Protein AF-0000000079575672 (afdb_homodimer)

InterPro domains:
  IPR003313 AraC-type arabinose-binding/dimerisation domain [PF02311] (24-149)
  IPR009057 Homedomain-like superfamily [SSF46689] (182-231)
  IPR009057 Homedomain-like superfamily [SSF46689] (234-282)
  IPR014710 RmlC-like jelly roll fold [G3DSA:2.60.120.10] (3-98)
  IPR018060 AraC-like, DNA binding HTH domain [PF12833] (203-282)
  IPR018060 AraC-like, DNA binding HTH domain [PS01124] (184-282)
  IPR018060 AraC-like, DNA binding HTH domain [SM00342] (197-280)
  IPR018062 HTH domain AraC-type, conserved site [PS00041] (234-276)
  IPR020449 Transcription regulator HTH, AraC- type, HTH domain [PR00032] (249-264)
  IPR020449 Transcription regulator HTH, AraC- type, HTH domain [PR00032] (264-280)
  IPR037923 Transcription regulator HTH-like [SSF51215] (27-160)

Solvent-accessible surface area (backbone atoms only — not comparable to full-atom values): 29619 Å² total; per-residue (Å²): 133,81,74,75,48,77,52,77,66,50,80,63,35,44,95,65,48,42,59,26,79,46,81,38,34,85,81,37,66,66,44,58,38,64,78,44,49,43,79,40,30,35,40,35,40,28,73,32,46,29,33,40,34,30,51,54,84,46,71,51,77,41,39,58,61,19,36,36,47,42,56,54,60,45,40,31,33,33,47,57,50,81,31,29,37,35,38,40,38,31,53,70,69,66,51,44,75,38,33,64,61,52,14,56,62,49,46,35,41,76,68,51,41,37,42,64,56,47,70,44,46,88,89,35,55,70,57,42,52,38,50,48,52,25,52,48,29,68,69,67,58,48,56,43,22,65,24,28,33,53,6,30,53,32,28,46,53,12,52,33,49,53,69,56,48,52,42,72,58,67,80,73,57,69,67,60,48,52,55,49,52,41,50,51,48,46,52,50,50,43,68,76,40,48,43,42,91,75,51,63,62,57,54,15,51,71,64,74,39,51,50,71,57,32,45,51,51,42,24,71,55,69,74,40,48,65,65,60,49,52,50,49,52,28,45,38,53,37,41,50,46,47,75,72,46,88,70,52,70,65,56,44,37,45,63,32,32,38,92,40,68,68,58,40,43,51,52,36,24,70,76,67,73,42,42,62,70,62,58,55,72,100,133,82,77,76,48,77,54,77,69,48,80,64,35,44,94,66,49,42,59,25,79,47,81,37,33,85,82,36,66,66,44,59,37,66,77,43,52,45,80,38,30,36,41,36,42,29,71,33,46,30,34,42,35,30,52,54,82,47,70,50,77,42,39,57,60,19,36,35,46,43,56,54,60,46,40,32,32,33,49,59,50,81,30,29,37,36,40,39,38,30,54,69,69,64,51,44,74,39,33,63,61,51,15,57,61,50,47,35,42,75,67,51,40,37,43,65,57,48,70,44,46,87,90,35,55,69,56,42,52,38,50,48,54,26,51,49,28,70,71,67,56,49,57,43,23,68,25,29,33,54,4,31,53,34,27,46,53,12,52,33,49,52,67,56,47,52,42,70,57,66,82,74,57,69,68,60,51,52,54,50,53,42,50,53,48,44,52,51,50,42,69,77,40,47,45,42,90,75,51,63,62,57,56,15,50,71,66,75,38,51,51,71,57,31,45,51,52,43,24,71,54,69,73,40,49,66,65,59,49,52,51,48,54,28,46,39,53,37,41,49,46,48,74,72,46,87,69,51,70,66,55,45,35,46,62,32,32,38,92,42,68,68,58,42,43,51,50,35,23,71,75,69,73,41,44,65,69,61,56,54,73,103

Sequence (564 aa):
MHDLDHNEDRPRGTYEFPFEFHHIDHTHPRYVMSYHWHVEYEIIRILEGSLTVTLDEKSFTAIKNDIIFVHSGILHSGIPHDCVYQCIVFDMNTFLKNNPVCGEYIQKILHQETMLFPHFSDEHPQILNCISVLFDAMYEKDTGYELTVFGQFYHFFGLVFSNHYFIENPTRTRRDYKRILQLKQVLEFIEKNYANPITLQELSASVSMSPKYFCRFFSEMTHQTPVDYLNRQRIEEACLQLAATDDSITEIAYRNGFNDLSYFIRTFKKYKGMTPGKYKRRMHDLDHNEDRPRGTYEFPFEFHHIDHTHPRYVMSYHWHVEYEIIRILEGSLTVTLDEKSFTAIKNDIIFVHSGILHSGIPHDCVYQCIVFDMNTFLKNNPVCGEYIQKILHQETMLFPHFSDEHPQILNCISVLFDAMYEKDTGYELTVFGQFYHFFGLVFSNHYFIENPTRTRRDYKRILQLKQVLEFIEKNYANPITLQELSASVSMSPKYFCRFFSEMTHQTPVDYLNRQRIEEACLQLAATDDSITEIAYRNGFNDLSYFIRTFKKYKGMTPGKYKRR

Radius of gyration: 32.27 Å; Cα contacts (8 Å, |Δi|>4): 936; chains: 2; bounding box: 58×94×60 Å

Structure (mmCIF, N/CA/C/O backbone):
data_AF-0000000079575672-model_v1
#
loop_
_entity.id
_entity.type
_entity.pdbx_description
1 polymer 'HTH-type transcriptional activator Btr'
#
loop_
_atom_site.group_PDB
_atom_site.id
_atom_site.type_symbol
_atom_site.label_atom_id
_atom_site.label_alt_id
_atom_site.label_comp_id
_atom_site.label_asym_id
_atom_site.label_entity_id
_atom_site.label_seq_id
_atom_site.pdbx_PDB_ins_code
_atom_site.Cartn_x
_atom_site.Cartn_y
_atom_site.Cartn_z
_atom_site.occupancy
_atom_site.B_iso_or_equiv
_atom_site.auth_seq_id
_atom_site.auth_comp_id
_atom_site.auth_asym_id
_atom_site.auth_atom_id
_atom_site.pdbx_PDB_model_num
ATOM 1 N N . MET A 1 1 ? -16.953 19.172 31 1 20.09 1 MET A N 1
ATOM 2 C CA . MET A 1 1 ? -15.625 19.75 30.844 1 20.09 1 MET A CA 1
ATOM 3 C C . MET A 1 1 ? -14.93 19.172 29.609 1 20.09 1 MET A C 1
ATOM 5 O O . MET A 1 1 ? -14.453 18.031 29.641 1 20.09 1 MET A O 1
ATOM 9 N N . HIS A 1 2 ? -15.414 19.375 28.406 1 25.25 2 HIS A N 1
ATOM 10 C CA . HIS A 1 2 ? -14.953 18.844 27.141 1 25.25 2 HIS A CA 1
ATOM 11 C C . HIS A 1 2 ? -13.508 19.25 26.859 1 25.25 2 HIS A C 1
ATOM 13 O O . HIS A 1 2 ? -13.172 20.422 26.891 1 25.25 2 HIS A O 1
ATOM 19 N N . ASP A 1 3 ? -12.578 18.516 27.281 1 27.28 3 ASP A N 1
ATOM 20 C CA . ASP A 1 3 ? -11.125 18.609 27.156 1 27.28 3 ASP A CA 1
ATOM 21 C C . ASP A 1 3 ? -10.727 19.031 25.75 1 27.28 3 ASP A C 1
ATOM 23 O 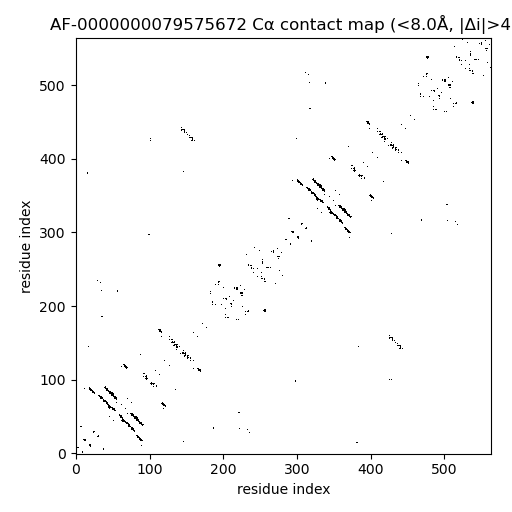O . ASP A 1 3 ? -10.742 18.203 24.828 1 27.28 3 ASP A O 1
ATOM 27 N N . LEU A 1 4 ? -11 20.25 25.406 1 29.64 4 LEU A N 1
ATOM 28 C CA . LEU A 1 4 ? -10.539 20.906 24.172 1 29.64 4 LEU A CA 1
ATOM 29 C C . LEU A 1 4 ? -9.016 20.906 24.109 1 29.64 4 LEU A C 1
ATOM 31 O O . LEU A 1 4 ? -8.375 21.859 24.547 1 29.64 4 LEU A O 1
ATOM 35 N N . ASP A 1 5 ? -8.203 19.938 24.484 1 31.61 5 ASP A N 1
ATOM 36 C CA . ASP A 1 5 ? -6.746 19.875 24.422 1 31.61 5 ASP A CA 1
ATOM 37 C C . ASP A 1 5 ? -6.234 20.281 23.047 1 31.61 5 ASP A C 1
ATOM 39 O O . ASP A 1 5 ? -6.812 19.891 22.031 1 31.61 5 ASP A O 1
ATOM 43 N N . HIS A 1 6 ? -5.766 21.359 22.844 1 36.59 6 HIS A N 1
ATOM 44 C CA . HIS A 1 6 ? -5.137 21.938 21.672 1 36.59 6 HIS A CA 1
ATOM 45 C C . HIS A 1 6 ? -4.336 20.875 20.906 1 36.59 6 HIS A C 1
ATOM 47 O O . HIS A 1 6 ? -3.625 21.203 19.953 1 36.59 6 HIS A O 1
ATOM 53 N N . ASN A 1 7 ? -4.082 19.75 21.5 1 38.09 7 ASN A N 1
ATOM 54 C CA . ASN A 1 7 ? -4 18.5 20.75 1 38.09 7 ASN A CA 1
ATOM 55 C C . ASN A 1 7 ? -5.234 18.281 19.875 1 38.09 7 ASN A C 1
ATOM 57 O O . ASN A 1 7 ? -6.363 18.484 20.344 1 38.09 7 ASN A O 1
ATOM 61 N N . GLU A 1 8 ? -5.277 18.766 18.75 1 43 8 GLU A N 1
ATOM 62 C CA . GLU A 1 8 ? -6.477 18.484 17.969 1 43 8 GLU A CA 1
ATOM 63 C C . GLU A 1 8 ? -7.242 17.297 18.531 1 43 8 GLU A C 1
ATOM 65 O O . GLU A 1 8 ? -6.762 16.172 18.5 1 43 8 GLU A O 1
ATOM 70 N N . ASP A 1 9 ? -7.938 17.438 19.734 1 39.72 9 ASP A N 1
ATOM 71 C CA . ASP A 1 9 ? -8.828 16.406 20.266 1 39.72 9 ASP A CA 1
ATOM 72 C C . ASP A 1 9 ? -9.719 15.82 19.172 1 39.72 9 ASP A C 1
ATOM 74 O O . ASP A 1 9 ? -10.945 15.836 19.297 1 39.72 9 ASP A O 1
ATOM 78 N N . ARG A 1 10 ? -9.352 16 18.078 1 48 10 ARG A N 1
ATOM 79 C CA . ARG A 1 10 ? -10.18 15.336 17.062 1 48 10 ARG A CA 1
ATOM 80 C C . ARG A 1 10 ? -10.039 13.82 17.141 1 48 10 ARG A C 1
ATOM 82 O O . ARG A 1 10 ? -9.016 13.32 17.609 1 48 10 ARG A O 1
ATOM 89 N N . PRO A 1 11 ? -11.188 13.305 17.047 1 46.59 11 PRO A N 1
ATOM 90 C CA . PRO A 1 11 ? -11.102 11.844 16.969 1 46.59 11 PRO A CA 1
ATOM 91 C C . PRO A 1 11 ? -9.891 11.359 16.172 1 46.59 11 PRO A C 1
ATOM 93 O O . PRO A 1 11 ? -9.633 11.859 15.07 1 46.59 11 PRO A O 1
ATOM 96 N N . ARG A 1 12 ? -8.883 10.992 16.922 1 55.44 12 ARG A N 1
ATOM 97 C CA . ARG A 1 12 ? -7.695 10.383 16.328 1 55.44 12 ARG A CA 1
ATOM 98 C C . ARG A 1 12 ? -8 8.984 15.805 1 55.44 12 ARG A C 1
ATOM 100 O O . ARG A 1 12 ? -9.047 8.406 16.125 1 55.44 12 ARG A O 1
ATOM 107 N N . GLY A 1 13 ? -7.477 8.734 14.578 1 60.72 13 GLY A N 1
ATOM 108 C CA . GLY A 1 13 ? -7.602 7.352 14.141 1 60.72 13 GLY A CA 1
ATOM 109 C C . GLY A 1 13 ? -7.562 6.359 15.289 1 60.72 13 GLY A C 1
ATOM 110 O O . GLY A 1 13 ? -7.473 6.75 16.453 1 60.72 13 GLY A O 1
ATOM 111 N N . THR A 1 14 ? -8.062 5.262 15.016 1 63.53 14 THR A N 1
ATOM 112 C CA . THR A 1 14 ? -7.969 4.152 15.961 1 63.53 14 THR A CA 1
ATOM 113 C C . THR A 1 14 ? -6.641 3.416 15.797 1 63.53 14 THR A C 1
ATOM 115 O O . THR A 1 14 ? -5.887 3.688 14.859 1 63.53 14 THR A O 1
ATOM 118 N N . TYR A 1 15 ? -6.383 2.688 16.734 1 61 15 TYR A N 1
ATOM 119 C CA . TYR A 1 15 ? -5.172 1.878 16.656 1 61 15 TYR A CA 1
ATOM 120 C C . TYR A 1 15 ? -5.164 1.011 15.406 1 61 15 TYR A C 1
ATOM 122 O O . TYR A 1 15 ? -4.113 0.798 14.805 1 61 15 TYR A O 1
ATOM 130 N N . GLU A 1 16 ? -6.32 0.635 14.984 1 73.25 16 GLU A N 1
ATOM 131 C CA . GLU A 1 16 ? -6.418 -0.279 13.852 1 73.25 16 GLU A CA 1
ATOM 132 C C . GLU A 1 16 ? -6.426 0.481 12.531 1 73.25 16 GLU A C 1
ATOM 134 O O . GLU A 1 16 ? -6.012 -0.053 11.5 1 73.25 16 GLU A O 1
ATOM 139 N N . PHE A 1 17 ? -6.914 1.638 12.57 1 87.19 17 PHE A N 1
ATOM 140 C CA . PHE A 1 17 ? -6.941 2.518 11.414 1 87.19 17 PHE A CA 1
ATOM 141 C C . PHE A 1 17 ? -6.492 3.926 11.789 1 87.19 17 PHE A C 1
ATOM 143 O O . PHE A 1 17 ? -7.32 4.793 12.07 1 87.19 17 PHE A O 1
ATOM 150 N N . PRO A 1 18 ? -5.207 4.219 11.711 1 87.38 18 PRO A N 1
ATOM 151 C CA . PRO A 1 18 ? -4.617 5.383 12.375 1 87.38 18 PRO A CA 1
ATOM 152 C C . PRO A 1 18 ? -4.715 6.652 11.531 1 87.38 18 PRO A C 1
ATOM 154 O O . PRO A 1 18 ? -3.785 7.461 11.508 1 87.38 18 PRO A O 1
ATOM 157 N N . PHE A 1 19 ? -5.77 6.824 10.742 1 93.12 19 PHE A N 1
ATOM 158 C CA . PHE A 1 19 ? -5.91 7.98 9.859 1 93.12 19 PHE A CA 1
ATOM 159 C C . PHE A 1 19 ? -7.133 8.805 10.242 1 93.12 19 PHE A C 1
ATOM 161 O O . PHE A 1 19 ? -8.234 8.266 10.383 1 93.12 19 PHE A O 1
ATOM 168 N N . GLU A 1 20 ? -6.906 10.016 10.445 1 94.12 20 GLU A N 1
ATOM 169 C CA . GLU A 1 20 ? -7.988 10.969 10.633 1 94.12 20 GLU A CA 1
ATOM 170 C C . GLU A 1 20 ? -8.125 11.891 9.43 1 94.12 20 GLU A C 1
ATOM 172 O O . GLU A 1 20 ? -7.145 12.492 8.977 1 94.12 20 GLU A O 1
ATOM 177 N N . PHE A 1 21 ? -9.328 11.961 8.859 1 95.94 21 PHE A N 1
ATOM 178 C CA . PHE A 1 21 ? -9.562 12.68 7.613 1 95.94 21 PHE A CA 1
ATOM 179 C C . PHE A 1 21 ? -10.414 13.914 7.855 1 95.94 21 PHE A C 1
ATOM 181 O O . PHE A 1 21 ? -11.391 13.867 8.609 1 95.94 21 PHE A O 1
ATOM 188 N N . HIS A 1 22 ? -10.039 15.078 7.262 1 94.75 22 HIS A N 1
ATOM 189 C CA . HIS A 1 22 ? -10.797 16.328 7.316 1 94.75 22 HIS A CA 1
ATOM 190 C C . HIS A 1 22 ? -10.984 16.922 5.922 1 94.75 22 HIS A C 1
ATOM 192 O O . HIS A 1 22 ? -10.047 16.938 5.121 1 94.75 22 HIS A O 1
ATOM 198 N N . HIS A 1 23 ? -12.195 17.266 5.617 1 95.81 23 HIS A N 1
ATOM 199 C CA . HIS A 1 23 ? -12.523 18.047 4.434 1 95.81 23 HIS A CA 1
ATOM 200 C C . HIS A 1 23 ? -12.922 19.469 4.812 1 95.81 23 HIS A C 1
ATOM 202 O O . HIS A 1 23 ? -13.891 19.672 5.547 1 95.81 23 HIS A O 1
ATOM 208 N N . ILE A 1 24 ? -12.234 20.5 4.293 1 94.88 24 ILE A N 1
ATOM 209 C CA . ILE A 1 24 ? -12.391 21.875 4.758 1 94.88 24 ILE A CA 1
ATOM 210 C C . ILE A 1 24 ? -12.734 22.781 3.58 1 94.88 24 ILE A C 1
ATOM 212 O O . ILE A 1 24 ? -11.953 22.891 2.631 1 94.88 24 ILE A O 1
ATOM 216 N N . ASP A 1 25 ? -13.828 23.328 3.652 1 94.12 25 ASP A N 1
ATOM 217 C CA . ASP A 1 25 ? -14.234 24.375 2.711 1 94.12 25 ASP A CA 1
ATOM 218 C C . ASP A 1 25 ? -14.602 25.656 3.439 1 94.12 25 ASP A C 1
ATOM 220 O O . ASP A 1 25 ? -14.367 25.797 4.641 1 94.12 25 ASP A O 1
ATOM 224 N N . HIS A 1 26 ? -15.141 26.672 2.723 1 88.81 26 HIS A N 1
ATOM 225 C CA . HIS A 1 26 ? -15.359 28 3.268 1 88.81 26 HIS A CA 1
ATOM 226 C C . HIS A 1 26 ? -16.406 27.984 4.379 1 88.81 26 HIS A C 1
ATOM 228 O O . HIS A 1 26 ? -16.484 28.922 5.176 1 88.81 26 HIS A O 1
ATOM 234 N N . THR A 1 27 ? -17.109 26.938 4.43 1 83.75 27 THR A N 1
ATOM 235 C CA . THR A 1 27 ? -18.172 26.859 5.426 1 83.75 27 THR A CA 1
ATOM 236 C C . THR A 1 27 ? -17.672 26.203 6.707 1 83.75 27 THR A C 1
ATOM 238 O O . THR A 1 27 ? -18.344 26.25 7.742 1 83.75 27 THR A O 1
ATOM 241 N N . HIS A 1 28 ? -16.547 25.641 6.582 1 84.25 28 HIS A N 1
ATOM 242 C CA . HIS A 1 28 ? -16.016 24.938 7.738 1 84.25 28 HIS A CA 1
ATOM 243 C C . HIS A 1 28 ? -15.617 25.922 8.844 1 84.25 28 HIS A C 1
ATOM 245 O O . HIS A 1 28 ? -15.047 26.969 8.562 1 84.25 28 HIS A O 1
ATOM 251 N N . PRO A 1 29 ? -15.914 25.578 10.07 1 77.56 29 PRO A N 1
ATOM 252 C CA . PRO A 1 29 ? -15.594 26.484 11.172 1 77.56 29 PRO A CA 1
ATOM 253 C C . PRO A 1 29 ? -14.094 26.75 11.305 1 77.56 29 PRO A C 1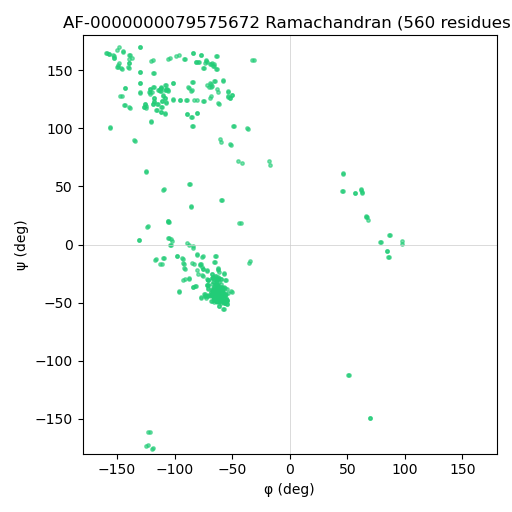
ATOM 255 O O . PRO A 1 29 ? -13.695 27.797 11.812 1 77.56 29 PRO A O 1
ATOM 258 N N . ARG A 1 30 ? -13.32 25.812 10.906 1 81.25 30 ARG A N 1
ATOM 259 C CA . ARG A 1 30 ? -11.867 25.969 10.938 1 81.25 30 ARG A CA 1
ATOM 260 C C . ARG A 1 30 ? -11.305 26.094 9.531 1 81.25 30 ARG A C 1
ATOM 262 O O . ARG A 1 30 ? -10.328 25.422 9.188 1 81.25 30 ARG A O 1
ATOM 269 N N . TYR A 1 31 ? -11.922 26.922 8.789 1 85.94 31 TYR A N 1
ATOM 270 C CA . TYR A 1 31 ? -11.508 27.188 7.418 1 85.94 31 TYR A CA 1
ATOM 271 C C . TYR A 1 31 ? -10.078 27.719 7.379 1 85.94 31 TYR A C 1
ATOM 273 O O . TYR A 1 31 ? -9.258 27.266 6.586 1 85.94 31 TYR A O 1
ATOM 281 N N . VAL A 1 32 ? -9.836 28.719 8.266 1 86.19 32 VAL A N 1
ATOM 282 C CA . VAL A 1 32 ? -8.469 29.172 8.484 1 86.19 32 VAL A CA 1
ATOM 283 C C . VAL A 1 32 ? -7.754 28.219 9.453 1 86.19 32 VAL A C 1
ATOM 285 O O . VAL A 1 32 ? -8.258 27.953 10.539 1 86.19 32 VAL A O 1
ATOM 288 N N . MET A 1 33 ? -6.652 27.703 9.008 1 90.69 33 MET A N 1
ATOM 289 C CA . MET A 1 33 ? -5.871 26.828 9.883 1 90.69 33 MET A CA 1
ATOM 290 C C . MET A 1 33 ? -4.953 27.656 10.781 1 90.69 33 MET A C 1
ATOM 292 O O . MET A 1 33 ? -3.877 28.078 10.359 1 90.69 33 MET A O 1
ATOM 296 N N . SER A 1 34 ? -5.332 27.812 11.992 1 87.69 34 SER A N 1
ATOM 297 C CA . SER A 1 34 ? -4.516 28.547 12.945 1 87.69 34 SER A CA 1
ATOM 298 C C . SER A 1 34 ? -3.234 27.797 13.281 1 87.69 34 SER A C 1
ATOM 300 O O . SER A 1 34 ? -3.178 26.578 13.148 1 87.69 34 SER A O 1
ATOM 302 N N . TYR A 1 35 ? -2.236 28.516 13.688 1 87.56 35 TYR A N 1
ATOM 303 C CA . TYR A 1 35 ? -0.974 27.891 14.078 1 87.56 35 TYR A CA 1
ATOM 304 C C . TYR A 1 35 ? -1.201 26.812 15.133 1 87.56 35 TYR A C 1
ATOM 306 O O . TYR A 1 35 ? -1.886 27.047 16.125 1 87.56 35 TYR A O 1
ATOM 314 N N . HIS A 1 36 ? -0.66 25.688 14.805 1 87.19 36 HIS A N 1
ATOM 315 C CA . HIS A 1 36 ? -0.71 24.578 15.75 1 87.19 36 HIS A CA 1
ATOM 316 C C . HIS A 1 36 ? 0.359 23.531 15.445 1 87.19 36 HIS A C 1
ATOM 318 O O . HIS A 1 36 ? 1.069 23.656 14.438 1 87.19 36 HIS A O 1
ATOM 324 N N . TRP A 1 37 ? 0.555 22.703 16.406 1 85.25 37 TRP A N 1
ATOM 325 C CA . TRP A 1 37 ? 1.442 21.562 16.219 1 85.25 37 TRP A CA 1
ATOM 326 C C . TRP A 1 37 ? 0.876 20.297 16.875 1 85.25 37 TRP A C 1
ATOM 328 O O . TRP A 1 37 ? -0.033 20.391 17.703 1 85.25 37 TRP A O 1
ATOM 338 N N . HIS A 1 38 ? 1.295 19.172 16.391 1 86.31 38 HIS A N 1
ATOM 339 C CA . HIS A 1 38 ? 0.937 17.891 16.984 1 86.31 38 HIS A CA 1
ATOM 340 C C . HIS A 1 38 ? 1.999 16.844 16.688 1 86.31 38 HIS A C 1
ATOM 342 O O . HIS A 1 38 ? 2.885 17.062 15.859 1 86.31 38 HIS A O 1
ATOM 348 N N . VAL A 1 39 ? 1.92 15.773 17.484 1 84 39 VAL A N 1
ATOM 349 C CA . VAL A 1 39 ? 2.943 14.742 17.406 1 84 39 VAL A CA 1
ATOM 350 C C . VAL A 1 39 ? 2.684 13.859 16.188 1 84 39 VAL A C 1
ATOM 352 O O . VAL A 1 39 ? 3.568 13.117 15.742 1 84 39 VAL A O 1
ATOM 355 N N . GLU A 1 40 ? 1.523 13.922 15.656 1 90.81 40 GLU A N 1
ATOM 356 C CA . GLU A 1 40 ? 1.182 13.164 14.461 1 90.81 40 GLU A CA 1
ATOM 357 C C . GLU A 1 40 ? 1.765 13.812 13.211 1 90.81 40 GLU A C 1
ATOM 359 O O . GLU A 1 40 ? 2.236 14.953 13.258 1 90.81 40 GLU A O 1
ATOM 364 N N . TYR A 1 41 ? 1.81 13.102 12.219 1 94.88 41 TYR A N 1
ATOM 365 C CA . TYR A 1 41 ? 2.141 13.617 10.891 1 94.88 41 TYR A CA 1
ATOM 366 C C . TYR A 1 41 ? 0.883 14.031 10.141 1 94.88 41 TYR A C 1
ATOM 368 O O . TYR A 1 41 ? -0.229 13.664 10.523 1 94.88 41 TYR A O 1
ATOM 376 N N . GLU A 1 42 ? 1.086 14.867 9.141 1 97.5 42 GLU A N 1
ATOM 377 C CA . GLU A 1 42 ? -0.078 15.352 8.406 1 97.5 42 GLU A CA 1
ATOM 378 C C . GLU A 1 42 ? 0.23 15.5 6.918 1 97.5 42 GLU A C 1
ATOM 380 O O . GLU A 1 42 ? 1.32 15.938 6.547 1 97.5 42 GLU A O 1
ATOM 385 N N . ILE A 1 43 ? -0.68 15.031 6.062 1 98.69 43 ILE A N 1
ATOM 386 C CA . ILE A 1 43 ? -0.662 15.297 4.629 1 98.69 43 ILE A CA 1
ATOM 387 C C . ILE A 1 43 ? -1.845 16.188 4.254 1 98.69 43 ILE A C 1
ATOM 389 O O . ILE A 1 43 ? -2.973 15.953 4.695 1 98.69 43 ILE A O 1
ATOM 393 N N . ILE A 1 44 ? -1.584 17.203 3.449 1 98.75 44 ILE A N 1
ATOM 394 C CA . ILE A 1 44 ? -2.617 18.141 3.012 1 98.75 44 ILE A CA 1
ATOM 395 C C . ILE A 1 44 ? -2.701 18.141 1.487 1 98.75 44 ILE A C 1
ATOM 397 O O . ILE A 1 44 ? -1.675 18.156 0.803 1 98.75 44 ILE A O 1
ATOM 401 N N . ARG A 1 45 ? -3.855 18.078 0.975 1 98.75 45 ARG A N 1
ATOM 402 C CA . ARG A 1 45 ? -4.109 18.188 -0.457 1 98.75 45 ARG A CA 1
ATOM 403 C C . ARG A 1 45 ? -4.996 19.375 -0.767 1 98.75 45 ARG A C 1
ATOM 405 O O . ARG A 1 45 ? -6 19.609 -0.092 1 98.75 45 ARG A O 1
ATOM 412 N N . ILE A 1 46 ? -4.645 20.156 -1.815 1 98.81 46 ILE A N 1
ATOM 413 C CA . ILE A 1 46 ? -5.441 21.297 -2.242 1 98.81 46 ILE A CA 1
ATOM 414 C C . ILE A 1 46 ? -6.375 20.875 -3.377 1 98.81 46 ILE A C 1
ATOM 416 O O . ILE A 1 46 ? -5.922 20.391 -4.418 1 98.81 46 ILE A O 1
ATOM 420 N N . LEU A 1 47 ? -7.637 21.078 -3.215 1 98.44 47 LEU A N 1
ATOM 421 C CA . LEU A 1 47 ? -8.617 20.688 -4.223 1 98.44 47 LEU A CA 1
ATOM 422 C C . LEU A 1 47 ? -8.961 21.875 -5.125 1 98.44 47 LEU A C 1
ATOM 424 O O . LEU A 1 47 ? -9.195 21.703 -6.324 1 98.44 47 LEU A O 1
ATOM 428 N N . GLU A 1 48 ? -9.086 23.016 -4.512 1 98.31 48 GLU A N 1
ATOM 429 C CA . GLU A 1 48 ? -9.43 24.25 -5.203 1 98.31 48 GLU A CA 1
ATOM 430 C C . GLU A 1 48 ? -8.742 25.453 -4.562 1 98.31 48 GLU A C 1
ATOM 432 O O . GLU A 1 48 ? -8.469 25.453 -3.359 1 98.31 48 GLU A O 1
ATOM 437 N N . GLY A 1 49 ? -8.477 26.469 -5.418 1 98.19 49 GLY A N 1
ATOM 438 C CA . GLY A 1 49 ? -7.906 27.688 -4.887 1 98.19 49 GLY A CA 1
ATOM 439 C C . GLY A 1 49 ? -6.469 27.531 -4.426 1 98.19 49 GLY A C 1
ATOM 440 O O . GLY A 1 49 ? -5.688 26.812 -5.059 1 98.19 49 GLY A O 1
ATOM 441 N N . SER A 1 50 ? -6.137 28.359 -3.377 1 98.38 50 SER A N 1
ATOM 442 C CA . SER A 1 50 ? -4.766 28.297 -2.875 1 98.38 50 SER A CA 1
ATOM 443 C C . SER A 1 50 ? -4.734 28.391 -1.353 1 98.38 50 SER A C 1
ATOM 445 O O . SER A 1 50 ? -5.672 28.891 -0.733 1 98.38 50 SER A O 1
ATOM 447 N N . LEU A 1 51 ? -3.715 27.812 -0.799 1 97.88 51 LEU A N 1
ATOM 448 C CA . LEU A 1 51 ? -3.439 27.844 0.633 1 97.88 51 LEU A CA 1
ATOM 449 C C . LEU A 1 51 ? -2.023 28.328 0.905 1 97.88 51 LEU A C 1
ATOM 451 O O . LEU A 1 51 ? -1.053 27.766 0.409 1 97.88 51 LEU A O 1
ATOM 455 N N . THR A 1 52 ? -1.923 29.438 1.611 1 97.5 52 THR A N 1
ATOM 456 C CA . THR A 1 52 ? -0.61 29.844 2.094 1 97.5 52 THR A CA 1
ATOM 457 C C . THR A 1 52 ? -0.231 29.078 3.355 1 97.5 52 THR A C 1
ATOM 459 O O . THR A 1 52 ? -0.821 29.281 4.418 1 97.5 52 THR A O 1
ATOM 462 N N . VAL A 1 53 ? 0.776 28.266 3.213 1 97.56 53 VAL A N 1
ATOM 463 C CA . VAL A 1 53 ? 1.174 27.359 4.285 1 97.56 53 VAL A CA 1
ATOM 464 C C . VAL A 1 53 ? 2.453 27.859 4.945 1 97.56 53 VAL A C 1
ATOM 466 O O . VAL A 1 53 ? 3.387 28.297 4.258 1 97.56 53 VAL A O 1
ATOM 469 N N . THR A 1 54 ? 2.449 27.891 6.223 1 94.94 54 THR A N 1
ATOM 470 C CA . THR A 1 54 ? 3.664 28.203 6.973 1 94.94 54 THR A CA 1
ATOM 471 C C . THR A 1 54 ? 4.109 26.984 7.797 1 94.94 54 THR A C 1
ATOM 473 O O . THR A 1 54 ? 3.318 26.422 8.555 1 94.94 54 THR A O 1
ATOM 476 N N . LEU A 1 55 ? 5.273 26.547 7.535 1 94.31 55 LEU A N 1
ATOM 477 C CA . LEU A 1 55 ? 5.934 25.516 8.328 1 94.31 55 LEU A CA 1
ATOM 478 C C . LEU A 1 55 ? 7.129 26.078 9.078 1 94.31 55 LEU A C 1
ATOM 480 O O . LEU A 1 55 ? 8.141 26.438 8.469 1 94.31 55 LEU A O 1
ATOM 484 N N . ASP A 1 56 ? 6.945 26.062 10.336 1 87.25 56 ASP A N 1
ATOM 485 C CA . ASP A 1 56 ? 7.914 26.781 11.156 1 87.25 56 ASP A CA 1
ATOM 486 C C . ASP A 1 56 ? 8.109 28.219 10.648 1 87.25 56 ASP A C 1
ATOM 488 O O . ASP A 1 56 ? 7.172 29.016 10.625 1 87.25 56 ASP A O 1
ATOM 492 N N . GLU A 1 57 ? 9.227 28.531 10.148 1 83 57 GLU A N 1
ATOM 493 C CA . GLU A 1 57 ? 9.461 29.922 9.789 1 83 57 GLU A CA 1
ATOM 494 C C . GLU A 1 57 ? 9.398 30.125 8.281 1 83 57 GLU A C 1
ATOM 496 O O . GLU A 1 57 ? 9.586 31.25 7.793 1 83 57 GLU A O 1
ATOM 501 N N . LYS A 1 58 ? 9.047 29.109 7.605 1 89.69 58 LYS A N 1
ATOM 502 C CA . LYS A 1 58 ? 9.031 29.203 6.148 1 89.69 58 LYS A CA 1
ATOM 503 C C . LYS A 1 58 ? 7.605 29.125 5.609 1 89.69 58 LYS A C 1
ATOM 505 O O . LYS A 1 58 ? 6.812 28.297 6.047 1 89.69 58 LYS A O 1
ATOM 510 N N . SER A 1 59 ? 7.309 30.078 4.707 1 94.75 59 SER A N 1
ATOM 511 C CA . SER A 1 59 ? 5.969 30.109 4.129 1 94.75 59 SER A CA 1
ATOM 512 C C . SER A 1 59 ? 6.008 29.906 2.619 1 94.75 59 SER A C 1
ATOM 514 O O . SER A 1 59 ? 6.984 30.266 1.963 1 94.75 59 SER A O 1
ATOM 516 N N . PHE A 1 60 ? 5.02 29.297 2.078 1 97.06 60 PHE A N 1
ATOM 517 C CA . PHE A 1 60 ? 4.836 29.125 0.643 1 97.06 60 PHE A CA 1
ATOM 518 C C . PHE A 1 60 ? 3.355 28.984 0.301 1 97.06 60 PHE A C 1
ATOM 520 O O . PHE A 1 60 ? 2.527 28.766 1.185 1 97.06 60 PHE A O 1
ATOM 527 N N . THR A 1 61 ? 3.061 29.219 -0.962 1 98.25 61 THR A N 1
ATOM 528 C CA . THR A 1 61 ? 1.684 29.094 -1.425 1 98.25 61 THR A CA 1
ATOM 529 C C . THR A 1 61 ? 1.485 27.781 -2.166 1 98.25 61 THR A C 1
ATOM 531 O O . THR A 1 61 ? 2.223 27.469 -3.105 1 98.25 61 THR A O 1
ATOM 534 N N . ALA A 1 62 ? 0.557 27.016 -1.736 1 98.56 62 ALA A N 1
ATOM 535 C CA . ALA A 1 62 ? 0.156 25.781 -2.408 1 98.56 62 ALA A CA 1
ATOM 536 C C . ALA A 1 62 ? -1.12 25.984 -3.219 1 98.56 62 ALA A C 1
ATOM 538 O O . ALA A 1 62 ? -2.041 26.672 -2.773 1 98.56 62 ALA A O 1
ATOM 539 N N . ILE A 1 63 ? -1.14 25.391 -4.402 1 98.56 63 ILE A N 1
ATOM 540 C CA . ILE A 1 63 ? -2.285 25.562 -5.289 1 98.56 63 ILE A CA 1
ATOM 541 C C . ILE A 1 63 ? -2.932 24.203 -5.566 1 98.56 63 ILE A C 1
ATOM 543 O O . ILE A 1 63 ? -2.518 23.188 -5.004 1 98.56 63 ILE A O 1
ATOM 547 N N . LYS A 1 64 ? -3.926 24.219 -6.441 1 98.5 64 LYS A N 1
ATOM 548 C CA . LYS A 1 64 ? -4.691 23.016 -6.766 1 98.5 64 LYS A CA 1
ATOM 549 C C . LYS A 1 64 ? -3.766 21.859 -7.113 1 98.5 64 LYS A C 1
ATOM 551 O O . LYS A 1 64 ? -2.826 22.016 -7.895 1 98.5 64 LYS A O 1
ATOM 556 N N . ASN A 1 65 ? -3.99 20.719 -6.445 1 98.12 65 ASN A N 1
ATOM 557 C CA . ASN A 1 65 ? -3.342 19.438 -6.66 1 98.12 65 ASN A CA 1
ATOM 558 C C . ASN A 1 65 ? -2.031 19.328 -5.887 1 98.12 65 ASN A C 1
ATOM 560 O O . ASN A 1 65 ? -1.453 18.25 -5.777 1 98.12 65 ASN A O 1
ATOM 564 N N . ASP A 1 66 ? -1.597 20.422 -5.348 1 98.75 66 ASP A N 1
ATOM 565 C CA . ASP A 1 66 ? -0.384 20.344 -4.539 1 98.75 66 ASP A CA 1
ATOM 566 C C . ASP A 1 66 ? -0.604 19.469 -3.301 1 98.75 66 ASP A C 1
ATOM 568 O O . ASP A 1 66 ? -1.728 19.359 -2.805 1 98.75 66 ASP A O 1
ATOM 572 N N . ILE A 1 67 ? 0.499 18.875 -2.891 1 98.88 67 ILE A N 1
ATOM 573 C CA . ILE A 1 67 ? 0.512 18.062 -1.684 1 98.88 67 ILE A CA 1
ATOM 574 C C . ILE A 1 67 ? 1.537 18.625 -0.697 1 98.88 67 ILE A C 1
ATOM 576 O O . ILE A 1 67 ? 2.672 18.922 -1.074 1 98.88 67 ILE A O 1
ATOM 580 N N . ILE A 1 68 ? 1.131 18.797 0.553 1 98.81 68 ILE A N 1
ATOM 581 C CA . ILE A 1 68 ? 2.023 19.25 1.617 1 98.81 68 ILE A CA 1
ATOM 582 C C . ILE A 1 68 ? 2.199 18.125 2.645 1 98.81 68 ILE A C 1
ATOM 584 O O . ILE A 1 68 ? 1.23 17.469 3.025 1 98.81 68 ILE A O 1
ATOM 588 N N . PHE A 1 69 ? 3.398 17.859 3.037 1 98.56 69 PHE A N 1
ATOM 589 C CA . PHE A 1 69 ? 3.711 16.906 4.094 1 98.56 69 PHE A CA 1
ATOM 590 C C . PHE A 1 69 ? 4.25 17.625 5.328 1 98.56 69 PHE A C 1
ATOM 592 O O . PHE A 1 69 ? 5.238 18.344 5.246 1 98.56 69 PHE A O 1
ATOM 599 N N . VAL A 1 70 ? 3.631 17.438 6.441 1 97.19 70 VAL A N 1
ATOM 600 C CA . VAL A 1 70 ? 4.016 18.078 7.691 1 97.19 70 VAL A CA 1
ATOM 601 C C . VAL A 1 70 ? 4.57 17.047 8.664 1 97.19 70 VAL A C 1
ATOM 603 O O . VAL A 1 70 ? 3.852 16.125 9.086 1 97.19 70 VAL A O 1
ATOM 606 N N . HIS A 1 71 ? 5.781 17.188 9.047 1 95.38 71 HIS A N 1
ATOM 607 C CA . HIS A 1 71 ? 6.418 16.281 9.992 1 95.38 71 HIS A CA 1
ATOM 608 C C . HIS A 1 71 ? 5.887 16.5 11.406 1 95.38 71 HIS A C 1
ATOM 610 O O . HIS A 1 71 ? 5.348 17.562 11.711 1 95.38 71 HIS A O 1
ATOM 616 N N . SER A 1 72 ? 6.094 15.453 12.148 1 90.5 72 SER A N 1
ATOM 617 C CA . SER A 1 72 ? 5.758 15.508 13.57 1 90.5 72 SER A CA 1
ATOM 618 C C . SER A 1 72 ? 6.434 16.703 14.25 1 90.5 72 SER A C 1
ATOM 620 O O . SER A 1 72 ? 7.609 16.984 14 1 90.5 72 SER A O 1
ATOM 622 N N . GLY A 1 73 ? 5.652 17.406 14.977 1 86.31 73 GLY A N 1
ATOM 623 C CA . GLY A 1 73 ? 6.191 18.469 15.812 1 86.31 73 GLY A CA 1
ATOM 624 C C . GLY A 1 73 ? 6.379 19.766 15.07 1 86.31 73 GLY A C 1
ATOM 625 O O . GLY A 1 73 ? 6.73 20.781 15.672 1 86.31 73 GLY A O 1
ATOM 626 N N . ILE A 1 74 ? 6.172 19.781 13.852 1 91.38 74 ILE A N 1
ATOM 627 C CA . ILE A 1 74 ? 6.34 21.016 13.07 1 91.38 74 ILE A CA 1
ATOM 628 C C . ILE A 1 74 ? 5.168 21.953 13.328 1 91.38 74 ILE A C 1
ATOM 630 O O . ILE A 1 74 ? 4.008 21.562 13.188 1 91.38 74 ILE A O 1
ATOM 634 N N . LEU A 1 75 ? 5.555 23.172 13.773 1 90.81 75 LEU A N 1
ATOM 635 C CA . LEU A 1 75 ? 4.555 24.219 13.883 1 90.81 75 LEU A CA 1
ATOM 636 C C . LEU A 1 75 ? 4.074 24.656 12.508 1 90.81 75 LEU A C 1
ATOM 638 O O . LEU A 1 75 ? 4.887 24.938 11.617 1 90.81 75 LEU A O 1
ATOM 642 N N . HIS A 1 76 ? 2.725 24.656 12.289 1 94 76 HIS A N 1
ATOM 643 C CA . HIS A 1 76 ? 2.262 24.984 10.945 1 94 76 HIS A CA 1
ATOM 644 C C . HIS A 1 76 ? 0.902 25.672 10.984 1 94 76 HIS A C 1
ATOM 646 O O . HIS A 1 76 ? 0.189 25.594 11.992 1 94 76 HIS A O 1
ATOM 652 N N . SER A 1 77 ? 0.611 26.438 9.992 1 94.56 77 SER A N 1
ATOM 653 C CA . SER A 1 77 ? -0.645 27.141 9.766 1 94.56 77 SER A CA 1
ATOM 654 C C . SER A 1 77 ? -0.987 27.203 8.281 1 94.56 77 SER A C 1
ATOM 656 O O . SER A 1 77 ? -0.16 26.859 7.434 1 94.56 77 SER A O 1
ATOM 658 N N . GLY A 1 78 ? -2.277 27.562 7.957 1 95 78 GLY A N 1
ATOM 659 C CA . GLY A 1 78 ? -2.738 27.719 6.586 1 95 78 GLY A CA 1
ATOM 660 C C . GLY A 1 78 ? -3.779 28.812 6.426 1 95 78 GLY A C 1
ATOM 661 O O . GLY A 1 78 ? -4.766 28.844 7.164 1 95 78 GLY A O 1
ATOM 662 N N . ILE A 1 79 ? -3.533 29.703 5.512 1 93.44 79 ILE A N 1
ATOM 663 C CA . ILE A 1 79 ? -4.496 30.75 5.176 1 93.44 79 ILE A CA 1
ATOM 664 C C . ILE A 1 79 ? -5.105 30.469 3.807 1 93.44 79 ILE A C 1
ATOM 666 O O . ILE A 1 79 ? -4.438 30.594 2.779 1 93.44 79 ILE A O 1
ATOM 670 N N . PRO A 1 80 ? -6.367 30.156 3.791 1 95.31 80 PRO A N 1
ATOM 671 C CA . PRO A 1 80 ? -7.016 29.797 2.527 1 95.31 80 PRO A CA 1
ATOM 672 C C . PRO A 1 80 ? -7.48 31.016 1.735 1 95.31 80 PRO A C 1
ATOM 674 O O . PRO A 1 80 ? -7.914 32 2.324 1 95.31 80 PRO A O 1
ATOM 677 N N . HIS A 1 81 ? -7.328 31.031 0.479 1 96.31 81 HIS A N 1
ATOM 678 C CA . HIS A 1 81 ? -7.918 31.938 -0.491 1 96.31 81 HIS A CA 1
ATOM 679 C C . HIS A 1 81 ? -8.758 31.188 -1.516 1 96.31 81 HIS A C 1
ATOM 681 O O . HIS A 1 81 ? -8.219 30.562 -2.434 1 96.31 81 HIS A O 1
ATOM 687 N N . ASP A 1 82 ? -10.148 31.297 -1.371 1 96.75 82 ASP A N 1
ATOM 688 C CA . ASP A 1 82 ? -11.07 30.516 -2.188 1 96.75 82 ASP A CA 1
ATOM 689 C C . ASP A 1 82 ? -10.633 29.062 -2.26 1 96.75 82 ASP A C 1
ATOM 691 O O . ASP A 1 82 ? -10.57 28.469 -3.346 1 96.75 82 ASP A O 1
ATOM 695 N N . CYS A 1 83 ? -10.328 28.594 -1.173 1 97.06 83 CYS A N 1
ATOM 696 C CA . CYS A 1 83 ? -9.633 27.312 -1.099 1 97.06 83 CYS A CA 1
ATOM 697 C C . CYS A 1 83 ? -10.555 26.219 -0.567 1 97.06 83 CYS A C 1
ATOM 699 O O . CYS A 1 83 ? -11.391 26.484 0.301 1 97.06 83 CYS A O 1
ATOM 701 N N . VAL A 1 84 ? -10.484 25.094 -1.17 1 98.25 84 VAL A N 1
ATOM 702 C CA . VAL A 1 84 ? -10.969 23.844 -0.594 1 98.25 84 VAL A CA 1
ATOM 703 C C . VAL A 1 84 ? -9.805 22.875 -0.427 1 98.25 84 VAL A C 1
ATOM 705 O O . VAL A 1 84 ? -9.07 22.594 -1.381 1 98.25 84 VAL A O 1
ATOM 708 N N . TYR A 1 85 ? -9.594 22.422 0.793 1 97.88 85 TYR A N 1
ATOM 709 C CA . TYR A 1 85 ? -8.469 21.516 1.019 1 97.88 85 TYR A CA 1
ATOM 710 C C . TYR A 1 85 ? -8.852 20.391 1.97 1 97.88 85 TYR A C 1
ATOM 712 O O . TYR A 1 85 ? -9.914 20.438 2.592 1 97.88 85 TYR A O 1
ATOM 720 N N . GLN A 1 86 ? -8.016 19.328 1.945 1 98.31 86 GLN A N 1
ATOM 721 C CA . GLN A 1 86 ? -8.227 18.156 2.781 1 98.31 86 GLN A CA 1
ATOM 722 C C . GLN A 1 86 ? -6.953 17.781 3.541 1 98.31 86 GLN A C 1
ATOM 724 O O . GLN A 1 86 ? -5.844 18.078 3.08 1 98.31 86 GLN A O 1
ATOM 729 N N . CYS A 1 87 ? -7.148 17.219 4.742 1 97.44 87 CYS A N 1
ATOM 730 C CA . CYS A 1 87 ? -6.027 16.812 5.578 1 97.44 87 CYS A CA 1
ATOM 731 C C . CYS A 1 87 ? -6.207 15.375 6.066 1 97.44 87 CYS A C 1
ATOM 733 O O . CYS A 1 87 ? -7.32 14.961 6.398 1 97.44 87 CYS A O 1
ATOM 735 N N . ILE A 1 88 ? -5.137 14.68 6.051 1 97.5 88 ILE A N 1
ATOM 736 C CA . ILE A 1 88 ? -5.07 13.406 6.758 1 97.5 88 ILE A CA 1
ATOM 737 C C . ILE A 1 88 ? -3.994 13.469 7.84 1 97.5 88 ILE A C 1
ATOM 739 O O . ILE A 1 88 ? -2.832 13.766 7.551 1 97.5 88 ILE A O 1
ATOM 743 N N . VAL A 1 89 ? -4.387 13.25 9.062 1 95.81 89 VAL A N 1
ATOM 744 C CA . VAL A 1 89 ? -3.486 13.219 10.211 1 95.81 89 V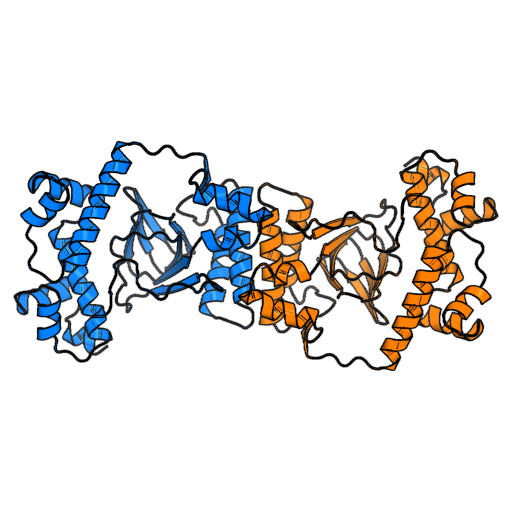AL A CA 1
ATOM 745 C C . VAL A 1 89 ? -3.311 11.773 10.688 1 95.81 89 VAL A C 1
ATOM 747 O O . VAL A 1 89 ? -4.281 11.023 10.781 1 95.81 89 VAL A O 1
ATOM 750 N N . PHE A 1 90 ? -2.047 11.383 10.938 1 93.19 90 PHE A N 1
ATOM 751 C CA . PHE A 1 90 ? -1.833 9.977 11.25 1 93.19 90 PHE A CA 1
ATOM 752 C C . PHE A 1 90 ? -0.643 9.805 12.188 1 93.19 90 PHE A C 1
ATOM 754 O O . PHE A 1 90 ? 0.283 10.625 12.18 1 93.19 90 PHE A O 1
ATOM 761 N N . ASP A 1 91 ? -0.698 8.719 12.969 1 86.31 91 ASP A N 1
ATOM 762 C CA . ASP A 1 91 ? 0.407 8.312 13.828 1 86.31 91 ASP A CA 1
ATOM 763 C C . ASP A 1 91 ? 1.371 7.387 13.094 1 86.31 91 ASP A C 1
ATOM 765 O O . ASP A 1 91 ? 1.046 6.227 12.836 1 86.31 91 ASP A O 1
ATOM 769 N N . MET A 1 92 ? 2.539 7.891 12.875 1 88.56 92 MET A N 1
ATOM 770 C CA . MET A 1 92 ? 3.533 7.156 12.102 1 88.56 92 MET A CA 1
ATOM 771 C C . MET A 1 92 ? 3.996 5.91 12.852 1 88.56 92 MET A C 1
ATOM 773 O O . MET A 1 92 ? 4.438 4.938 12.234 1 88.56 92 MET A O 1
ATOM 777 N N . ASN A 1 93 ? 3.926 5.867 14.172 1 80.38 93 ASN A N 1
ATOM 778 C CA . ASN A 1 93 ? 4.418 4.766 14.984 1 80.38 93 ASN A CA 1
ATOM 779 C C . ASN A 1 93 ? 3.648 3.477 14.711 1 80.38 93 ASN A C 1
ATOM 781 O O . ASN A 1 93 ? 4.184 2.379 14.883 1 80.38 93 ASN A O 1
ATOM 785 N N . THR A 1 94 ? 2.449 3.635 14.305 1 76.44 94 THR A N 1
ATOM 786 C CA . THR A 1 94 ? 1.616 2.469 14.031 1 76.44 94 THR A CA 1
ATOM 787 C C . THR A 1 94 ? 2.211 1.632 12.906 1 76.44 94 THR A C 1
ATOM 789 O O . THR A 1 94 ? 2.041 0.411 12.875 1 76.44 94 THR A O 1
ATOM 792 N N . PHE A 1 95 ? 3.016 2.184 12.133 1 80.94 95 PHE A N 1
ATOM 793 C CA . PHE A 1 95 ? 3.521 1.513 10.938 1 80.94 95 PHE A CA 1
ATOM 794 C C . PHE A 1 95 ? 4.891 0.9 11.203 1 80.94 95 PHE A C 1
ATOM 796 O O . PHE A 1 95 ? 5.426 0.177 10.359 1 80.94 95 PHE A O 1
ATOM 803 N N . LEU A 1 96 ? 5.488 1.193 12.289 1 73.56 96 LEU A N 1
ATOM 804 C CA . LEU A 1 96 ? 6.73 0.549 12.703 1 73.56 96 LEU A CA 1
ATOM 805 C C . LEU A 1 96 ? 6.484 -0.897 13.117 1 73.56 96 LEU A C 1
ATOM 807 O O . LEU A 1 96 ? 7.305 -1.775 12.844 1 73.56 96 LEU A O 1
ATOM 811 N N . LYS A 1 97 ? 5.355 -1.125 13.617 1 66.81 97 LYS A N 1
ATOM 812 C CA . LYS A 1 97 ? 5.074 -2.426 14.219 1 66.81 97 LYS A CA 1
ATOM 813 C C . LYS A 1 97 ? 4.473 -3.385 13.195 1 66.81 97 LYS A C 1
ATOM 815 O O . LYS A 1 97 ? 4.625 -4.602 13.312 1 66.81 97 LYS A O 1
ATOM 820 N N . ASN A 1 98 ? 3.977 -2.887 12.227 1 69.12 98 ASN A N 1
ATOM 821 C CA . ASN A 1 98 ? 3.129 -3.713 11.375 1 69.12 98 ASN A CA 1
ATOM 822 C C . ASN A 1 98 ? 3.93 -4.371 10.25 1 69.12 98 ASN A C 1
ATOM 824 O O . ASN A 1 98 ? 3.498 -5.371 9.68 1 69.12 98 ASN A O 1
ATOM 828 N N . ASN A 1 99 ? 5.133 -3.863 9.992 1 76.44 99 ASN A N 1
ATOM 829 C CA . ASN A 1 99 ? 5.926 -4.367 8.875 1 76.44 99 ASN A CA 1
ATOM 830 C C . ASN A 1 99 ? 7.414 -4.109 9.086 1 76.44 99 ASN A C 1
ATOM 832 O O . ASN A 1 99 ? 7.906 -3.016 8.797 1 76.44 99 ASN A O 1
ATOM 836 N N . PRO A 1 100 ? 8.125 -5.109 9.492 1 71.56 100 PRO A N 1
ATOM 837 C CA . PRO A 1 100 ? 9.523 -4.891 9.859 1 71.56 100 PRO A CA 1
ATOM 838 C C . PRO A 1 100 ? 10.367 -4.387 8.688 1 71.56 100 PRO A C 1
ATOM 840 O O . PRO A 1 100 ? 11.25 -3.549 8.875 1 71.56 100 PRO A O 1
ATOM 843 N N . VAL A 1 101 ? 10.148 -4.844 7.57 1 82.62 101 VAL A N 1
ATOM 844 C CA . VAL A 1 101 ? 10.953 -4.457 6.418 1 82.62 101 VAL A CA 1
ATOM 845 C C . VAL A 1 101 ? 10.695 -2.992 6.074 1 82.62 101 VAL A C 1
ATOM 847 O O . VAL A 1 101 ? 11.633 -2.227 5.848 1 82.62 101 VAL A O 1
ATOM 850 N N . CYS A 1 102 ? 9.484 -2.639 6.086 1 85.31 102 CYS A N 1
ATOM 851 C CA . CYS A 1 102 ? 9.141 -1.247 5.82 1 85.31 102 CYS A CA 1
ATOM 852 C C . CYS A 1 102 ? 9.461 -0.366 7.02 1 85.31 102 CYS A C 1
ATOM 854 O O . CYS A 1 102 ? 9.703 0.833 6.867 1 85.31 102 CYS A O 1
ATOM 856 N N . GLY A 1 103 ? 9.539 -1.033 8.148 1 85.25 103 GLY A N 1
ATOM 857 C CA . GLY A 1 103 ? 9.781 -0.322 9.391 1 85.25 103 GLY A CA 1
ATOM 858 C C . GLY A 1 103 ? 11.117 0.397 9.422 1 85.25 103 GLY A C 1
ATOM 859 O O . GLY A 1 103 ? 11.25 1.439 10.07 1 85.25 103 GLY A O 1
ATOM 860 N N . GLU A 1 104 ? 12.039 -0.138 8.727 1 86.25 104 GLU A N 1
ATOM 861 C CA . GLU A 1 104 ? 13.359 0.492 8.695 1 86.25 104 GLU A CA 1
ATOM 862 C C . GLU A 1 104 ? 13.297 1.881 8.07 1 86.25 104 GLU A C 1
ATOM 864 O O . GLU A 1 104 ? 13.969 2.807 8.523 1 86.25 104 GLU A O 1
ATOM 869 N N . TYR A 1 105 ? 12.555 2.01 7.051 1 92 105 TYR A N 1
ATOM 870 C CA . TYR A 1 105 ? 12.375 3.301 6.395 1 92 105 TYR A CA 1
ATOM 871 C C . TYR A 1 105 ? 11.602 4.262 7.285 1 92 105 TYR A C 1
ATOM 873 O O . TYR A 1 105 ? 11.969 5.434 7.41 1 92 105 TYR A O 1
ATOM 881 N N . ILE A 1 106 ? 10.633 3.742 7.914 1 91.25 106 ILE A N 1
ATOM 882 C CA . ILE A 1 106 ? 9.766 4.535 8.781 1 91.25 106 ILE A CA 1
ATOM 883 C C . ILE A 1 106 ? 10.562 5.016 9.992 1 91.25 106 ILE A C 1
ATOM 885 O O . ILE A 1 106 ? 10.406 6.16 10.438 1 91.25 106 ILE A O 1
ATOM 889 N N . GLN A 1 107 ? 11.406 4.16 10.477 1 88.5 107 GLN A N 1
ATOM 890 C CA . GLN A 1 107 ? 12.25 4.508 11.617 1 88.5 107 GLN A CA 1
ATOM 891 C C . GLN A 1 107 ? 13.148 5.695 11.297 1 88.5 107 GLN A C 1
ATOM 893 O O . GLN A 1 107 ? 13.359 6.566 12.141 1 88.5 107 GLN A O 1
ATOM 898 N N . LYS A 1 108 ? 13.664 5.715 10.117 1 91.94 108 LYS A N 1
ATOM 899 C CA . LYS A 1 108 ? 14.523 6.824 9.703 1 91.94 108 LYS A CA 1
ATOM 900 C C . LYS A 1 108 ? 13.758 8.148 9.734 1 91.94 108 LYS A C 1
ATOM 902 O O . LYS A 1 108 ? 14.328 9.188 10.094 1 91.94 108 LYS A O 1
ATOM 907 N N . ILE A 1 109 ? 12.539 8.117 9.367 1 93.31 109 ILE A N 1
ATOM 908 C CA . ILE A 1 109 ? 11.703 9.305 9.375 1 93.31 109 ILE A CA 1
ATOM 909 C C . ILE A 1 109 ? 11.383 9.703 10.812 1 93.31 109 ILE A C 1
ATOM 911 O O . ILE A 1 109 ? 11.508 10.875 11.18 1 93.31 109 ILE A O 1
ATOM 915 N N . LEU A 1 110 ? 11.047 8.719 11.633 1 87.81 110 LEU A N 1
ATOM 916 C CA . LEU A 1 110 ? 10.672 8.953 13.023 1 87.81 110 LEU A CA 1
ATOM 917 C C . LEU A 1 110 ? 11.844 9.531 13.812 1 87.81 110 LEU A C 1
ATOM 919 O O . LEU A 1 110 ? 11.656 10.375 14.68 1 87.81 110 LEU A O 1
ATOM 923 N N . HIS A 1 111 ? 12.984 9.102 13.445 1 85.75 111 HIS A N 1
ATOM 924 C CA . HIS A 1 111 ? 14.188 9.555 14.141 1 85.75 111 HIS A CA 1
ATOM 925 C C . HIS A 1 111 ? 14.727 10.844 13.531 1 85.75 111 HIS A C 1
ATOM 927 O O . HIS A 1 111 ? 15.812 11.305 13.898 1 85.75 111 HIS A O 1
ATOM 933 N N . GLN A 1 112 ? 14.102 11.336 12.547 1 86.88 112 GLN A N 1
ATOM 934 C CA . GLN A 1 112 ? 14.422 12.602 11.898 1 86.88 112 GLN A CA 1
ATOM 935 C C . GLN A 1 112 ? 15.773 12.531 11.188 1 86.88 112 GLN A C 1
ATOM 937 O O . GLN A 1 112 ? 16.469 13.547 11.047 1 86.88 112 GLN A O 1
ATOM 942 N N . GLU A 1 113 ? 16.109 11.312 10.875 1 89.25 113 GLU A N 1
ATOM 943 C CA . GLU A 1 113 ? 17.266 11.125 10.008 1 89.25 113 GLU A CA 1
ATOM 944 C C . GLU A 1 113 ? 16.938 11.461 8.555 1 89.25 113 GLU A C 1
ATOM 946 O O . GLU A 1 113 ? 17.828 11.797 7.773 1 89.25 113 GLU A O 1
ATOM 951 N N . THR A 1 114 ? 15.703 11.305 8.266 1 93.31 114 THR A N 1
ATOM 952 C CA . THR A 1 114 ? 15.164 11.594 6.941 1 93.31 114 THR A CA 1
ATOM 953 C C . THR A 1 114 ? 13.992 12.57 7.039 1 93.31 114 THR A C 1
ATOM 955 O O . THR A 1 114 ? 13.008 12.297 7.734 1 93.31 114 THR A O 1
ATOM 958 N N . MET A 1 115 ? 14.125 13.695 6.375 1 94.81 115 MET A N 1
ATOM 959 C CA . MET A 1 115 ? 13.047 14.672 6.336 1 94.81 115 MET A CA 1
ATOM 960 C C . MET A 1 115 ? 12.516 14.844 4.918 1 94.81 115 MET A C 1
ATOM 962 O O . MET A 1 115 ? 13.242 15.305 4.031 1 94.81 115 MET A O 1
ATOM 966 N N . LEU A 1 116 ? 11.281 14.484 4.734 1 97.62 116 LEU A N 1
ATOM 967 C CA . LEU A 1 116 ? 10.68 14.586 3.412 1 97.62 116 LEU A CA 1
ATOM 968 C C . LEU A 1 116 ? 10.547 16.047 2.982 1 97.62 116 LEU A C 1
ATOM 970 O O . LEU A 1 116 ? 10.414 16.938 3.824 1 97.62 116 LEU A O 1
ATOM 974 N N . PHE A 1 117 ? 10.539 16.203 1.653 1 96.81 117 PHE A N 1
ATOM 975 C CA . PHE A 1 117 ? 10.172 17.516 1.144 1 96.81 117 PHE A CA 1
ATOM 976 C C . PHE A 1 117 ? 8.789 17.922 1.627 1 96.81 117 PHE A C 1
ATOM 978 O O . PHE A 1 117 ? 7.879 17.094 1.677 1 96.81 117 PHE A O 1
ATOM 985 N N . PRO A 1 118 ? 8.617 19.156 1.956 1 97.31 118 PRO A N 1
ATOM 986 C CA . PRO A 1 118 ? 7.344 19.594 2.541 1 97.31 118 PRO A CA 1
ATOM 987 C C . PRO A 1 118 ? 6.281 19.891 1.487 1 97.31 118 PRO A C 1
ATOM 989 O O . PRO A 1 118 ? 5.105 20.062 1.819 1 97.31 118 PRO A O 1
ATOM 992 N N . HIS A 1 119 ? 6.688 20.062 0.264 1 98.5 119 HIS A N 1
ATOM 993 C CA . HIS A 1 119 ? 5.785 20.531 -0.781 1 98.5 119 HIS A CA 1
ATOM 994 C C . HIS A 1 119 ? 6.016 19.781 -2.086 1 98.5 119 HIS A C 1
ATOM 996 O O . HIS A 1 119 ? 7.113 19.828 -2.65 1 98.5 119 HIS A O 1
ATOM 1002 N N . PHE A 1 120 ? 5.004 19.062 -2.545 1 98.69 120 PHE A N 1
ATOM 1003 C CA . PHE A 1 120 ? 5.012 18.391 -3.836 1 98.69 120 PHE A CA 1
ATOM 1004 C C . PHE A 1 120 ? 4.047 19.062 -4.805 1 98.69 120 PHE A C 1
ATOM 1006 O O . PHE A 1 120 ? 2.881 19.281 -4.477 1 98.69 120 PHE A O 1
ATOM 1013 N N . SER A 1 121 ? 4.562 19.391 -5.969 1 98.06 121 SER A N 1
ATOM 1014 C CA . SER A 1 121 ? 3.801 20.094 -6.992 1 98.06 121 SER A CA 1
ATOM 1015 C C . SER A 1 121 ? 3.746 19.281 -8.289 1 98.06 121 SER A C 1
ATOM 1017 O O . SER A 1 121 ? 3.922 18.062 -8.273 1 98.06 121 SER A O 1
ATOM 1019 N N . ASP A 1 122 ? 3.428 19.953 -9.406 1 97.5 122 ASP A N 1
ATOM 1020 C CA . ASP A 1 122 ? 3.289 19.281 -10.695 1 97.5 122 ASP A CA 1
ATOM 1021 C C . ASP A 1 122 ? 4.621 18.688 -11.156 1 97.5 122 ASP A C 1
ATOM 1023 O O . ASP A 1 122 ? 4.656 17.875 -12.078 1 97.5 122 ASP A O 1
ATOM 1027 N N . GLU A 1 123 ? 5.711 19.016 -10.477 1 97.56 123 GLU A N 1
ATOM 1028 C CA . GLU A 1 123 ? 7.016 18.422 -10.758 1 97.56 123 GLU A CA 1
ATOM 1029 C C . GLU A 1 123 ? 7.102 17 -10.219 1 97.56 123 GLU A C 1
ATOM 1031 O O . GLU A 1 123 ? 8.031 16.25 -10.547 1 97.56 123 GLU A O 1
ATOM 1036 N N . HIS A 1 124 ? 6.152 16.594 -9.445 1 98.25 124 HIS A N 1
ATOM 1037 C CA . HIS A 1 124 ? 6.121 15.281 -8.82 1 98.25 124 HIS A CA 1
ATOM 1038 C C . HIS A 1 124 ? 4.824 14.547 -9.148 1 98.25 124 HIS A C 1
ATOM 1040 O O . HIS A 1 124 ? 4.078 14.164 -8.242 1 98.25 124 HIS A O 1
ATOM 1046 N N . PRO A 1 125 ? 4.52 14.227 -10.375 1 98 125 PRO A N 1
ATOM 1047 C CA . PRO A 1 125 ? 3.209 13.703 -10.773 1 98 125 PRO A CA 1
ATOM 1048 C C . PRO A 1 125 ? 2.885 12.359 -10.117 1 98 125 PRO A C 1
ATOM 1050 O O . PRO A 1 125 ? 1.721 12.078 -9.828 1 98 125 PRO A O 1
ATOM 1053 N N . GLN A 1 126 ? 3.869 11.508 -9.906 1 97.69 126 GLN A N 1
ATOM 1054 C CA . GLN A 1 126 ? 3.611 10.211 -9.289 1 97.69 126 GLN A CA 1
ATOM 1055 C C . GLN A 1 126 ? 3.127 10.367 -7.852 1 97.69 126 GLN A C 1
ATOM 1057 O O . GLN A 1 126 ? 2.248 9.633 -7.402 1 97.69 126 GLN A O 1
ATOM 1062 N N . ILE A 1 127 ? 3.725 11.328 -7.164 1 98.69 127 ILE A N 1
ATOM 1063 C CA . ILE A 1 127 ? 3.309 11.617 -5.797 1 98.69 127 ILE A CA 1
ATOM 1064 C C . ILE A 1 127 ? 1.875 12.148 -5.793 1 98.69 127 ILE A C 1
ATOM 1066 O O . ILE A 1 127 ? 1.042 11.688 -5.004 1 98.69 127 ILE A O 1
ATOM 1070 N N . LEU A 1 128 ? 1.608 13.094 -6.703 1 98.69 128 LEU A N 1
ATOM 1071 C CA . LEU A 1 128 ? 0.279 13.688 -6.766 1 98.69 128 LEU A CA 1
ATOM 1072 C C . LEU A 1 128 ? -0.78 12.625 -7.043 1 98.69 128 LEU A C 1
ATOM 1074 O O . LEU A 1 128 ? -1.831 12.609 -6.398 1 98.69 128 LEU A O 1
ATOM 1078 N N . ASN A 1 129 ? -0.501 11.758 -7.941 1 97.88 129 ASN A N 1
ATOM 1079 C CA . ASN A 1 129 ? -1.451 10.711 -8.297 1 97.88 129 ASN A CA 1
ATOM 1080 C C . ASN A 1 129 ? -1.669 9.742 -7.137 1 97.88 129 ASN A C 1
ATOM 1082 O O . ASN A 1 129 ? -2.809 9.406 -6.805 1 97.88 129 ASN A O 1
ATOM 1086 N N . CYS A 1 130 ? -0.619 9.297 -6.555 1 98.5 130 CYS A N 1
ATOM 1087 C CA . CYS A 1 130 ? -0.664 8.367 -5.434 1 98.5 130 CYS A CA 1
ATOM 1088 C C . CYS A 1 130 ? -1.501 8.93 -4.289 1 98.5 130 CYS A C 1
ATOM 1090 O O . CYS A 1 130 ? -2.422 8.266 -3.807 1 98.5 130 CYS A O 1
ATOM 1092 N N . ILE A 1 131 ? -1.206 10.148 -3.91 1 98.69 131 ILE A N 1
ATOM 1093 C CA . ILE A 1 131 ? -1.867 10.766 -2.768 1 98.69 131 ILE A CA 1
ATOM 1094 C C . ILE A 1 131 ? -3.316 11.094 -3.125 1 98.69 131 ILE A C 1
ATOM 1096 O O . ILE A 1 131 ? -4.207 10.992 -2.279 1 98.69 131 ILE A O 1
ATOM 1100 N N . SER A 1 132 ? -3.549 11.461 -4.352 1 98.25 132 SER A N 1
ATOM 1101 C CA . SER A 1 132 ? -4.926 11.703 -4.766 1 98.25 132 SER A CA 1
ATOM 1102 C C . SER A 1 132 ? -5.785 10.461 -4.586 1 98.25 132 SER A C 1
ATOM 1104 O O . SER A 1 132 ? -6.922 10.547 -4.117 1 98.25 132 SER A O 1
ATOM 1106 N N . VAL A 1 133 ? -5.301 9.312 -4.977 1 98.19 133 VAL A N 1
ATOM 1107 C CA . VAL A 1 133 ? -6.027 8.062 -4.809 1 98.19 133 VAL A CA 1
ATOM 1108 C C . VAL A 1 133 ? -6.27 7.793 -3.326 1 98.19 133 VAL A C 1
ATOM 1110 O O . VAL A 1 133 ? -7.355 7.359 -2.934 1 98.19 133 VAL A O 1
ATOM 1113 N N . LEU A 1 134 ? -5.262 8.023 -2.512 1 98.56 134 LEU A N 1
ATOM 1114 C CA . LEU A 1 134 ? -5.367 7.84 -1.068 1 98.56 134 LEU A CA 1
ATOM 1115 C C . LEU A 1 134 ? -6.496 8.688 -0.494 1 98.56 134 LEU A C 1
ATOM 1117 O O . LEU A 1 134 ? -7.379 8.172 0.197 1 98.56 134 LEU A O 1
ATOM 1121 N N . PHE A 1 135 ? -6.516 9.953 -0.833 1 98.62 135 PHE A N 1
ATOM 1122 C CA . PHE A 1 135 ? -7.512 10.883 -0.31 1 98.62 135 PHE A CA 1
ATOM 1123 C C . PHE A 1 135 ? -8.898 10.539 -0.838 1 98.62 135 PHE A C 1
ATOM 1125 O O . PHE A 1 135 ? -9.883 10.602 -0.099 1 98.62 135 PHE A O 1
ATOM 1132 N N . ASP A 1 136 ? -8.961 10.234 -2.109 1 98.31 136 ASP A N 1
ATOM 1133 C CA . ASP A 1 136 ? -10.25 9.875 -2.68 1 98.31 136 ASP A CA 1
ATOM 1134 C C . ASP A 1 136 ? -10.836 8.648 -1.987 1 98.31 136 ASP A C 1
ATOM 1136 O O . ASP A 1 136 ? -12.039 8.578 -1.737 1 98.31 136 ASP A O 1
ATOM 1140 N N . ALA A 1 137 ? -10.023 7.695 -1.728 1 97.94 137 ALA A N 1
ATOM 1141 C CA . ALA A 1 137 ? -10.477 6.5 -1.021 1 97.94 137 ALA A CA 1
ATOM 1142 C C . ALA A 1 137 ? -11 6.852 0.37 1 97.94 137 ALA A C 1
ATOM 1144 O O . ALA A 1 137 ? -12.039 6.34 0.798 1 97.94 137 ALA A O 1
ATOM 1145 N N . MET A 1 138 ? -10.297 7.715 1.069 1 96.62 138 MET A N 1
ATOM 1146 C CA . MET A 1 138 ? -10.695 8.156 2.404 1 96.62 138 MET A CA 1
ATOM 1147 C C . MET A 1 138 ? -12.023 8.898 2.357 1 96.62 138 MET A C 1
ATOM 1149 O O . MET A 1 138 ? -12.82 8.812 3.295 1 96.62 138 MET A O 1
ATOM 1153 N N . TYR A 1 139 ? -12.188 9.609 1.306 1 96.44 139 TYR A N 1
ATOM 1154 C CA . TYR A 1 139 ? -13.375 10.445 1.169 1 96.44 139 TYR A CA 1
ATOM 1155 C C . TYR A 1 139 ? -14.594 9.602 0.8 1 96.44 139 TYR A C 1
ATOM 1157 O O . TYR A 1 139 ? -15.672 9.781 1.369 1 96.44 139 TYR A O 1
ATOM 1165 N N . GLU A 1 140 ? -14.445 8.711 -0.16 1 96.5 140 GLU A N 1
ATOM 1166 C CA . GLU A 1 140 ? -15.57 7.953 -0.714 1 96.5 140 GLU A CA 1
ATOM 1167 C C . GLU A 1 140 ? -15.922 6.758 0.17 1 96.5 140 GLU A C 1
ATOM 1169 O O . GLU A 1 140 ? -17.078 6.348 0.236 1 96.5 140 GLU A O 1
ATOM 1174 N N . LYS A 1 141 ? -14.945 6.164 0.744 1 96.12 141 LYS A N 1
ATOM 1175 C CA . LYS A 1 141 ? -15.07 5.031 1.659 1 96.12 141 LYS A CA 1
ATOM 1176 C C . LYS A 1 141 ? -15.805 3.867 0.999 1 96.12 141 LYS A C 1
ATOM 1178 O O . LYS A 1 141 ? -16.719 3.293 1.586 1 96.12 141 LYS A O 1
ATOM 1183 N N . ASP A 1 142 ? -15.438 3.588 -0.225 1 95.25 142 ASP A N 1
ATOM 1184 C CA . ASP A 1 142 ? -15.945 2.389 -0.883 1 95.25 142 ASP A CA 1
ATOM 1185 C C . ASP A 1 142 ? -15.477 1.127 -0.161 1 95.25 142 ASP A C 1
ATOM 1187 O O . ASP A 1 142 ? -14.57 1.181 0.672 1 95.25 142 ASP A O 1
ATOM 1191 N N . THR A 1 143 ? -16.172 -0.024 -0.442 1 95.81 143 THR A N 1
ATOM 1192 C CA . THR A 1 143 ? -15.75 -1.293 0.144 1 95.81 143 THR A CA 1
ATOM 1193 C C . THR A 1 143 ? -14.266 -1.548 -0.112 1 95.81 143 THR A C 1
ATOM 1195 O O . THR A 1 143 ? -13.812 -1.48 -1.255 1 95.81 143 THR A O 1
ATOM 1198 N N . GLY A 1 144 ? -13.508 -1.796 0.958 1 95.56 144 GLY A N 1
ATOM 1199 C CA . GLY A 1 144 ? -12.086 -2.092 0.836 1 95.56 144 GLY A CA 1
ATOM 1200 C C . GLY A 1 144 ? -11.219 -0.849 0.818 1 95.56 144 GLY A C 1
ATOM 1201 O O . GLY A 1 144 ? -10.016 -0.929 0.557 1 95.56 144 GLY A O 1
ATOM 1202 N N . TYR A 1 145 ? -11.789 0.344 1.078 1 96.75 145 TYR A N 1
ATOM 1203 C CA . TYR A 1 145 ? -11.023 1.58 0.977 1 96.75 145 TYR A CA 1
ATOM 1204 C C . TYR A 1 145 ? -9.836 1.564 1.934 1 96.75 145 TYR A C 1
ATOM 1206 O O . TYR A 1 145 ? -8.797 2.17 1.655 1 96.75 145 TYR A O 1
ATOM 1214 N N . GLU A 1 146 ? -9.984 0.84 3.074 1 95 146 GLU A N 1
ATOM 1215 C CA . GLU A 1 146 ? -8.883 0.744 4.031 1 95 146 GLU A CA 1
ATOM 1216 C C . GLU A 1 146 ? -7.641 0.135 3.387 1 95 146 GLU A C 1
ATOM 1218 O O . GLU A 1 146 ? -6.523 0.586 3.637 1 95 146 GLU A O 1
ATOM 1223 N N . LEU A 1 147 ? -7.852 -0.866 2.547 1 96 147 LEU A N 1
ATOM 1224 C CA . LEU A 1 147 ? -6.762 -1.497 1.813 1 96 147 LEU A CA 1
ATOM 1225 C C . LEU A 1 147 ? -6.078 -0.495 0.89 1 96 147 LEU A C 1
ATOM 1227 O O . LEU A 1 147 ? -4.848 -0.429 0.84 1 96 147 LEU A O 1
ATOM 1231 N N . THR A 1 148 ? -6.906 0.256 0.206 1 97.81 148 THR A N 1
ATOM 1232 C CA . THR A 1 148 ? -6.379 1.265 -0.705 1 97.81 148 THR A CA 1
ATOM 1233 C C . THR A 1 148 ? -5.617 2.342 0.062 1 97.81 148 THR A C 1
ATOM 1235 O O . THR A 1 148 ? -4.535 2.762 -0.354 1 97.81 148 THR A O 1
ATOM 1238 N N . VAL A 1 149 ? -6.133 2.758 1.185 1 96.75 149 VAL A N 1
ATOM 1239 C CA . VAL A 1 149 ? -5.508 3.803 1.987 1 96.75 149 VAL A CA 1
ATOM 1240 C C . VAL A 1 149 ? -4.148 3.32 2.494 1 96.75 149 VAL A C 1
ATOM 1242 O O . VAL A 1 149 ? -3.133 3.99 2.295 1 96.75 149 VAL A O 1
ATOM 1245 N N . PHE A 1 150 ? -4.062 2.162 3.049 1 94 150 PHE A N 1
ATOM 1246 C CA . PHE A 1 150 ? -2.793 1.606 3.502 1 94 150 PHE A CA 1
ATOM 1247 C C . PHE A 1 150 ? -1.84 1.408 2.328 1 94 150 PHE A C 1
ATOM 1249 O O . PHE A 1 150 ? -0.645 1.693 2.438 1 94 150 PHE A O 1
ATOM 1256 N N . GLY A 1 151 ? -2.393 0.892 1.273 1 96.06 151 GLY A N 1
ATOM 1257 C CA . GLY A 1 151 ? -1.578 0.664 0.091 1 96.06 151 GLY A CA 1
ATOM 1258 C C . GLY A 1 151 ? -0.914 1.925 -0.429 1 96.06 151 GLY A C 1
ATOM 1259 O O . GLY A 1 151 ? 0.306 1.965 -0.6 1 96.06 151 GLY A O 1
ATOM 1260 N N . GLN A 1 152 ? -1.735 2.938 -0.694 1 97.88 152 GLN A N 1
ATOM 1261 C CA . GLN A 1 152 ? -1.205 4.18 -1.245 1 97.88 152 GLN A CA 1
ATOM 1262 C C . GLN A 1 152 ? -0.305 4.887 -0.237 1 97.88 152 GLN A C 1
ATOM 1264 O O . GLN A 1 152 ? 0.646 5.574 -0.62 1 97.88 152 GLN A O 1
ATOM 1269 N N . PHE A 1 153 ? -0.551 4.691 1.045 1 96.12 153 PHE A N 1
ATOM 1270 C CA . PHE A 1 153 ? 0.317 5.23 2.086 1 96.12 153 PHE A CA 1
ATOM 1271 C C . PHE A 1 153 ? 1.727 4.664 1.961 1 96.12 153 PHE A C 1
ATOM 1273 O O . PHE A 1 153 ? 2.701 5.418 1.896 1 96.12 153 PHE A O 1
ATOM 1280 N N . TYR A 1 154 ? 1.882 3.367 1.915 1 95.25 154 TYR A N 1
ATOM 1281 C CA . TYR A 1 154 ? 3.184 2.732 1.739 1 95.25 154 TYR A CA 1
ATOM 1282 C C . TYR A 1 154 ? 3.811 3.133 0.409 1 95.25 154 TYR A C 1
ATOM 1284 O O . TYR A 1 154 ? 5.012 3.4 0.338 1 95.25 154 TYR A O 1
ATOM 1292 N N . HIS A 1 155 ? 2.969 3.117 -0.625 1 98 155 HIS A N 1
ATOM 1293 C CA . HIS A 1 155 ? 3.465 3.459 -1.954 1 98 155 HIS A CA 1
ATOM 1294 C C . HIS A 1 155 ? 4.035 4.871 -1.984 1 98 155 HIS A C 1
ATOM 1296 O O . HIS A 1 155 ? 5.047 5.125 -2.645 1 98 155 HIS A O 1
ATOM 1302 N N . PHE A 1 156 ? 3.396 5.82 -1.257 1 98.5 156 PHE A N 1
ATOM 1303 C CA . PHE A 1 156 ? 3.871 7.195 -1.153 1 98.5 156 PHE A CA 1
ATOM 1304 C C . PHE A 1 156 ? 5.312 7.238 -0.659 1 98.5 156 PHE A C 1
ATOM 1306 O O . PHE A 1 156 ? 6.164 7.883 -1.271 1 98.5 156 PHE A O 1
ATOM 1313 N N . PHE A 1 157 ? 5.59 6.527 0.376 1 97.75 157 PHE A N 1
ATOM 1314 C CA . PHE A 1 157 ? 6.941 6.543 0.922 1 97.75 157 PHE A CA 1
ATOM 1315 C C . PHE A 1 157 ? 7.906 5.801 0.002 1 97.75 157 PHE A C 1
ATOM 1317 O O . PHE A 1 157 ? 9.078 6.168 -0.098 1 97.75 157 PHE A O 1
ATOM 1324 N N . GLY A 1 158 ? 7.398 4.762 -0.622 1 98 158 GLY A N 1
ATOM 1325 C CA . GLY A 1 158 ? 8.219 4.137 -1.644 1 98 158 GLY A CA 1
ATOM 1326 C C . GLY A 1 158 ? 8.695 5.109 -2.709 1 98 158 GLY A C 1
ATOM 1327 O O . GLY A 1 158 ? 9.867 5.113 -3.078 1 98 158 GLY A O 1
ATOM 1328 N N . LEU A 1 159 ? 7.777 5.902 -3.217 1 98.31 159 LEU A N 1
ATOM 1329 C CA . LEU A 1 159 ? 8.109 6.914 -4.215 1 98.31 159 LEU A CA 1
ATOM 1330 C C . LEU A 1 159 ? 9.102 7.93 -3.656 1 98.31 159 LEU A C 1
ATOM 1332 O O . LEU A 1 159 ? 10.031 8.344 -4.352 1 98.31 159 LEU A O 1
ATOM 1336 N N . VAL A 1 160 ? 8.898 8.359 -2.4 1 98.31 160 VAL A N 1
ATOM 1337 C CA . VAL A 1 160 ? 9.773 9.336 -1.759 1 98.31 160 VAL A CA 1
ATOM 1338 C C . VAL A 1 160 ? 11.203 8.805 -1.72 1 98.31 160 VAL A C 1
ATOM 1340 O O . VAL A 1 160 ? 12.141 9.5 -2.115 1 98.31 160 VAL A O 1
ATOM 1343 N N . PHE A 1 161 ? 11.367 7.605 -1.311 1 97.69 161 PHE A N 1
ATOM 1344 C CA . PHE A 1 161 ? 12.703 7.043 -1.143 1 97.69 161 PHE A CA 1
ATOM 1345 C C . PHE A 1 161 ? 13.328 6.719 -2.494 1 97.69 161 PHE A C 1
ATOM 1347 O O . PHE A 1 161 ? 14.523 6.957 -2.709 1 97.69 161 PHE A O 1
ATOM 1354 N N . SER A 1 162 ? 12.539 6.164 -3.352 1 97.56 162 SER A N 1
ATOM 1355 C CA . SER A 1 162 ? 13.094 5.773 -4.645 1 97.56 162 SER A CA 1
ATOM 1356 C C . SER A 1 162 ? 13.57 6.992 -5.434 1 97.56 162 SER A C 1
ATOM 1358 O O . SER A 1 162 ? 14.547 6.91 -6.184 1 97.56 162 SER A O 1
ATOM 1360 N N . ASN A 1 163 ? 12.922 8.125 -5.246 1 97.56 163 ASN A N 1
ATOM 1361 C CA . ASN A 1 163 ? 13.25 9.32 -6.016 1 97.56 163 ASN A CA 1
ATOM 1362 C C . ASN A 1 163 ? 14.055 10.32 -5.184 1 97.56 163 ASN A C 1
ATOM 1364 O O . ASN A 1 163 ? 14.344 11.422 -5.645 1 97.56 163 ASN A O 1
ATOM 1368 N N . HIS A 1 164 ? 14.32 10 -3.957 1 97.19 164 HIS A N 1
ATOM 1369 C CA . HIS A 1 164 ? 15.117 10.805 -3.045 1 97.19 164 HIS A CA 1
ATOM 1370 C C . HIS A 1 164 ? 14.469 12.164 -2.793 1 97.19 164 HIS A C 1
ATOM 1372 O O . HIS A 1 164 ? 15.125 13.203 -2.871 1 97.19 164 HIS A O 1
ATOM 1378 N N . TYR A 1 165 ? 13.234 12.18 -2.514 1 98 165 TYR A N 1
ATOM 1379 C CA . TYR A 1 165 ? 12.492 13.391 -2.199 1 98 165 TYR A CA 1
ATOM 1380 C C . TYR A 1 165 ? 12.578 13.711 -0.712 1 98 165 TYR A C 1
ATOM 1382 O O . TYR A 1 165 ? 11.555 13.898 -0.05 1 98 165 TYR A O 1
ATOM 1390 N N . PHE A 1 166 ? 13.797 13.742 -0.227 1 96.75 166 PHE A N 1
ATOM 1391 C CA . PHE A 1 166 ? 14.039 14.016 1.184 1 96.75 166 PHE A CA 1
ATOM 1392 C C . PHE A 1 166 ? 15.453 14.555 1.392 1 96.75 166 PHE A C 1
ATOM 1394 O O . PHE A 1 166 ? 16.266 14.539 0.47 1 96.75 166 PHE A O 1
ATOM 1401 N N . ILE A 1 167 ? 15.641 15.156 2.59 1 94.75 167 ILE A N 1
ATOM 1402 C CA . ILE A 1 167 ? 16.953 15.594 3.041 1 94.75 167 ILE A CA 1
ATOM 1403 C C . ILE A 1 167 ? 17.453 14.664 4.152 1 94.75 167 ILE A C 1
ATOM 1405 O O . ILE A 1 167 ? 16.703 14.312 5.059 1 94.75 167 ILE A O 1
ATOM 1409 N N . GLU A 1 168 ? 18.625 14.297 3.988 1 92.31 168 GLU A N 1
ATOM 1410 C CA . GLU A 1 168 ? 19.234 13.422 4.996 1 92.31 168 GLU A CA 1
ATOM 1411 C C . GLU A 1 168 ? 19.875 14.234 6.113 1 92.31 168 GLU A C 1
ATOM 1413 O O . GLU A 1 168 ? 20.609 15.188 5.848 1 92.31 168 GLU A O 1
ATOM 1418 N N . ASN A 1 169 ? 19.625 13.82 7.328 1 85.06 169 ASN A N 1
ATOM 1419 C CA . ASN A 1 169 ? 20.234 14.406 8.523 1 85.06 169 ASN A CA 1
ATOM 1420 C C . ASN A 1 169 ? 20.188 15.93 8.492 1 85.06 169 ASN A C 1
ATOM 1422 O O . ASN A 1 169 ? 21.219 16.594 8.547 1 85.06 169 ASN A O 1
ATOM 1426 N N . PRO A 1 170 ? 19 16.344 8.453 1 78.56 170 PRO A N 1
ATOM 1427 C CA . PRO A 1 170 ? 18.922 17.812 8.414 1 78.56 170 PRO A CA 1
ATOM 1428 C C . PRO A 1 170 ? 19.5 18.453 9.664 1 78.56 170 PRO A C 1
ATOM 1430 O O . PRO A 1 170 ? 19.359 17.922 10.766 1 78.56 170 PRO A O 1
ATOM 1433 N N . THR A 1 171 ? 20.297 19.438 9.492 1 74.12 171 THR A N 1
ATOM 1434 C CA . THR A 1 171 ? 20.891 20.203 10.586 1 74.12 171 THR A CA 1
ATOM 1435 C C . THR A 1 171 ? 19.953 21.328 11.031 1 74.12 171 THR A C 1
ATOM 1437 O O . THR A 1 171 ? 19.5 22.125 10.211 1 74.12 171 THR A O 1
ATOM 1440 N N . ARG A 1 172 ? 19.422 21.156 12.195 1 69.06 172 ARG A N 1
ATOM 1441 C CA . ARG A 1 172 ? 18.688 22.297 12.727 1 69.06 172 ARG A CA 1
ATOM 1442 C C . ARG A 1 172 ? 19.594 23.219 13.531 1 69.06 172 ARG A C 1
ATOM 1444 O O . ARG A 1 172 ? 20.359 22.75 14.375 1 69.06 172 ARG A O 1
ATOM 1451 N N . THR A 1 173 ? 19.562 24.5 13.07 1 72.81 173 THR A N 1
ATOM 1452 C CA . THR A 1 173 ? 20.344 25.422 13.883 1 72.81 173 THR A CA 1
ATOM 1453 C C . THR A 1 173 ? 19.734 25.562 15.281 1 72.81 173 THR A C 1
ATOM 1455 O O . THR A 1 173 ? 18.531 25.406 15.453 1 72.81 173 THR A O 1
ATOM 1458 N N . ARG A 1 174 ? 20.547 25.625 16.25 1 66.88 174 ARG A N 1
ATOM 1459 C CA . ARG A 1 174 ? 20.141 25.797 17.641 1 66.88 174 ARG A CA 1
ATOM 1460 C C . ARG A 1 174 ? 19.172 26.953 17.797 1 66.88 174 ARG A C 1
ATOM 1462 O O . ARG A 1 174 ? 18.203 26.875 18.547 1 66.88 174 ARG A O 1
ATOM 1469 N N . ARG A 1 175 ? 19.375 28.078 17.125 1 70 175 ARG A N 1
ATOM 1470 C CA . ARG A 1 175 ? 18.547 29.266 17.203 1 70 175 ARG A CA 1
ATOM 1471 C C . ARG A 1 175 ? 17.141 29 16.719 1 70 175 ARG A C 1
ATOM 1473 O O . ARG A 1 175 ? 16.156 29.391 17.344 1 70 175 ARG A O 1
ATOM 1480 N N . ASP A 1 176 ? 17.109 28.328 15.711 1 77.12 176 ASP A N 1
ATOM 1481 C CA . ASP A 1 176 ? 15.812 28.016 15.125 1 77.12 176 ASP A CA 1
ATOM 1482 C C . ASP A 1 176 ? 15.008 27.109 16.047 1 77.12 176 ASP A C 1
ATOM 1484 O O . ASP A 1 176 ? 13.805 27.328 16.25 1 77.12 176 ASP A O 1
ATOM 1488 N N . TYR A 1 177 ? 15.695 26.359 16.688 1 80.62 177 TYR A N 1
ATOM 1489 C CA . TYR A 1 177 ? 15.031 25.422 17.562 1 80.62 177 TYR A CA 1
ATOM 1490 C C . TYR A 1 177 ? 14.477 26.125 18.797 1 80.62 177 TYR A C 1
ATOM 1492 O O . TYR A 1 177 ? 13.344 25.875 19.203 1 80.62 177 TYR A O 1
ATOM 1500 N N . LYS A 1 178 ? 15.234 26.969 19.359 1 84.81 178 LYS A N 1
ATOM 1501 C CA . LYS A 1 178 ? 14.805 27.703 20.547 1 84.81 178 LYS A CA 1
ATOM 1502 C C . LYS A 1 178 ? 13.586 28.578 20.25 1 84.81 178 LYS A C 1
ATOM 1504 O O . LYS A 1 178 ? 12.633 28.609 21.031 1 84.81 178 LYS A O 1
ATOM 1509 N N . ARG A 1 179 ? 13.625 29.281 19.203 1 86.81 179 ARG A N 1
ATOM 1510 C CA . ARG A 1 179 ? 12.523 30.156 18.797 1 86.81 179 ARG A CA 1
ATOM 1511 C C . ARG A 1 179 ? 11.242 29.359 18.594 1 86.81 179 ARG A C 1
ATOM 1513 O O . ARG A 1 179 ? 10.164 29.812 19 1 86.81 179 ARG A O 1
ATOM 1520 N N . ILE A 1 180 ? 11.43 28.297 18.062 1 86.25 180 ILE A N 1
ATOM 1521 C CA . ILE A 1 180 ? 10.266 27.438 17.812 1 86.25 180 ILE A CA 1
ATOM 1522 C C . ILE A 1 180 ? 9.688 26.953 19.141 1 86.25 180 ILE A C 1
ATOM 1524 O O . ILE A 1 180 ? 8.469 26.953 19.312 1 86.25 180 ILE A O 1
ATOM 1528 N N . LEU A 1 181 ? 10.523 26.594 20 1 87.31 181 LEU A N 1
ATOM 1529 C CA . LEU A 1 181 ? 10.07 26.156 21.312 1 87.31 181 LEU A CA 1
ATOM 1530 C C . LEU A 1 181 ? 9.336 27.266 22.062 1 87.31 181 LEU A C 1
ATOM 1532 O O . LEU A 1 181 ? 8.32 27.016 22.703 1 87.31 181 LEU A O 1
ATOM 1536 N N . GLN A 1 182 ? 9.836 28.391 21.922 1 89.88 182 GLN A N 1
ATOM 1537 C CA . GLN A 1 182 ? 9.203 29.547 22.562 1 89.88 182 GLN A CA 1
ATOM 1538 C C . GLN A 1 182 ? 7.828 29.812 21.969 1 89.88 182 GLN A C 1
ATOM 1540 O O . GLN A 1 182 ? 6.871 30.078 22.688 1 89.88 182 GLN A O 1
ATOM 1545 N N . LEU A 1 183 ? 7.766 29.812 20.734 1 89.75 183 LEU A N 1
ATOM 1546 C CA . LEU A 1 183 ? 6.473 30.016 20.094 1 89.75 183 LEU A CA 1
ATOM 1547 C C . LEU A 1 183 ? 5.465 28.969 20.531 1 89.75 183 LEU A C 1
ATOM 1549 O O . LEU A 1 183 ? 4.309 29.281 20.812 1 89.75 183 LEU A O 1
ATOM 1553 N N . LYS A 1 184 ? 5.914 27.703 20.594 1 87.31 184 LYS A N 1
ATOM 1554 C CA . LYS A 1 184 ? 5.039 26.625 21.047 1 87.31 184 LYS A CA 1
ATOM 1555 C C . LYS A 1 184 ? 4.527 26.891 22.453 1 87.31 184 LYS A C 1
ATOM 1557 O O . LYS A 1 184 ? 3.352 26.656 22.75 1 87.31 184 LYS A O 1
ATOM 1562 N N . GLN A 1 185 ? 5.34 27.422 23.219 1 89.75 185 GLN A N 1
ATOM 1563 C CA . GLN A 1 185 ? 4.965 27.75 24.578 1 89.75 185 GLN A CA 1
ATOM 1564 C C . GLN A 1 185 ? 3.893 28.828 24.609 1 89.75 185 GLN A C 1
ATOM 1566 O O . GLN A 1 185 ? 2.928 28.734 25.375 1 89.75 185 GLN A O 1
ATOM 1571 N N . VAL A 1 186 ? 4.09 29.797 23.828 1 91 186 VAL A N 1
ATOM 1572 C CA . VAL A 1 186 ? 3.131 30.891 23.766 1 91 186 VAL A CA 1
ATOM 1573 C C . VAL A 1 186 ? 1.785 30.375 23.266 1 91 186 VAL A C 1
ATOM 1575 O O . VAL A 1 186 ? 0.736 30.734 23.812 1 91 186 VAL A O 1
ATOM 1578 N N . LEU A 1 187 ? 1.843 29.641 22.266 1 90.12 187 LEU A N 1
ATOM 1579 C CA . LEU A 1 187 ? 0.615 29.109 21.688 1 90.12 187 LEU A CA 1
ATOM 1580 C C . LEU A 1 187 ? -0.123 28.219 22.672 1 90.12 187 LEU A C 1
ATOM 1582 O O . LEU A 1 187 ? -1.354 28.266 22.75 1 90.12 187 LEU A O 1
ATOM 1586 N N . GLU A 1 188 ? 0.602 27.469 23.406 1 88.69 188 GLU A N 1
ATOM 1587 C CA . GLU A 1 188 ? 0.004 26.656 24.469 1 88.69 188 GLU A CA 1
ATOM 1588 C C . GLU A 1 188 ? -0.647 27.531 25.531 1 88.69 188 GLU A C 1
ATOM 1590 O O . GLU A 1 188 ? -1.736 27.219 26.016 1 88.69 188 GLU A O 1
ATOM 1595 N N . PHE A 1 189 ? 0.036 28.5 25.875 1 90.69 189 PHE A N 1
ATOM 1596 C CA . PHE A 1 189 ? -0.495 29.453 26.859 1 90.69 189 PHE A CA 1
ATOM 1597 C C . PHE A 1 189 ? -1.81 30.047 26.359 1 90.69 189 PHE A C 1
ATOM 1599 O O . PHE A 1 189 ? -2.779 30.141 27.125 1 90.69 189 PHE A O 1
ATOM 1606 N N . ILE A 1 190 ? -1.825 30.5 25.141 1 90.5 190 ILE A N 1
ATOM 1607 C CA . ILE A 1 190 ? -3.018 31.094 24.562 1 90.5 190 ILE A CA 1
ATOM 1608 C C . ILE A 1 190 ? -4.152 30.078 24.531 1 90.5 190 ILE A C 1
ATOM 1610 O O . ILE A 1 190 ? -5.285 30.391 24.906 1 90.5 190 ILE A O 1
ATOM 1614 N N . GLU A 1 191 ? -3.846 28.969 24.109 1 88.5 191 GLU A N 1
ATOM 1615 C CA . GLU A 1 191 ? -4.848 27.906 24.016 1 88.5 191 GLU A CA 1
ATOM 1616 C C . GLU A 1 191 ? -5.492 27.641 25.375 1 88.5 191 GLU A C 1
ATOM 1618 O O . GLU A 1 191 ? -6.703 27.438 25.469 1 88.5 191 GLU A O 1
ATOM 1623 N N . LYS A 1 192 ? -4.715 27.625 26.359 1 89.88 192 LYS A N 1
ATOM 1624 C CA . LYS A 1 192 ? -5.184 27.281 27.688 1 89.88 192 LYS A CA 1
ATOM 1625 C C . LYS A 1 192 ? -5.926 28.453 28.328 1 89.88 192 LYS A C 1
ATOM 1627 O O . LYS A 1 192 ? -6.754 28.266 29.219 1 89.88 192 LYS A O 1
ATOM 1632 N N . ASN A 1 193 ? -5.707 29.641 27.766 1 92.44 193 ASN A N 1
ATOM 1633 C CA . ASN A 1 193 ? -6.168 30.797 28.531 1 92.44 193 ASN A CA 1
ATOM 1634 C C . ASN A 1 193 ? -6.984 31.75 27.656 1 92.44 193 ASN A C 1
ATOM 1636 O O . ASN A 1 193 ? -7.383 32.812 28.125 1 92.44 193 ASN A O 1
ATOM 1640 N N . TYR A 1 194 ? -7.219 31.391 26.422 1 91.88 194 TYR A N 1
ATOM 1641 C CA . TYR A 1 194 ? -7.801 32.344 25.484 1 91.88 194 TYR A CA 1
ATOM 1642 C C . TYR A 1 194 ? -9.133 32.875 25.984 1 91.88 194 TYR A C 1
ATOM 1644 O O . TYR A 1 194 ? -9.555 33.969 25.609 1 91.88 194 TYR A O 1
ATOM 1652 N N . ALA A 1 195 ? -9.812 32.125 26.828 1 93.81 195 ALA A N 1
ATOM 1653 C CA . ALA A 1 195 ? -11.148 32.5 27.281 1 93.81 195 ALA A CA 1
ATOM 1654 C C . ALA A 1 195 ? -11.094 33.531 28.391 1 93.81 195 ALA A C 1
ATOM 1656 O O . ALA A 1 195 ? -12.109 34.125 28.766 1 93.81 195 ALA A O 1
ATOM 1657 N N . ASN A 1 196 ? -9.969 33.812 28.906 1 92.75 196 ASN A N 1
ATOM 1658 C CA . ASN A 1 196 ? -9.742 34.812 29.969 1 92.75 196 ASN A CA 1
ATOM 1659 C C . ASN A 1 196 ? -9.117 36.094 29.406 1 92.75 196 ASN A C 1
ATOM 1661 O O . ASN A 1 196 ? -8.594 36.094 28.297 1 92.75 196 ASN A O 1
ATOM 1665 N N . PRO A 1 197 ? -9.273 37.156 30.219 1 90.25 197 PRO A N 1
ATOM 1666 C CA . PRO A 1 197 ? -8.5 38.344 29.828 1 90.25 197 PRO A CA 1
ATOM 1667 C C . PRO A 1 197 ? -6.996 38.094 29.859 1 90.25 197 PRO A C 1
ATOM 1669 O O . PRO A 1 197 ? -6.473 37.625 30.875 1 90.25 197 PRO A O 1
ATOM 1672 N N . ILE A 1 198 ? -6.352 38.281 28.75 1 92.25 198 ILE A N 1
ATOM 1673 C CA . ILE A 1 198 ? -4.906 38.094 28.656 1 92.25 198 ILE A CA 1
ATOM 1674 C C . ILE A 1 198 ? -4.27 39.406 28.188 1 92.25 198 ILE A C 1
ATOM 1676 O O . ILE A 1 198 ? -4.703 40 27.188 1 92.25 198 ILE A O 1
ATOM 1680 N N . THR A 1 199 ? -3.266 39.844 28.906 1 91.06 199 THR A N 1
ATOM 1681 C CA . THR A 1 199 ? -2.545 41.031 28.516 1 91.06 199 THR A CA 1
ATOM 1682 C C . THR A 1 199 ? -1.278 40.688 27.734 1 91.06 199 THR A C 1
ATOM 1684 O O . THR A 1 199 ? -0.826 39.531 27.766 1 91.06 199 THR A O 1
ATOM 1687 N N . LEU A 1 200 ? -0.758 41.688 27.047 1 93.56 200 LEU A N 1
ATOM 1688 C CA . LEU A 1 200 ? 0.505 41.5 26.344 1 93.56 200 LEU A CA 1
ATOM 1689 C C . LEU A 1 200 ? 1.629 41.156 27.312 1 93.56 200 LEU A C 1
ATOM 1691 O O . LEU A 1 200 ? 2.537 40.375 26.969 1 93.56 200 LEU A O 1
ATOM 1695 N N . GLN A 1 201 ? 1.467 41.719 28.484 1 93.62 201 GLN A N 1
ATOM 1696 C CA . GLN A 1 201 ? 2.463 41.469 29.516 1 93.62 201 GLN A CA 1
ATOM 1697 C C . GLN A 1 201 ? 2.445 40 29.922 1 93.62 201 GLN A C 1
ATOM 1699 O O . GLN A 1 201 ? 3.498 39.375 30.094 1 93.62 201 GLN A O 1
ATOM 1704 N N . GLU A 1 202 ? 1.348 39.531 30.078 1 93.44 202 GLU A N 1
ATOM 1705 C CA . GLU A 1 202 ? 1.21 38.125 30.438 1 93.44 202 GLU A CA 1
ATOM 1706 C C . GLU A 1 202 ? 1.714 37.188 29.328 1 93.44 202 GLU A C 1
ATOM 1708 O O . GLU A 1 202 ? 2.406 36.219 29.594 1 93.44 202 GLU A O 1
ATOM 1713 N N . LEU A 1 203 ? 1.39 37.5 28.125 1 93.62 203 LEU A N 1
ATOM 1714 C CA . LEU A 1 203 ? 1.828 36.719 26.984 1 93.62 203 LEU A CA 1
ATOM 1715 C C . LEU A 1 203 ? 3.348 36.719 26.859 1 93.62 203 LEU A C 1
ATOM 1717 O O . LEU A 1 203 ? 3.967 35.688 26.672 1 93.62 203 LEU A O 1
ATOM 1721 N N . SER A 1 204 ? 3.951 37.875 26.953 1 95.06 204 SER A N 1
ATOM 1722 C CA . SER A 1 204 ? 5.395 38 26.812 1 95.06 204 SER A CA 1
ATOM 1723 C C . SER A 1 204 ? 6.137 37.344 27.953 1 95.06 204 SER A C 1
ATOM 1725 O O . SER A 1 204 ? 7.195 36.75 27.766 1 95.06 204 SER A O 1
ATOM 1727 N N . ALA A 1 205 ? 5.527 37.406 29.125 1 93.56 205 ALA A N 1
ATOM 1728 C CA . ALA A 1 205 ? 6.129 36.7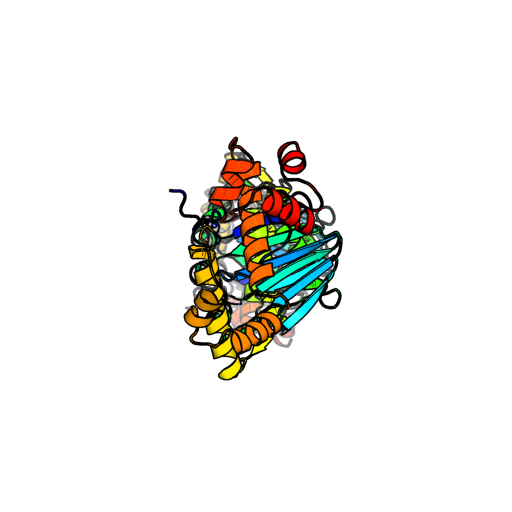81 30.312 1 93.56 205 ALA A CA 1
ATOM 1729 C C . ALA A 1 205 ? 6.16 35.281 30.203 1 93.56 205 ALA A C 1
ATOM 1731 O O . ALA A 1 205 ? 7.059 34.625 30.75 1 93.56 205 ALA A O 1
ATOM 1732 N N . SER A 1 206 ? 5.27 34.781 29.516 1 91.44 206 SER A N 1
ATOM 1733 C CA . SER A 1 206 ? 5.191 33.312 29.375 1 91.44 206 SER A CA 1
ATOM 1734 C C . SER A 1 206 ? 6.438 32.75 28.703 1 91.44 206 SER A C 1
ATOM 1736 O O . SER A 1 206 ? 6.742 31.578 28.812 1 91.44 206 SER A O 1
ATOM 1738 N N . VAL A 1 207 ? 7.176 33.5 27.969 1 92.81 207 VAL A N 1
ATOM 1739 C CA . VAL A 1 207 ? 8.391 33.062 27.312 1 92.81 207 VAL A CA 1
ATOM 1740 C C . VAL A 1 207 ? 9.57 33.938 27.719 1 92.81 207 VAL A C 1
ATOM 1742 O O . VAL A 1 207 ? 10.562 34.031 27 1 92.81 207 VAL A O 1
ATOM 1745 N N . SER A 1 208 ? 9.422 34.688 28.75 1 93.38 208 SER A N 1
ATOM 1746 C CA . SER A 1 208 ? 10.461 35.5 29.3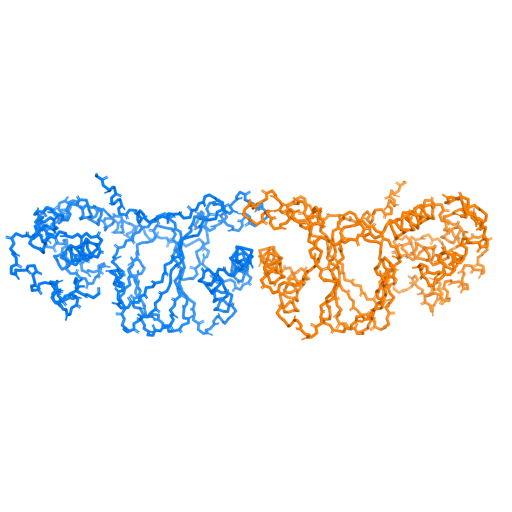75 1 93.38 208 SER A CA 1
ATOM 1747 C C . SER A 1 208 ? 10.977 36.562 28.422 1 93.38 208 SER A C 1
ATOM 1749 O O . SER A 1 208 ? 12.188 36.781 28.297 1 93.38 208 SER A O 1
ATOM 1751 N N . MET A 1 209 ? 10.078 37.25 27.734 1 94.69 209 MET A N 1
ATOM 1752 C CA . MET A 1 209 ? 10.414 38.344 26.844 1 94.69 209 MET A CA 1
ATOM 1753 C C . MET A 1 209 ? 9.742 39.625 27.281 1 94.69 209 MET A C 1
ATOM 1755 O O . MET A 1 209 ? 8.734 39.594 27.984 1 94.69 209 MET A O 1
ATOM 1759 N N . SER A 1 210 ? 10.367 40.719 26.812 1 95.31 210 SER A N 1
ATOM 1760 C CA . SER A 1 210 ? 9.664 41.969 26.953 1 95.31 210 SER A CA 1
ATOM 1761 C C . SER A 1 210 ? 8.523 42.094 25.953 1 95.31 210 SER A C 1
ATOM 1763 O O . SER A 1 210 ? 8.562 41.469 24.891 1 95.31 210 SER A O 1
ATOM 1765 N N . PRO A 1 211 ? 7.504 42.844 26.312 1 95.62 211 PRO A N 1
ATOM 1766 C CA . PRO A 1 211 ? 6.379 43 25.391 1 95.62 211 PRO A CA 1
ATOM 1767 C C . PRO A 1 211 ? 6.812 43.469 24.016 1 95.62 211 PRO A C 1
ATOM 1769 O O . PRO A 1 211 ? 6.316 43 23 1 95.62 211 PRO A O 1
ATOM 1772 N N . LYS A 1 212 ? 7.738 44.406 24.016 1 94.88 212 LYS A N 1
ATOM 1773 C CA . LYS A 1 212 ? 8.203 44.938 22.75 1 94.88 212 LYS A CA 1
ATOM 1774 C C . LYS A 1 212 ? 8.891 43.844 21.906 1 94.88 212 LYS A C 1
ATOM 1776 O O . LYS A 1 212 ? 8.578 43.688 20.719 1 94.88 212 LYS A O 1
ATOM 1781 N N . TYR A 1 213 ? 9.781 43.156 22.516 1 94.75 213 TYR A N 1
ATOM 1782 C CA . TYR A 1 213 ? 10.492 42.094 21.828 1 94.75 213 TYR A CA 1
ATOM 1783 C C . TYR A 1 213 ? 9.547 40.938 21.453 1 94.75 213 TYR A C 1
ATOM 1785 O O . TYR A 1 213 ? 9.688 40.344 20.391 1 94.75 213 TYR A O 1
ATOM 1793 N N . PHE A 1 214 ? 8.656 40.719 22.328 1 95.62 214 PHE A N 1
ATOM 1794 C CA . PHE A 1 214 ? 7.691 39.656 22.094 1 95.62 214 PHE A CA 1
ATOM 1795 C C . PHE A 1 214 ? 6.844 39.938 20.859 1 95.62 214 PHE A C 1
ATOM 1797 O O . PHE A 1 214 ? 6.617 39.062 20.031 1 95.62 214 PHE A O 1
ATOM 1804 N N . CYS A 1 215 ? 6.363 41.125 20.734 1 95.12 215 CYS A N 1
ATOM 1805 C CA . CYS A 1 215 ? 5.555 41.5 19.578 1 95.12 215 CYS A CA 1
ATOM 1806 C C . CYS A 1 215 ? 6.328 41.312 18.281 1 95.12 215 CYS A C 1
ATOM 1808 O O . CYS A 1 215 ? 5.785 40.781 17.312 1 95.12 215 CYS A O 1
ATOM 1810 N N . ARG A 1 216 ? 7.59 41.656 18.297 1 94 216 ARG A N 1
ATOM 1811 C CA . ARG A 1 216 ? 8.43 41.469 17.109 1 94 216 ARG A CA 1
ATOM 1812 C C . ARG A 1 216 ? 8.648 40 16.797 1 94 216 ARG A C 1
ATOM 1814 O O . ARG A 1 216 ? 8.5 39.562 15.656 1 94 216 ARG A O 1
ATOM 1821 N N . PHE A 1 217 ? 9.023 39.312 17.859 1 92.31 217 PHE A N 1
ATOM 1822 C CA . PHE A 1 217 ? 9.25 37.875 17.766 1 92.31 217 PHE A CA 1
ATOM 1823 C C . PHE A 1 217 ? 8.023 37.188 17.188 1 92.31 217 PHE A C 1
ATOM 1825 O O . PHE A 1 217 ? 8.125 36.438 16.219 1 92.31 217 PHE A O 1
ATOM 1832 N N . PHE A 1 218 ? 6.859 37.469 17.766 1 93.56 218 PHE A N 1
ATOM 1833 C CA . PHE A 1 218 ? 5.613 36.812 17.406 1 93.56 218 PHE A CA 1
ATOM 1834 C C . PHE A 1 218 ? 5.234 37.125 15.961 1 93.56 218 PHE A C 1
ATOM 1836 O O . PHE A 1 218 ? 4.859 36.25 15.188 1 93.56 218 PHE A O 1
ATOM 1843 N N . SER A 1 219 ? 5.363 38.375 15.586 1 91.44 219 SER A N 1
ATOM 1844 C CA . SER A 1 219 ? 5.027 38.812 14.234 1 91.44 219 SER A CA 1
ATOM 1845 C C . SER A 1 219 ? 5.977 38.219 13.203 1 91.44 219 SER A C 1
ATOM 1847 O O . SER A 1 219 ? 5.559 37.875 12.102 1 91.44 219 SER A O 1
ATOM 1849 N N . GLU A 1 220 ? 7.203 38.188 13.594 1 88.25 220 GLU A N 1
ATOM 1850 C CA . GLU A 1 220 ? 8.188 37.594 12.688 1 88.25 220 GLU A CA 1
ATOM 1851 C C . GLU A 1 220 ? 7.895 36.125 12.445 1 88.25 220 GLU A C 1
ATOM 1853 O O . GLU A 1 220 ? 8.07 35.625 11.328 1 88.25 220 GLU A O 1
ATOM 1858 N N . MET A 1 221 ? 7.43 35.5 13.461 1 87.12 221 MET A N 1
ATOM 1859 C CA . MET A 1 221 ? 7.238 34.062 13.398 1 87.12 221 MET A CA 1
ATOM 1860 C C . MET A 1 221 ? 5.902 33.719 12.758 1 87.12 221 MET A C 1
ATOM 1862 O O . MET A 1 221 ? 5.793 32.719 12.047 1 87.12 221 MET A O 1
ATOM 1866 N N . THR A 1 222 ? 4.816 34.531 13.016 1 88.25 222 THR A N 1
ATOM 1867 C CA . THR A 1 222 ? 3.469 34.125 12.633 1 88.25 222 THR A CA 1
ATOM 1868 C C . THR A 1 222 ? 2.885 35.062 11.594 1 88.25 222 THR A C 1
ATOM 1870 O O . THR A 1 222 ? 1.837 34.781 11.008 1 88.25 222 THR A O 1
ATOM 1873 N N . HIS A 1 223 ? 3.533 36.219 11.383 1 84.69 223 HIS A N 1
ATOM 1874 C CA . HIS A 1 223 ? 3.104 37.281 10.461 1 84.69 223 HIS A CA 1
ATOM 1875 C C . HIS A 1 223 ? 1.806 37.906 10.93 1 84.69 223 HIS A C 1
ATOM 1877 O O . HIS A 1 223 ? 1.053 38.469 10.117 1 84.69 223 HIS A O 1
ATOM 1883 N N . GLN A 1 224 ? 1.554 37.812 12.188 1 87.94 224 GLN A N 1
ATOM 1884 C CA . GLN A 1 224 ? 0.424 38.438 12.852 1 87.94 224 GLN A CA 1
ATOM 1885 C C . GLN A 1 224 ? 0.833 39 14.211 1 87.94 224 GLN A C 1
ATOM 1887 O O . GLN A 1 224 ? 1.854 38.625 14.773 1 87.94 224 GLN A O 1
ATOM 1892 N N . THR A 1 225 ? 0.031 39.938 14.711 1 92.62 225 THR A N 1
ATOM 1893 C CA . THR A 1 225 ? 0.261 40.406 16.078 1 92.62 225 THR A CA 1
ATOM 1894 C C . THR A 1 225 ? -0.308 39.438 17.094 1 92.62 225 THR A C 1
ATOM 1896 O O . THR A 1 225 ? -1.223 38.656 16.781 1 92.62 225 THR A O 1
ATOM 1899 N N . PRO A 1 226 ? 0.202 39.469 18.297 1 93.06 226 PRO A N 1
ATOM 1900 C CA . PRO A 1 226 ? -0.312 38.562 19.328 1 93.06 226 PRO A CA 1
ATOM 1901 C C . PRO A 1 226 ? -1.806 38.75 19.594 1 93.06 226 PRO A C 1
ATOM 1903 O O . PRO A 1 226 ? -2.541 37.781 19.734 1 93.06 226 PRO A O 1
ATOM 1906 N N . VAL A 1 227 ? -2.227 39.969 19.531 1 91.25 227 VAL A N 1
ATOM 1907 C CA . VAL A 1 227 ? -3.625 40.281 19.828 1 91.25 227 VAL A CA 1
ATOM 1908 C C . VAL A 1 227 ? -4.512 39.781 18.688 1 91.25 227 VAL A C 1
ATOM 1910 O O . VAL A 1 227 ? -5.586 39.219 18.938 1 91.25 227 VAL A O 1
ATOM 1913 N N . ASP A 1 228 ? -4.074 40.031 17.531 1 91.25 228 ASP A N 1
ATOM 1914 C CA . ASP A 1 228 ? -4.828 39.562 16.375 1 91.25 228 ASP A CA 1
ATOM 1915 C C . ASP A 1 228 ? -4.965 38.031 16.422 1 91.25 228 ASP A C 1
ATOM 1917 O O . ASP A 1 228 ? -6.039 37.5 16.141 1 91.25 228 ASP A O 1
ATOM 1921 N N . TYR A 1 229 ? -3.9 37.406 16.734 1 91.81 229 TYR A N 1
ATOM 1922 C CA . TYR A 1 229 ? -3.918 35.969 16.828 1 91.81 229 TYR A CA 1
ATOM 1923 C C . TYR A 1 229 ? -4.891 35.5 17.906 1 91.81 229 TYR A C 1
ATOM 1925 O O . TYR A 1 229 ? -5.684 34.562 17.688 1 91.81 229 TYR A O 1
ATOM 1933 N N . LEU A 1 230 ? -4.785 36.062 19.031 1 92.25 230 LEU A N 1
ATOM 1934 C CA . LEU A 1 230 ? -5.656 35.719 20.156 1 92.25 230 LEU A CA 1
ATOM 1935 C C . LEU A 1 230 ? -7.125 35.875 19.766 1 92.25 230 LEU A C 1
ATOM 1937 O O . LEU A 1 230 ? -7.938 34.969 20.047 1 92.25 230 LEU A O 1
ATOM 1941 N N . ASN A 1 231 ? -7.441 36.938 19.172 1 92.62 231 ASN A N 1
ATOM 1942 C CA . ASN A 1 231 ? -8.82 37.188 18.781 1 92.62 231 ASN A CA 1
ATOM 1943 C C . ASN A 1 231 ? -9.297 36.188 17.734 1 92.62 231 ASN A C 1
ATOM 1945 O O . ASN A 1 231 ? -10.453 35.781 17.766 1 92.62 231 ASN A O 1
ATOM 1949 N N . ARG A 1 232 ? -8.461 35.938 16.859 1 89.69 232 ARG A N 1
ATOM 1950 C CA . ARG A 1 232 ? -8.812 34.938 15.859 1 89.69 232 ARG A CA 1
ATOM 1951 C C . ARG A 1 232 ? -9.125 33.594 16.516 1 89.69 232 ARG A C 1
ATOM 1953 O O . ARG A 1 232 ? -10.086 32.938 16.141 1 89.69 232 ARG A O 1
ATOM 1960 N N . GLN A 1 233 ? -8.266 33.188 17.391 1 89.56 233 GLN A N 1
ATOM 1961 C CA . GLN A 1 233 ? -8.5 31.953 18.125 1 89.56 233 GLN A CA 1
ATOM 1962 C C . GLN A 1 233 ? -9.844 31.984 18.844 1 89.56 233 GLN A C 1
ATOM 1964 O O . GLN A 1 233 ? -10.594 31 18.812 1 89.56 233 GLN A O 1
ATOM 1969 N N . ARG A 1 234 ? -10.109 33 19.469 1 92.88 234 ARG A N 1
ATOM 1970 C CA . ARG A 1 234 ? -11.367 33.156 20.188 1 92.88 234 ARG A CA 1
ATOM 1971 C C . ARG A 1 234 ? -12.562 33.062 19.25 1 92.88 234 ARG A C 1
ATOM 1973 O O . ARG A 1 234 ? -13.562 32.406 19.578 1 92.88 234 ARG A O 1
ATOM 1980 N N . ILE A 1 235 ? -12.43 33.688 18.125 1 92.62 235 ILE A N 1
ATOM 1981 C CA . ILE A 1 235 ? -13.516 33.656 17.141 1 92.62 235 ILE A CA 1
ATOM 1982 C C . ILE A 1 235 ? -13.711 32.25 16.609 1 92.62 235 ILE A C 1
ATOM 1984 O O . ILE A 1 235 ? -14.844 31.797 16.422 1 92.62 235 ILE A O 1
ATOM 1988 N N . GLU A 1 236 ? -12.648 31.594 16.344 1 87.5 236 GLU A N 1
ATOM 1989 C CA . GLU A 1 236 ? -12.742 30.219 15.867 1 87.5 236 GLU A CA 1
ATOM 1990 C C . GLU A 1 236 ? -13.469 29.328 16.875 1 87.5 236 GLU A C 1
ATOM 1992 O O . GLU A 1 236 ? -14.32 28.516 16.5 1 87.5 236 GLU A O 1
ATOM 1997 N N . GLU A 1 237 ? -13.148 29.453 18.094 1 89.44 237 GLU A N 1
ATOM 1998 C CA . GLU A 1 237 ? -13.82 28.703 19.141 1 89.44 237 GLU A CA 1
ATOM 1999 C C . GLU A 1 237 ? -15.297 29.078 19.25 1 89.44 237 GLU A C 1
ATOM 2001 O O . GLU A 1 237 ? -16.141 28.219 19.469 1 89.44 237 GLU A O 1
ATOM 2006 N N . ALA A 1 238 ? -15.484 30.25 19.125 1 92.19 238 ALA A N 1
ATOM 2007 C CA . ALA A 1 238 ? -16.875 30.719 19.125 1 92.19 238 ALA A CA 1
ATOM 2008 C C . ALA A 1 238 ? -17.672 30.078 18 1 92.19 238 ALA A C 1
ATOM 2010 O O . ALA A 1 238 ? -18.828 29.703 18.172 1 92.19 238 ALA A O 1
ATOM 2011 N N . CYS A 1 239 ? -17.062 30.016 16.859 1 89.31 239 CYS A N 1
ATOM 2012 C CA . CYS A 1 239 ? -17.703 29.406 15.695 1 89.31 239 CYS A CA 1
ATOM 2013 C C . CYS A 1 239 ? -18.094 27.969 15.984 1 89.31 239 CYS A C 1
ATOM 2015 O O . CYS A 1 239 ? -19.188 27.531 15.625 1 89.31 239 CYS A O 1
ATOM 2017 N N . LEU A 1 240 ? -17.234 27.266 16.625 1 86.56 240 LEU A N 1
ATOM 2018 C CA . LEU A 1 240 ? -17.5 25.875 16.984 1 86.56 240 LEU A CA 1
ATOM 2019 C C . LEU A 1 240 ? -18.703 25.766 17.922 1 86.56 240 LEU A C 1
ATOM 2021 O O . LEU A 1 240 ? -19.562 24.906 17.734 1 86.56 240 LEU A O 1
ATOM 2025 N N . GLN A 1 241 ? -18.703 26.656 18.797 1 90.38 241 GLN A N 1
ATOM 2026 C CA . GLN A 1 241 ? -19.797 26.641 19.781 1 90.38 241 GLN A CA 1
ATOM 2027 C C . GLN A 1 241 ? -21.109 27.062 19.125 1 90.38 241 GLN A C 1
ATOM 2029 O O . GLN A 1 241 ? -22.172 26.531 19.453 1 90.38 241 GLN A O 1
ATOM 2034 N N . LEU A 1 242 ? -21.016 28.016 18.234 1 90.62 242 LEU A N 1
ATOM 2035 C CA . LEU A 1 242 ? -22.203 28.453 17.531 1 90.62 242 LEU A CA 1
ATOM 2036 C C . LEU A 1 242 ? -22.797 27.344 16.688 1 90.62 242 LEU A C 1
ATOM 2038 O O . LEU A 1 242 ? -24.016 27.234 16.547 1 90.62 242 LEU A O 1
ATOM 2042 N N . ALA A 1 243 ? -21.969 26.531 16.156 1 83.69 243 ALA A N 1
ATOM 2043 C CA . ALA A 1 243 ? -22.391 25.438 15.281 1 83.69 243 ALA A CA 1
ATOM 2044 C C . ALA A 1 243 ? -22.875 24.25 16.094 1 83.69 243 ALA A C 1
ATOM 2046 O O . ALA A 1 243 ? -23.703 23.453 15.633 1 83.69 243 ALA A O 1
ATOM 2047 N N . ALA A 1 244 ? -22.484 24.125 17.328 1 84.5 244 ALA A N 1
ATOM 2048 C CA . ALA A 1 244 ? -22.672 22.875 18.062 1 84.5 244 ALA A CA 1
ATOM 2049 C C . ALA A 1 244 ? -23.672 23.047 19.188 1 84.5 244 ALA A C 1
ATOM 2051 O O . ALA A 1 244 ? -24.188 22.062 19.75 1 84.5 244 ALA A O 1
ATOM 2052 N N . THR A 1 245 ? -23.953 24.297 19.562 1 88.12 245 THR A N 1
ATOM 2053 C CA . THR A 1 245 ? -24.797 24.531 20.719 1 88.12 245 THR A CA 1
ATOM 2054 C C . THR A 1 245 ? -25.906 25.516 20.375 1 88.12 245 THR A C 1
ATOM 2056 O O . THR A 1 245 ? -25.891 26.141 19.312 1 88.12 245 THR A O 1
ATOM 2059 N N . ASP A 1 246 ? -26.891 25.641 21.328 1 91.12 246 ASP A N 1
ATOM 2060 C CA . ASP A 1 246 ? -27.969 26.609 21.188 1 91.12 246 ASP A CA 1
ATOM 2061 C C . ASP A 1 246 ? -27.766 27.797 22.125 1 91.12 246 ASP A C 1
ATOM 2063 O O . ASP A 1 246 ? -28.703 28.516 22.438 1 91.12 246 ASP A O 1
ATOM 2067 N N . ASP A 1 247 ? -26.609 27.969 22.562 1 93.19 247 ASP A N 1
ATOM 2068 C CA . ASP A 1 247 ? -26.312 29.078 23.469 1 93.19 247 ASP A CA 1
ATOM 2069 C C . ASP A 1 247 ? -26.484 30.422 22.781 1 93.19 247 ASP A C 1
ATOM 2071 O O . ASP A 1 247 ? -26.406 30.516 21.547 1 93.19 247 ASP A O 1
ATOM 2075 N N . SER A 1 248 ? -26.734 31.406 23.625 1 94.75 248 SER A N 1
ATOM 2076 C CA . SER A 1 248 ? -26.906 32.75 23.047 1 94.75 248 SER A CA 1
ATOM 2077 C C . SER A 1 248 ? -25.562 33.312 22.562 1 94.75 248 SER A C 1
ATOM 2079 O O . SER A 1 248 ? -24.516 32.938 23.078 1 94.75 248 SER A O 1
ATOM 2081 N N . ILE A 1 249 ? -25.656 34.219 21.656 1 95.5 249 ILE A N 1
ATOM 2082 C CA . ILE A 1 249 ? -24.469 34.844 21.109 1 95.5 249 ILE A CA 1
ATOM 2083 C C . ILE A 1 249 ? -23.703 35.562 22.219 1 95.5 249 ILE A C 1
ATOM 2085 O O . ILE A 1 249 ? -22.484 35.531 22.266 1 95.5 249 ILE A O 1
ATOM 2089 N N . THR A 1 250 ? -24.484 36.156 23.094 1 95.75 250 THR A N 1
ATOM 2090 C CA . THR A 1 250 ? -23.891 36.875 24.203 1 95.75 250 THR A CA 1
ATOM 2091 C C . THR A 1 250 ? -23.094 35.938 25.109 1 95.75 250 THR A C 1
ATOM 2093 O O . THR A 1 250 ? -21.969 36.219 25.484 1 95.75 250 THR A O 1
ATOM 2096 N N . GLU A 1 251 ? -23.656 34.844 25.406 1 95.69 251 GLU A N 1
ATOM 2097 C CA . GLU A 1 251 ? -22.984 33.875 26.25 1 95.69 251 GLU A CA 1
ATOM 2098 C C . GLU A 1 251 ? -21.719 33.344 25.594 1 95.69 251 GLU A C 1
ATOM 2100 O O . GLU A 1 251 ? -20.688 33.188 26.25 1 95.69 251 GLU A O 1
ATOM 2105 N N . ILE A 1 252 ? -21.812 33.062 24.375 1 95.88 252 ILE A N 1
ATOM 2106 C CA . ILE A 1 252 ? -20.688 32.531 23.641 1 95.88 252 ILE A CA 1
ATOM 2107 C C . ILE A 1 252 ? -19.562 33.562 23.578 1 95.88 252 ILE A C 1
ATOM 2109 O O . ILE A 1 252 ? -18.391 33.219 23.75 1 95.88 252 ILE A O 1
ATOM 2113 N N . ALA A 1 253 ? -19.922 34.781 23.406 1 95.75 253 ALA A N 1
ATOM 2114 C CA . ALA A 1 253 ? -18.938 35.875 23.375 1 95.75 253 ALA A CA 1
ATOM 2115 C C . ALA A 1 253 ? -18.156 35.938 24.688 1 95.75 253 ALA A C 1
ATOM 2117 O O . ALA A 1 253 ? -16.922 35.969 24.672 1 95.75 253 ALA A O 1
ATOM 2118 N N . TYR A 1 254 ? -18.891 35.938 25.734 1 94.69 254 TYR A N 1
ATOM 2119 C CA . TYR A 1 254 ? -18.266 36.094 27.047 1 94.69 254 TYR A CA 1
ATOM 2120 C C . TYR A 1 254 ? -17.484 34.844 27.438 1 94.69 254 TYR A C 1
ATOM 2122 O O . TYR A 1 254 ? -16.453 34.938 28.094 1 94.69 254 TYR A O 1
ATOM 2130 N N . ARG A 1 255 ? -17.891 33.781 27.016 1 94.75 255 ARG A N 1
ATOM 2131 C CA . ARG A 1 255 ? -17.219 32.5 27.312 1 94.75 255 ARG A CA 1
ATOM 2132 C C . ARG A 1 255 ? -15.914 32.406 26.547 1 94.75 255 ARG A C 1
ATOM 2134 O O . ARG A 1 255 ? -15.039 31.609 26.922 1 94.75 255 ARG A O 1
ATOM 2141 N N . ASN A 1 256 ? -15.852 33.125 25.531 1 95 256 ASN A N 1
ATOM 2142 C CA . ASN A 1 256 ? -14.664 33.031 24.703 1 95 256 ASN A CA 1
ATOM 2143 C C . ASN A 1 256 ? -13.734 34.219 24.875 1 95 256 ASN A C 1
ATOM 2145 O O . ASN A 1 256 ? -12.945 34.531 23.984 1 95 256 ASN A O 1
ATOM 2149 N N . GLY A 1 257 ? -13.883 34.938 25.953 1 94.69 257 GLY A N 1
ATOM 2150 C CA . GLY A 1 257 ? -12.875 35.906 26.391 1 94.69 257 GLY A CA 1
ATOM 2151 C C . GLY A 1 257 ? -13.195 37.344 25.969 1 94.69 257 GLY A C 1
ATOM 2152 O O . GLY A 1 257 ? -12.406 38.25 26.203 1 94.69 257 GLY A O 1
ATOM 2153 N N . PHE A 1 258 ? -14.305 37.562 25.344 1 94.88 258 PHE A N 1
ATOM 2154 C CA . PHE A 1 258 ? -14.711 38.906 25.016 1 94.88 258 PHE A CA 1
ATOM 2155 C C . PHE A 1 258 ? -15.469 39.562 26.188 1 94.88 258 PHE A C 1
ATOM 2157 O O . PHE A 1 258 ? -16.328 38.906 26.797 1 94.88 258 PHE A O 1
ATOM 2164 N N . ASN A 1 259 ? -15.094 40.781 26.531 1 92.38 259 ASN A N 1
ATOM 2165 C CA . ASN A 1 259 ? -15.766 41.5 27.609 1 92.38 259 ASN A CA 1
ATOM 2166 C C . ASN A 1 259 ? -16.734 42.531 27.094 1 92.38 259 ASN A C 1
ATOM 2168 O O . ASN A 1 259 ? -17.297 43.312 27.859 1 92.38 259 ASN A O 1
ATOM 2172 N N . ASP A 1 260 ? -16.844 42.562 25.844 1 93.75 260 ASP A N 1
ATOM 2173 C CA . ASP A 1 260 ? -17.719 43.5 25.156 1 93.75 260 ASP A CA 1
ATOM 2174 C C . ASP A 1 260 ? -18.375 42.875 23.922 1 93.75 260 ASP A C 1
ATOM 2176 O O . ASP A 1 260 ? -17.672 42.438 23 1 93.75 260 ASP A O 1
ATOM 2180 N N . LEU A 1 261 ? -19.719 42.844 23.953 1 95 261 LEU A N 1
ATOM 2181 C CA . LEU A 1 261 ? -20.469 42.188 22.891 1 95 261 LEU A CA 1
ATOM 2182 C C . LEU A 1 261 ? -20.281 42.875 21.562 1 95 261 LEU A C 1
ATOM 2184 O O . LEU A 1 261 ? -20.172 42.25 20.516 1 95 261 LEU A O 1
ATOM 2188 N N . SER A 1 262 ? -20.281 44.156 21.609 1 95.69 262 SER A N 1
ATOM 2189 C CA . SER A 1 262 ? -20.094 44.938 20.375 1 95.69 262 SER A CA 1
ATOM 2190 C C . SER A 1 262 ? -18.734 44.656 19.75 1 95.69 262 SER A C 1
ATOM 2192 O O . SER A 1 262 ? -18.625 44.531 18.531 1 95.69 262 SER A O 1
ATOM 2194 N N . TYR A 1 263 ? -17.828 44.562 20.641 1 95 263 TYR A N 1
ATOM 2195 C CA . TYR A 1 263 ? -16.484 44.25 20.156 1 95 263 TYR A CA 1
ATOM 2196 C C . TYR A 1 263 ? -16.422 42.844 19.578 1 95 263 TYR A C 1
ATOM 2198 O O . TYR A 1 263 ? -15.773 42.625 18.547 1 95 263 TYR A O 1
ATOM 2206 N N . PHE A 1 264 ? -17.094 41.938 20.203 1 96.56 264 PHE A N 1
ATOM 2207 C CA . PHE A 1 264 ? -17.172 40.562 19.703 1 96.56 264 PHE A CA 1
ATOM 2208 C C . PHE A 1 264 ? -17.797 40.531 18.312 1 96.56 264 PHE A C 1
ATOM 2210 O O . PHE A 1 264 ? -17.25 39.938 17.406 1 96.56 264 PHE A O 1
ATOM 2217 N N . ILE A 1 265 ? -18.859 41.188 18.109 1 96 265 ILE A N 1
ATOM 2218 C CA . ILE A 1 265 ? -19.594 41.188 16.859 1 96 265 ILE A CA 1
ATOM 2219 C C . ILE A 1 265 ? -18.75 41.781 15.75 1 96 265 ILE A C 1
ATOM 2221 O O . ILE A 1 265 ? -18.688 41.25 14.641 1 96 265 ILE A O 1
ATOM 2225 N N . ARG A 1 266 ? -18.062 42.875 16.062 1 95.88 266 ARG A N 1
ATOM 2226 C CA . ARG A 1 266 ? -17.203 43.531 15.078 1 95.88 266 ARG A CA 1
ATOM 2227 C C . ARG A 1 266 ? -16.016 42.656 14.695 1 95.88 266 ARG A C 1
ATOM 2229 O O . ARG A 1 266 ? -15.664 42.562 13.516 1 95.88 266 ARG A O 1
ATOM 2236 N N . THR A 1 267 ? -15.445 42.094 15.695 1 95.06 267 THR A N 1
ATOM 2237 C CA . THR A 1 267 ? -14.305 41.219 15.469 1 95.06 267 THR A CA 1
ATOM 2238 C C . THR A 1 267 ? -14.719 39.969 14.68 1 95.06 267 THR A C 1
ATOM 2240 O O . THR A 1 267 ? -13.992 39.531 13.781 1 95.06 267 THR A O 1
ATOM 2243 N N . PHE A 1 268 ? -15.859 39.406 15.039 1 95 268 PHE A N 1
ATOM 2244 C CA . PHE A 1 268 ? -16.406 38.25 14.328 1 95 268 PHE A CA 1
ATOM 2245 C C . PHE A 1 268 ? -16.609 38.594 12.852 1 95 268 PHE A C 1
ATOM 2247 O O . PHE A 1 268 ? -16.219 37.812 11.977 1 95 268 PHE A O 1
ATOM 2254 N N . LYS A 1 269 ? -17.125 39.719 12.594 1 94.25 269 LYS A N 1
ATOM 2255 C CA . LYS A 1 269 ? -17.359 40.156 11.227 1 94.25 269 LYS A CA 1
ATOM 2256 C C . LYS A 1 269 ? -16.031 40.344 10.477 1 94.25 269 LYS A C 1
ATOM 2258 O O . LYS A 1 269 ? -15.93 40.031 9.297 1 94.25 269 LYS A O 1
ATOM 2263 N N . LYS A 1 270 ? -15.164 40.906 11.156 1 92 270 LYS A N 1
ATOM 2264 C CA . LYS A 1 270 ? -13.844 41.156 10.57 1 92 270 LYS A CA 1
ATOM 2265 C C . LYS A 1 270 ? -13.227 39.844 10.078 1 92 270 LYS A C 1
ATOM 2267 O O . LYS A 1 270 ? -12.695 39.781 8.969 1 92 270 LYS A O 1
ATOM 2272 N N . TYR A 1 271 ? -13.344 38.812 10.883 1 87.69 271 TYR A N 1
ATOM 2273 C CA . TYR A 1 271 ? -12.625 37.562 10.578 1 87.69 271 TYR A CA 1
ATOM 2274 C C . TYR A 1 271 ? -13.477 36.625 9.742 1 87.69 271 TYR A C 1
ATOM 2276 O O . TYR A 1 271 ? -12.961 35.875 8.93 1 87.69 271 TYR A O 1
ATOM 2284 N N . LYS A 1 272 ? -14.828 36.656 9.875 1 87.62 272 LYS A N 1
ATOM 2285 C CA . LYS A 1 272 ? -15.688 35.656 9.234 1 87.62 272 LYS A CA 1
ATOM 2286 C C . LYS A 1 272 ? -16.484 36.281 8.094 1 87.62 272 LYS A C 1
ATOM 2288 O O . LYS A 1 272 ? -17.141 35.562 7.32 1 87.62 272 LYS A O 1
ATOM 2293 N N . GLY A 1 273 ? -16.484 37.594 8 1 87.19 273 GLY A N 1
ATOM 2294 C CA . GLY A 1 273 ? -17.172 38.312 6.922 1 87.19 273 GLY A CA 1
ATOM 2295 C C . GLY A 1 273 ? -18.656 38.438 7.137 1 87.19 273 GLY A C 1
ATOM 2296 O O . GLY A 1 273 ? -19.375 38.969 6.281 1 87.19 273 GLY A O 1
ATOM 2297 N N . MET A 1 274 ? -19.109 37.938 8.25 1 90.25 274 MET A N 1
ATOM 2298 C CA . MET A 1 274 ? -20.516 38 8.609 1 90.25 274 MET A CA 1
ATOM 2299 C C . MET A 1 274 ? -20.703 38.062 10.117 1 90.25 274 MET A C 1
ATOM 2301 O O . MET A 1 274 ? -19.75 37.812 10.875 1 90.25 274 MET A O 1
ATOM 2305 N N . THR A 1 275 ? -21.906 38.375 10.539 1 93.5 275 THR A N 1
ATOM 2306 C CA . THR A 1 275 ? -22.172 38.469 11.969 1 93.5 275 THR A CA 1
ATOM 2307 C C . THR A 1 275 ? -22.406 37.062 12.562 1 93.5 275 THR A C 1
ATOM 2309 O O . THR A 1 275 ? -22.719 36.125 11.836 1 93.5 275 THR A O 1
ATOM 2312 N N . PRO A 1 276 ? -22.172 37 13.859 1 93.69 276 PRO A N 1
ATOM 2313 C CA . PRO A 1 276 ? -22.438 35.719 14.5 1 93.69 276 PRO A CA 1
ATOM 2314 C C . PRO A 1 276 ? -23.875 35.25 14.289 1 93.69 276 PRO A C 1
ATOM 2316 O O . PRO A 1 276 ? -24.109 34.031 14.148 1 93.69 276 PRO A O 1
ATOM 2319 N N . GLY A 1 277 ? -24.812 36.125 14.305 1 92 277 GLY A N 1
ATOM 2320 C CA . GLY A 1 277 ? -26.203 35.75 14.055 1 92 277 GLY A CA 1
ATOM 2321 C C . GLY A 1 277 ? -26.422 35.125 12.695 1 92 277 GLY A C 1
ATOM 2322 O O . GLY A 1 277 ? -27.109 34.094 12.586 1 92 277 GLY A O 1
ATOM 2323 N N . LYS A 1 278 ? -25.875 35.75 11.734 1 90.94 278 LYS A N 1
ATOM 2324 C CA . LYS A 1 278 ? -25.969 35.219 10.375 1 90.94 278 LYS A CA 1
ATOM 2325 C C . LYS A 1 278 ? -25.266 33.875 10.273 1 90.94 278 LYS A C 1
ATOM 2327 O O . LYS A 1 278 ? -25.734 32.969 9.57 1 90.94 278 LYS A O 1
ATOM 2332 N N . TYR A 1 279 ? -24.188 33.812 10.961 1 87.94 279 TYR A N 1
ATOM 2333 C CA . TYR A 1 279 ? -23.406 32.562 10.961 1 87.94 279 TYR A CA 1
ATOM 2334 C C . TYR A 1 279 ? -24.219 31.422 11.562 1 87.94 279 TYR A C 1
ATOM 2336 O O . TYR A 1 279 ? -24.172 30.297 11.055 1 87.94 279 TYR A O 1
ATOM 2344 N N . LYS A 1 280 ? -24.875 31.594 12.625 1 86.94 280 LYS A N 1
ATOM 2345 C CA . LYS A 1 280 ? -25.688 30.594 13.328 1 86.94 280 LYS A CA 1
ATOM 2346 C C . LYS A 1 280 ? -26.859 30.141 12.477 1 86.94 280 LYS A C 1
ATOM 2348 O O . LYS A 1 280 ? -27.297 29 12.578 1 86.94 280 LYS A O 1
ATOM 2353 N N . ARG A 1 281 ? -27.375 30.953 11.609 1 79.06 281 ARG A N 1
ATOM 2354 C CA . ARG A 1 281 ? -28.547 30.641 10.789 1 79.06 281 ARG A CA 1
ATOM 2355 C C . ARG A 1 281 ? -28.141 29.859 9.539 1 79.06 281 ARG A C 1
ATOM 2357 O O . ARG A 1 281 ? -29 29.328 8.836 1 79.06 281 ARG A O 1
ATOM 2364 N N . ARG A 1 282 ? -26.953 29.625 9.297 1 68.38 282 ARG A N 1
ATOM 2365 C CA . ARG A 1 282 ? -26.5 28.859 8.133 1 68.38 282 ARG A CA 1
ATOM 2366 C C . ARG A 1 282 ? -26.578 27.359 8.398 1 68.38 282 ARG A C 1
ATOM 2368 O O . ARG A 1 282 ? -26.391 26.906 9.531 1 68.38 282 ARG A O 1
ATOM 2375 N N . MET B 1 1 ? 21.984 -34.719 -0.497 1 19.97 1 MET B N 1
ATOM 2376 C CA . MET B 1 1 ? 20.594 -35.094 -0.674 1 19.97 1 MET B CA 1
ATOM 2377 C C . MET B 1 1 ? 19.688 -33.844 -0.722 1 19.97 1 MET B C 1
ATOM 2379 O O . MET B 1 1 ? 19.375 -33.281 0.317 1 19.97 1 MET B O 1
ATOM 2383 N N . HIS B 1 2 ? 19.844 -32.969 -1.686 1 25.14 2 HIS B N 1
ATOM 2384 C CA . HIS B 1 2 ? 19.188 -31.688 -1.854 1 25.14 2 HIS B CA 1
ATOM 2385 C C . HIS B 1 2 ? 17.672 -31.859 -1.972 1 25.14 2 HIS B C 1
ATOM 2387 O O . HIS B 1 2 ? 17.203 -32.656 -2.791 1 25.14 2 HIS B O 1
ATOM 2393 N N . ASP B 1 3 ? 16.969 -31.812 -0.929 1 27.16 3 ASP B N 1
ATOM 2394 C CA . ASP B 1 3 ? 15.523 -31.953 -0.703 1 27.16 3 ASP B CA 1
ATOM 2395 C C . ASP B 1 3 ? 14.727 -31.156 -1.741 1 27.16 3 ASP B C 1
ATOM 2397 O O . ASP B 1 3 ? 14.602 -29.938 -1.643 1 27.16 3 ASP B O 1
ATOM 2401 N N . LEU B 1 4 ? 14.727 -31.641 -2.955 1 30.02 4 LEU B N 1
ATOM 2402 C CA . LEU B 1 4 ? 13.906 -31.172 -4.059 1 30.02 4 LEU B CA 1
ATOM 2403 C C . LEU B 1 4 ? 12.422 -31.297 -3.721 1 30.02 4 LEU B C 1
ATOM 2405 O O . LEU B 1 4 ? 11.781 -32.281 -4.059 1 30.02 4 LEU B O 1
ATOM 2409 N N . ASP B 1 5 ? 11.844 -31.062 -2.541 1 31.61 5 ASP B N 1
ATOM 2410 C CA . ASP B 1 5 ? 10.43 -31.125 -2.166 1 31.61 5 ASP B CA 1
ATOM 2411 C C . ASP B 1 5 ? 9.562 -30.359 -3.158 1 31.61 5 ASP B C 1
ATOM 2413 O O . ASP B 1 5 ? 9.938 -29.266 -3.6 1 31.61 5 ASP B O 1
ATOM 2417 N N . HIS B 1 6 ? 8.922 -30.906 -3.99 1 36.09 6 HIS B N 1
ATOM 2418 C CA . HIS B 1 6 ? 7.973 -30.422 -4.988 1 36.09 6 HIS B CA 1
ATOM 2419 C C . HIS B 1 6 ? 7.156 -29.25 -4.449 1 36.09 6 HIS B C 1
ATOM 2421 O O . HIS B 1 6 ? 6.207 -28.797 -5.098 1 36.09 6 HIS B O 1
ATOM 2427 N N . ASN B 1 7 ? 7.152 -29.031 -3.162 1 37.69 7 ASN B N 1
ATOM 2428 C CA . ASN B 1 7 ? 7.008 -27.672 -2.645 1 37.69 7 ASN B CA 1
ATOM 2429 C C . ASN B 1 7 ? 7.996 -26.703 -3.303 1 37.69 7 ASN B C 1
ATOM 2431 O O . ASN B 1 7 ? 9.18 -27.031 -3.441 1 37.69 7 ASN B O 1
ATOM 2435 N N . GLU B 1 8 ? 7.699 -26.156 -4.379 1 43.16 8 GLU B N 1
ATOM 2436 C CA . GLU B 1 8 ? 8.68 -25.219 -4.918 1 43.16 8 GLU B CA 1
ATOM 2437 C C . GLU B 1 8 ? 9.68 -24.781 -3.844 1 43.16 8 GLU B C 1
ATOM 2439 O O . GLU B 1 8 ? 9.32 -24.062 -2.914 1 43.16 8 GLU B O 1
ATOM 2444 N N . ASP B 1 9 ? 10.586 -25.703 -3.346 1 40.16 9 ASP B N 1
ATOM 2445 C CA . ASP B 1 9 ? 11.664 -25.359 -2.43 1 40.16 9 ASP B CA 1
ATOM 2446 C C . ASP B 1 9 ? 12.344 -24.062 -2.854 1 40.16 9 ASP B C 1
ATOM 2448 O O . ASP B 1 9 ? 13.562 -24.031 -3.076 1 40.16 9 ASP B O 1
ATOM 2452 N N . ARG B 1 10 ? 11.719 -23.391 -3.586 1 48.5 10 ARG B N 1
ATOM 2453 C CA . ARG B 1 10 ? 12.367 -22.109 -3.887 1 48.5 10 ARG B CA 1
ATOM 2454 C C . ARG B 1 10 ? 12.406 -21.219 -2.654 1 48.5 10 ARG B C 1
ATOM 2456 O O . ARG B 1 10 ? 11.57 -21.344 -1.753 1 48.5 10 ARG B O 1
ATOM 2463 N N . PRO B 1 11 ? 13.562 -20.688 -2.588 1 47.19 11 PRO B N 1
ATOM 2464 C CA . PRO B 1 11 ? 13.633 -19.703 -1.509 1 47.19 11 PRO B CA 1
ATOM 2465 C C . PRO B 1 11 ? 12.336 -18.906 -1.36 1 47.19 11 PRO B C 1
ATOM 2467 O O . PRO B 1 11 ? 11.789 -18.422 -2.354 1 47.19 11 PRO B O 1
ATOM 2470 N N . ARG B 1 12 ? 11.562 -19.297 -0.397 1 56.38 12 ARG B N 1
ATOM 2471 C CA . ARG B 1 12 ? 10.344 -18.578 -0.039 1 56.38 12 ARG B CA 1
ATOM 2472 C C . ARG B 1 12 ? 10.664 -17.266 0.651 1 56.38 12 ARG B C 1
ATOM 2474 O O . ARG B 1 12 ? 11.812 -17.016 1.037 1 56.38 12 ARG B O 1
ATOM 2481 N N . GLY B 1 13 ? 9.891 -16.234 0.226 1 62.22 13 GLY B N 1
ATOM 2482 C CA . GLY B 1 13 ? 10.07 -15 0.986 1 62.22 13 GLY B CA 1
ATOM 2483 C C . GLY B 1 13 ? 10.391 -15.242 2.449 1 62.22 13 GLY B C 1
ATOM 2484 O O . GLY B 1 13 ? 10.508 -16.391 2.879 1 62.22 13 GLY B O 1
ATOM 2485 N N . THR B 1 14 ? 10.938 -14.281 2.998 1 63.69 14 THR B N 1
ATOM 2486 C CA . THR B 1 14 ? 11.18 -14.305 4.438 1 63.69 14 THR B CA 1
ATOM 2487 C C . THR B 1 14 ? 9.938 -13.852 5.203 1 63.69 14 THR B C 1
ATOM 2489 O O . THR B 1 14 ? 8.961 -13.398 4.598 1 63.69 14 THR B O 1
ATOM 2492 N N . TYR B 1 15 ? 9.984 -14.125 6.395 1 60.91 15 TYR B N 1
ATOM 2493 C CA . TYR B 1 15 ? 8.891 -13.68 7.254 1 60.91 15 TYR B CA 1
ATOM 2494 C C . TYR B 1 15 ? 8.695 -12.172 7.152 1 60.91 15 TYR B C 1
ATOM 2496 O O . TYR B 1 15 ? 7.562 -11.688 7.195 1 60.91 15 TYR B O 1
ATOM 2504 N N . GLU B 1 16 ? 9.758 -11.492 6.906 1 72.94 16 GLU B N 1
ATOM 2505 C CA . GLU B 1 16 ? 9.695 -10.031 6.887 1 72.94 16 GLU B CA 1
ATOM 2506 C C . GLU B 1 16 ? 9.312 -9.516 5.504 1 72.94 16 GLU B C 1
ATOM 2508 O O . GLU B 1 16 ? 8.742 -8.43 5.379 1 72.94 16 GLU B O 1
ATOM 2513 N N . PHE B 1 17 ? 9.656 -10.234 4.543 1 87.19 17 PHE B N 1
ATOM 2514 C CA . PHE B 1 17 ? 9.312 -9.914 3.162 1 87.19 17 PHE B CA 1
ATOM 2515 C C . PHE B 1 17 ? 8.812 -11.148 2.428 1 87.19 17 PHE B C 1
ATOM 2517 O O . PHE B 1 17 ? 9.586 -11.828 1.75 1 87.19 17 PHE B O 1
ATOM 2524 N N . PRO B 1 18 ? 7.523 -11.422 2.451 1 87.44 18 PRO B N 1
ATOM 2525 C CA . PRO B 1 18 ? 6.977 -12.734 2.105 1 87.44 18 PRO B CA 1
ATOM 2526 C C . PRO B 1 18 ? 6.742 -12.898 0.605 1 87.44 18 PRO B C 1
ATOM 2528 O O . PRO B 1 18 ? 5.754 -13.516 0.195 1 87.44 18 PRO B O 1
ATOM 2531 N N . PHE B 1 19 ? 7.543 -12.289 -0.253 1 93.12 19 PHE B N 1
ATOM 2532 C CA . PHE B 1 19 ? 7.344 -12.344 -1.696 1 93.12 19 PHE B CA 1
ATOM 2533 C C . PHE B 1 19 ? 8.531 -13.023 -2.377 1 93.12 19 PHE B C 1
ATOM 2535 O O . PHE B 1 19 ? 9.68 -12.656 -2.145 1 93.12 19 PHE B O 1
ATOM 2542 N N . GLU B 1 20 ? 8.242 -13.977 -3.121 1 94.06 20 GLU B N 1
ATOM 2543 C CA . GLU B 1 20 ? 9.227 -14.617 -3.988 1 94.06 20 GLU B CA 1
ATOM 2544 C C . GLU B 1 20 ? 8.977 -14.266 -5.453 1 94.06 20 GLU B C 1
ATOM 2546 O O . GLU B 1 20 ? 7.859 -14.406 -5.949 1 94.06 20 GLU B O 1
ATOM 2551 N N . PHE B 1 21 ? 10 -13.758 -6.125 1 96 21 PHE B N 1
ATOM 2552 C CA . PHE B 1 21 ? 9.859 -13.242 -7.48 1 96 21 PHE B CA 1
ATOM 2553 C C . PHE B 1 21 ? 10.609 -14.125 -8.477 1 96 21 PHE B C 1
ATOM 2555 O O . PHE B 1 21 ? 11.734 -14.555 -8.211 1 96 21 PHE B O 1
ATOM 2562 N N . HIS B 1 22 ? 9.977 -14.445 -9.641 1 94.75 22 HIS B N 1
ATOM 2563 C CA . HIS B 1 22 ? 10.586 -15.195 -10.727 1 94.75 22 HIS B CA 1
ATOM 2564 C C . HIS B 1 22 ? 10.383 -14.492 -12.07 1 94.75 22 HIS B C 1
ATOM 2566 O O . HIS B 1 22 ? 9.289 -13.984 -12.352 1 94.75 22 HIS B O 1
ATOM 2572 N N . HIS B 1 23 ? 11.43 -14.352 -12.797 1 95.75 23 HIS B N 1
ATOM 2573 C CA . HIS B 1 23 ? 11.391 -13.914 -14.188 1 95.75 23 HIS B CA 1
ATOM 2574 C C . HIS B 1 23 ? 11.703 -15.062 -15.133 1 95.75 23 HIS B C 1
ATOM 2576 O O . HIS B 1 23 ? 12.789 -15.648 -15.07 1 95.75 23 HIS B O 1
ATOM 2582 N N . ILE B 1 24 ? 10.805 -15.398 -16.062 1 95 24 ILE B N 1
ATOM 2583 C CA . ILE B 1 24 ? 10.914 -16.609 -16.875 1 95 24 ILE B CA 1
ATOM 2584 C C . ILE B 1 24 ? 10.875 -16.25 -18.359 1 95 24 ILE B C 1
ATOM 2586 O O . ILE B 1 24 ? 9.891 -15.672 -18.828 1 95 24 ILE B O 1
ATOM 2590 N N . ASP B 1 25 ? 11.875 -16.562 -18.984 1 94.06 25 ASP B N 1
ATOM 2591 C CA . ASP B 1 25 ? 11.938 -16.453 -20.438 1 94.06 25 ASP B CA 1
ATOM 2592 C C . ASP B 1 25 ? 12.328 -17.781 -21.078 1 94.06 25 ASP B C 1
ATOM 2594 O O . ASP B 1 25 ? 12.375 -18.812 -20.391 1 94.06 25 ASP B O 1
ATOM 2598 N N . HIS B 1 26 ? 12.562 -17.812 -22.406 1 88.56 26 HIS B N 1
ATOM 2599 C CA . HIS B 1 26 ? 12.758 -19.047 -23.141 1 88.56 26 HIS B CA 1
ATOM 2600 C C . HIS B 1 26 ? 14.031 -19.766 -22.703 1 88.56 26 HIS B C 1
ATOM 2602 O O . HIS B 1 26 ? 14.203 -20.969 -22.953 1 88.56 26 HIS B O 1
ATOM 2608 N N . THR B 1 27 ? 14.844 -19.062 -22.031 1 83.75 27 THR B N 1
ATOM 2609 C CA . THR B 1 27 ? 16.109 -19.656 -21.625 1 83.75 27 THR B CA 1
ATOM 2610 C C . THR B 1 27 ? 16 -20.266 -20.234 1 83.75 27 THR B C 1
ATOM 2612 O O . THR B 1 27 ? 16.891 -21 -19.797 1 83.75 27 THR B O 1
ATOM 2615 N N . HIS B 1 28 ? 14.953 -19.938 -19.625 1 84.62 28 HIS B N 1
ATOM 2616 C CA . HIS B 1 28 ? 14.773 -20.422 -18.266 1 84.62 28 HIS B CA 1
ATOM 2617 C C . HIS B 1 28 ? 14.547 -21.938 -18.25 1 84.62 28 HIS B C 1
ATOM 2619 O O . HIS B 1 28 ? 13.805 -22.469 -19.078 1 84.62 28 HIS B O 1
ATOM 2625 N N . PRO B 1 29 ? 15.148 -22.625 -17.328 1 77.94 29 PRO B N 1
ATOM 2626 C CA . PRO B 1 29 ? 15 -24.078 -17.281 1 77.94 29 PRO B CA 1
ATOM 2627 C C . PRO B 1 29 ? 13.555 -24.516 -17.047 1 77.94 29 PRO B C 1
ATOM 2629 O O . PRO B 1 29 ? 13.172 -25.625 -17.438 1 77.94 29 PRO B O 1
ATOM 2632 N N . ARG B 1 30 ? 12.812 -23.703 -16.406 1 81.19 30 ARG B N 1
ATOM 2633 C CA . ARG B 1 30 ? 11.406 -23.984 -16.156 1 81.19 30 ARG B CA 1
ATOM 2634 C C . ARG B 1 30 ? 10.508 -23.047 -16.969 1 81.19 30 ARG B C 1
ATOM 2636 O O . ARG B 1 30 ? 9.555 -22.484 -16.438 1 81.19 30 ARG B O 1
ATOM 2643 N N . TYR B 1 31 ? 10.852 -22.953 -18.172 1 85.81 31 TYR B N 1
ATOM 2644 C CA . TYR B 1 31 ? 10.094 -22.125 -19.109 1 85.81 31 TYR B CA 1
ATOM 2645 C C . TYR B 1 31 ? 8.648 -22.594 -19.219 1 85.81 31 TYR B C 1
ATOM 2647 O O . TYR B 1 31 ? 7.723 -21.781 -19.141 1 85.81 31 TYR B O 1
ATOM 2655 N N . VAL B 1 32 ? 8.516 -23.922 -19.359 1 85.94 32 VAL B N 1
ATOM 2656 C CA . VAL B 1 32 ? 7.195 -24.531 -19.266 1 85.94 32 VAL B CA 1
ATOM 2657 C C . VAL B 1 32 ? 6.836 -24.75 -17.797 1 85.94 32 VAL B C 1
ATOM 2659 O O . VAL B 1 32 ? 7.602 -25.359 -17.047 1 85.94 32 VAL B O 1
ATOM 2662 N N . MET B 1 33 ? 5.723 -24.203 -17.406 1 90.69 33 MET B N 1
ATOM 2663 C CA . MET B 1 33 ? 5.262 -24.406 -16.031 1 90.69 33 MET B CA 1
ATOM 2664 C C . MET B 1 33 ? 4.496 -25.719 -15.898 1 90.69 33 MET B C 1
ATOM 2666 O O . MET B 1 33 ? 3.312 -25.781 -16.234 1 90.69 33 MET B O 1
ATOM 2670 N N . SER B 1 34 ? 5.121 -26.688 -15.375 1 87.69 34 SER B N 1
ATOM 2671 C CA . SER B 1 34 ? 4.469 -27.984 -15.172 1 87.69 34 SER B CA 1
ATOM 2672 C C . SER B 1 34 ? 3.391 -27.891 -14.094 1 87.69 34 SER B C 1
ATOM 2674 O O . SER B 1 34 ? 3.434 -27.016 -13.234 1 87.69 34 SER B O 1
ATOM 2676 N N . TYR B 1 35 ? 2.434 -28.766 -14.156 1 87.69 35 TYR B N 1
ATOM 2677 C CA . TYR B 1 35 ? 1.372 -28.812 -13.164 1 87.69 35 TYR B CA 1
ATOM 2678 C C . TYR B 1 35 ? 1.951 -28.906 -11.75 1 87.69 35 TYR B C 1
ATOM 2680 O O . TYR B 1 35 ? 2.818 -29.734 -11.484 1 87.69 35 TYR B O 1
ATOM 2688 N N . HIS B 1 36 ? 1.484 -27.984 -10.961 1 87.12 36 HIS B N 1
ATOM 2689 C CA . HIS B 1 36 ? 1.876 -28 -9.562 1 87.12 36 HIS B CA 1
ATOM 2690 C C . HIS B 1 36 ? 0.886 -27.219 -8.703 1 87.12 36 HIS B C 1
ATOM 2692 O O . HIS B 1 36 ? -0.044 -26.594 -9.234 1 87.12 36 HIS B O 1
ATOM 2698 N N . TRP B 1 37 ? 1.001 -27.453 -7.434 1 85.31 37 TRP B N 1
ATOM 2699 C CA . TRP B 1 37 ? 0.222 -26.672 -6.48 1 85.31 37 TRP B CA 1
ATOM 2700 C C . TRP B 1 37 ? 1.059 -26.312 -5.258 1 85.31 37 TRP B C 1
ATOM 2702 O O . TRP B 1 37 ? 2.123 -26.891 -5.035 1 85.31 37 TRP B O 1
ATOM 2712 N N . HIS B 1 38 ? 0.676 -25.266 -4.598 1 85.94 38 HIS B N 1
ATOM 2713 C CA . HIS B 1 38 ? 1.303 -24.859 -3.346 1 85.94 38 HIS B CA 1
ATOM 2714 C C . HIS B 1 38 ? 0.327 -24.078 -2.473 1 85.94 38 HIS B C 1
ATOM 2716 O O . HIS B 1 38 ? -0.747 -23.688 -2.934 1 85.94 38 HIS B O 1
ATOM 2722 N N . VAL B 1 39 ? 0.694 -24 -1.199 1 83.81 39 VAL B N 1
ATOM 2723 C CA . VAL B 1 39 ? -0.2 -23.375 -0.224 1 83.81 39 VAL B CA 1
ATOM 2724 C C . VAL B 1 39 ? -0.136 -21.859 -0.351 1 83.81 39 VAL B C 1
ATOM 2726 O O . VAL B 1 39 ? -1.007 -21.141 0.159 1 83.81 39 VAL B O 1
ATOM 2729 N N . GLU B 1 40 ? 0.86 -21.375 -0.994 1 90.69 40 GLU B N 1
ATOM 2730 C CA . GLU B 1 40 ? 0.998 -19.938 -1.216 1 90.69 40 GLU B CA 1
ATOM 2731 C C . GLU B 1 40 ? 0.072 -19.469 -2.332 1 90.69 40 GLU B C 1
ATOM 2733 O O . GLU B 1 40 ? -0.503 -20.281 -3.059 1 90.69 40 GLU B O 1
ATOM 2738 N N . TYR B 1 41 ? -0.121 -18.25 -2.375 1 94.88 41 TYR B N 1
ATOM 2739 C CA . TYR B 1 41 ? -0.803 -17.609 -3.488 1 94.88 41 TYR B CA 1
ATOM 2740 C C . TYR B 1 41 ? 0.193 -17.156 -4.555 1 94.88 41 TYR B C 1
ATOM 2742 O O . TYR B 1 41 ? 1.397 -17.094 -4.297 1 94.88 41 TYR B O 1
ATOM 2750 N N . GLU B 1 42 ? -0.325 -16.953 -5.746 1 97.5 42 GLU B N 1
ATOM 2751 C CA . GLU B 1 42 ? 0.575 -16.578 -6.832 1 97.5 42 GLU B CA 1
ATOM 2752 C C . GLU B 1 42 ? -0.083 -15.57 -7.773 1 97.5 42 GLU B C 1
ATOM 2754 O O . GLU B 1 42 ? -1.271 -15.688 -8.078 1 97.5 42 GLU B O 1
ATOM 2759 N N . ILE B 1 43 ? 0.647 -14.523 -8.148 1 98.69 43 ILE B N 1
ATOM 2760 C CA . ILE B 1 43 ? 0.267 -13.602 -9.211 1 98.69 43 ILE B CA 1
ATOM 2761 C C . ILE B 1 43 ? 1.226 -13.75 -10.391 1 98.69 43 ILE B C 1
ATOM 2763 O O . ILE B 1 43 ? 2.443 -13.805 -10.203 1 98.69 43 ILE B O 1
ATOM 2767 N N . ILE B 1 44 ? 0.675 -13.82 -11.594 1 98.75 44 ILE B N 1
ATOM 2768 C CA . ILE B 1 44 ? 1.47 -13.969 -12.812 1 98.75 44 ILE B CA 1
ATOM 2769 C C . ILE B 1 44 ? 1.195 -12.797 -13.75 1 98.75 44 ILE B C 1
ATOM 2771 O O . ILE B 1 44 ? 0.043 -12.398 -13.938 1 98.75 44 ILE B O 1
ATOM 2775 N N . ARG B 1 45 ? 2.195 -12.234 -14.273 1 98.75 45 ARG B N 1
ATOM 2776 C CA . ARG B 1 45 ? 2.1 -11.18 -15.281 1 98.75 45 ARG B CA 1
ATOM 2777 C C . ARG B 1 45 ? 2.75 -11.617 -16.594 1 98.75 45 ARG B C 1
ATOM 2779 O O . ARG B 1 45 ? 3.861 -12.148 -16.594 1 98.75 45 ARG B O 1
ATOM 2786 N N . ILE B 1 46 ? 2.082 -11.352 -17.734 1 98.81 46 ILE B N 1
ATOM 2787 C CA . ILE B 1 46 ? 2.631 -11.664 -19.047 1 98.81 46 ILE B CA 1
ATOM 2788 C C . ILE B 1 46 ? 3.312 -10.43 -19.625 1 98.81 46 ILE B C 1
ATOM 2790 O O . ILE B 1 46 ? 2.682 -9.383 -19.781 1 98.81 46 ILE B O 1
ATOM 2794 N N . LEU B 1 47 ? 4.543 -10.555 -19.969 1 98.44 47 LEU B N 1
ATOM 2795 C CA . LEU B 1 47 ? 5.297 -9.43 -20.516 1 98.44 47 LEU B CA 1
ATOM 2796 C C . LEU B 1 47 ? 5.293 -9.461 -22.047 1 98.44 47 LEU B C 1
ATOM 2798 O O . LEU B 1 47 ? 5.254 -8.406 -22.688 1 98.44 47 LEU B O 1
ATOM 2802 N N . GLU B 1 48 ? 5.426 -10.648 -22.578 1 98.31 48 GLU B N 1
ATOM 2803 C CA . GLU B 1 48 ? 5.457 -10.867 -24.016 1 98.31 48 GLU B CA 1
ATOM 2804 C C . GLU B 1 48 ? 4.812 -12.203 -24.375 1 98.31 48 GLU B C 1
ATOM 2806 O O . GLU B 1 48 ? 4.828 -13.148 -23.594 1 98.31 48 GLU B O 1
ATOM 2811 N N . GLY B 1 49 ? 4.254 -12.234 -25.609 1 98.19 49 GLY B N 1
ATOM 2812 C CA . GLY B 1 49 ? 3.689 -13.484 -26.078 1 98.19 49 GLY B CA 1
ATOM 2813 C C . GLY B 1 49 ? 2.43 -13.891 -25.344 1 98.19 49 GLY B C 1
ATOM 2814 O O . GLY B 1 49 ? 1.604 -13.047 -25 1 98.19 49 GLY B O 1
ATOM 2815 N N . SER B 1 50 ? 2.256 -15.242 -25.266 1 98.38 50 SER B N 1
ATOM 2816 C CA . SER B 1 50 ? 1.055 -15.742 -24.609 1 98.38 50 SER B CA 1
ATOM 2817 C C . SER B 1 50 ? 1.364 -16.969 -23.75 1 98.38 50 SER B C 1
ATOM 2819 O O . SER B 1 50 ? 2.36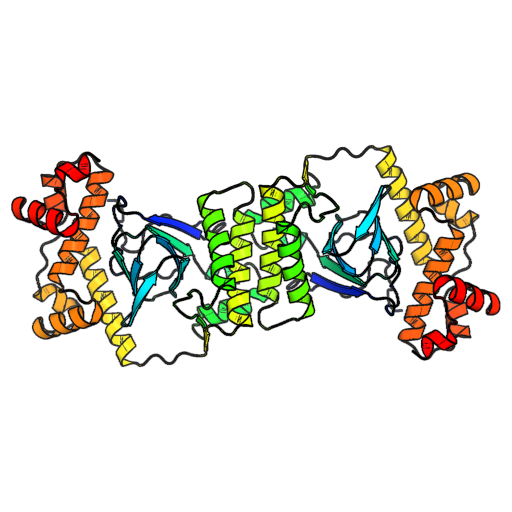1 -17.656 -23.969 1 98.38 50 SER B O 1
ATOM 2821 N N . LEU B 1 51 ? 0.573 -17.125 -22.734 1 97.88 51 LEU B N 1
ATOM 2822 C CA . LEU B 1 51 ? 0.637 -18.266 -21.828 1 97.88 51 LEU B CA 1
ATOM 2823 C C . LEU B 1 51 ? -0.722 -18.953 -21.703 1 97.88 51 LEU B C 1
ATOM 2825 O O . LEU B 1 51 ? -1.713 -18.312 -21.344 1 97.88 51 LEU B O 1
ATOM 2829 N N . THR B 1 52 ? -0.78 -20.188 -22.094 1 97.5 52 THR B N 1
ATOM 2830 C CA . THR B 1 52 ? -1.981 -20.969 -21.797 1 97.5 52 THR B CA 1
ATOM 2831 C C . THR B 1 52 ? -1.969 -21.484 -20.359 1 97.5 52 THR B C 1
ATOM 2833 O O . THR B 1 52 ? -1.174 -22.359 -20.016 1 97.5 52 THR B O 1
ATOM 2836 N N . VAL B 1 53 ? -2.885 -20.969 -19.609 1 97.56 53 VAL B N 1
ATOM 2837 C CA . VAL B 1 53 ? -2.92 -21.25 -18.172 1 97.56 53 VAL B CA 1
ATOM 2838 C C . VAL B 1 53 ? -4.059 -22.219 -17.859 1 97.56 53 VAL B C 1
ATOM 2840 O O . VAL B 1 53 ? -5.168 -22.062 -18.391 1 97.56 53 VAL B O 1
ATOM 2843 N N . THR B 1 54 ? -3.764 -23.203 -17.109 1 94.94 54 THR B N 1
ATOM 2844 C CA . THR B 1 54 ? -4.797 -24.094 -16.609 1 94.94 54 THR B CA 1
ATOM 2845 C C . THR B 1 54 ? -4.902 -24.016 -15.086 1 94.94 54 THR B C 1
ATOM 2847 O O . THR B 1 54 ? -3.902 -24.156 -14.383 1 94.94 54 THR B O 1
ATOM 2850 N N . LEU B 1 55 ? -6.043 -23.656 -14.641 1 94.31 55 LEU B N 1
ATOM 2851 C CA . LEU B 1 55 ? -6.379 -23.672 -13.219 1 94.31 55 LEU B CA 1
ATOM 2852 C C . LEU B 1 55 ? -7.422 -24.75 -12.922 1 94.31 55 LEU B C 1
ATOM 2854 O O . LEU B 1 55 ? -8.578 -24.609 -13.32 1 94.31 55 LEU B O 1
ATOM 2858 N N . ASP B 1 56 ? -6.945 -25.672 -12.188 1 87.06 56 ASP B N 1
ATOM 2859 C CA . ASP B 1 56 ? -7.773 -26.859 -12.016 1 87.06 56 ASP B CA 1
ATOM 2860 C C . ASP B 1 56 ? -8.25 -27.391 -13.359 1 87.06 56 ASP B C 1
ATOM 2862 O O . ASP B 1 56 ? -7.438 -27.797 -14.195 1 87.06 56 ASP B O 1
ATOM 2866 N N . GLU B 1 57 ? -9.469 -27.328 -13.648 1 83.12 57 GLU B N 1
ATOM 2867 C CA . GLU B 1 57 ? -9.945 -27.969 -14.867 1 83.12 57 GLU B CA 1
ATOM 2868 C C . GLU B 1 57 ? -10.258 -26.953 -15.953 1 83.12 57 GLU B C 1
ATOM 2870 O O . GLU B 1 57 ? -10.695 -27.312 -17.047 1 83.12 57 GLU B O 1
ATOM 2875 N N . LYS B 1 58 ? -9.953 -25.75 -15.656 1 89.81 58 LYS B N 1
ATOM 2876 C CA . LYS B 1 58 ? -10.289 -24.688 -16.609 1 89.81 58 LYS B CA 1
ATOM 2877 C C . LYS B 1 58 ? -9.031 -24.078 -17.219 1 89.81 58 LYS B C 1
ATOM 2879 O O . LYS B 1 58 ? -8.062 -23.797 -16.5 1 89.81 58 LYS B O 1
ATOM 2884 N N . SER B 1 59 ? -9.055 -23.953 -18.562 1 94.75 59 SER B N 1
ATOM 2885 C CA . SER B 1 59 ? -7.898 -23.391 -19.25 1 94.75 59 SER B CA 1
ATOM 2886 C C . SER B 1 59 ? -8.266 -22.109 -19.984 1 94.75 59 SER B C 1
ATOM 2888 O O . SER B 1 59 ? -9.398 -21.953 -20.438 1 94.75 59 SER B O 1
ATOM 2890 N N . PHE B 1 60 ? -7.367 -21.203 -20.078 1 97.06 60 PHE B N 1
ATOM 2891 C CA . PHE B 1 60 ? -7.5 -19.984 -20.859 1 97.06 60 PHE B CA 1
ATOM 2892 C C . PHE B 1 60 ? -6.133 -19.484 -21.312 1 97.06 60 PHE B C 1
ATOM 2894 O O . PHE B 1 60 ? -5.102 -19.922 -20.797 1 97.06 60 PHE B O 1
ATOM 2901 N N . THR B 1 61 ? -6.164 -18.641 -22.328 1 98.25 61 THR B N 1
ATOM 2902 C CA . THR B 1 61 ? -4.926 -18.062 -22.828 1 98.25 61 THR B CA 1
ATOM 2903 C C . THR B 1 61 ? -4.758 -16.641 -22.328 1 98.25 61 THR B C 1
ATOM 2905 O O . THR B 1 61 ? -5.652 -15.805 -22.484 1 98.25 61 THR B O 1
ATOM 2908 N N . ALA B 1 62 ? -3.674 -16.359 -21.703 1 98.56 62 ALA B N 1
ATOM 2909 C CA . ALA B 1 62 ? -3.305 -15.023 -21.25 1 98.56 62 ALA B CA 1
ATOM 2910 C C . ALA B 1 62 ? -2.283 -14.398 -22.203 1 98.56 62 ALA B C 1
ATOM 2912 O O . ALA B 1 62 ? -1.366 -15.078 -22.672 1 98.56 62 ALA B O 1
ATOM 2913 N N . ILE B 1 63 ? -2.467 -13.117 -22.469 1 98.56 63 ILE B N 1
ATOM 2914 C CA . ILE B 1 63 ? -1.586 -12.422 -23.406 1 98.56 63 ILE B CA 1
ATOM 2915 C C . ILE B 1 63 ? -0.876 -11.273 -22.688 1 98.56 63 ILE B C 1
ATOM 2917 O O . ILE B 1 63 ? -1.038 -11.094 -21.484 1 98.56 63 ILE B O 1
ATOM 2921 N N . LYS B 1 64 ? -0.121 -10.516 -23.469 1 98.56 64 LYS B N 1
ATOM 2922 C CA . LYS B 1 64 ? 0.673 -9.422 -22.922 1 98.56 64 LYS B CA 1
ATOM 2923 C C . LYS B 1 64 ? -0.175 -8.516 -22.031 1 98.56 64 LYS B C 1
ATOM 2925 O O . LYS B 1 64 ? -1.283 -8.125 -22.406 1 98.56 64 LYS B O 1
ATOM 2930 N N . ASN B 1 65 ? 0.327 -8.266 -20.812 1 98.12 65 ASN B N 1
ATOM 2931 C CA . ASN B 1 65 ? -0.208 -7.348 -19.812 1 98.12 65 ASN B CA 1
ATOM 2932 C C . ASN B 1 65 ? -1.285 -8.016 -18.953 1 98.12 65 ASN B C 1
ATOM 2934 O O . ASN B 1 65 ? -1.699 -7.469 -17.938 1 98.12 65 ASN B O 1
ATOM 2938 N N . ASP B 1 66 ? -1.705 -9.172 -19.375 1 98.75 66 ASP B N 1
ATOM 2939 C CA . ASP B 1 66 ? -2.68 -9.875 -18.547 1 98.75 66 ASP B CA 1
ATOM 2940 C C . ASP B 1 66 ? -2.084 -10.234 -17.188 1 98.75 66 ASP B C 1
ATOM 2942 O O . ASP B 1 66 ? -0.872 -10.422 -17.062 1 98.75 66 ASP B O 1
ATOM 2946 N N . ILE B 1 67 ? -2.992 -10.297 -16.219 1 98.88 67 ILE B N 1
ATOM 2947 C CA . ILE B 1 67 ? -2.633 -10.695 -14.867 1 98.88 67 ILE B CA 1
ATOM 2948 C C . ILE B 1 67 ? -3.455 -11.914 -14.453 1 98.88 67 ILE B C 1
ATOM 2950 O O . ILE B 1 67 ? -4.672 -11.945 -14.648 1 98.88 67 ILE B O 1
ATOM 2954 N N . ILE B 1 68 ? -2.793 -12.922 -13.922 1 98.81 68 ILE B N 1
ATOM 2955 C CA . ILE B 1 68 ? -3.457 -14.117 -13.414 1 98.81 68 ILE B CA 1
ATOM 2956 C C . ILE B 1 68 ? -3.268 -14.211 -11.898 1 98.81 68 ILE B C 1
ATOM 2958 O O . ILE B 1 68 ? -2.17 -13.969 -11.391 1 98.81 68 ILE B O 1
ATOM 2962 N N . PHE B 1 69 ? -4.309 -14.477 -11.188 1 98.56 69 PHE B N 1
ATOM 2963 C CA . PHE B 1 69 ? -4.262 -14.703 -9.75 1 98.56 69 PHE B CA 1
ATOM 2964 C C . PHE B 1 69 ? -4.57 -16.156 -9.43 1 98.56 69 PHE B C 1
ATOM 2966 O O . PHE B 1 69 ? -5.625 -16.672 -9.805 1 98.56 69 PHE B O 1
ATOM 2973 N N . VAL B 1 70 ? -3.697 -16.828 -8.742 1 97.25 70 VAL B N 1
ATOM 2974 C CA . VAL B 1 70 ? -3.85 -18.234 -8.391 1 97.25 70 VAL B CA 1
ATOM 2975 C C . VAL B 1 70 ? -4.047 -18.375 -6.879 1 97.25 70 VAL B C 1
ATOM 2977 O O . VAL B 1 70 ? -3.156 -18.031 -6.098 1 97.25 70 VAL B O 1
ATOM 2980 N N . HIS B 1 71 ? -5.145 -18.891 -6.484 1 95.31 71 HIS B N 1
ATOM 2981 C CA . HIS B 1 71 ? -5.445 -19.109 -5.07 1 95.31 71 HIS B CA 1
ATOM 2982 C C . HIS B 1 71 ? -4.629 -20.266 -4.508 1 95.31 71 HIS B C 1
ATOM 2984 O O . HIS B 1 71 ? -4.16 -21.125 -5.262 1 95.31 71 HIS B O 1
ATOM 2990 N N . SER B 1 72 ? -4.531 -20.172 -3.213 1 90.38 72 SER B N 1
ATOM 2991 C CA . SER B 1 72 ? -3.883 -21.25 -2.477 1 90.38 72 SER B CA 1
ATOM 2992 C C . SER B 1 72 ? -4.508 -22.609 -2.812 1 90.38 72 SER B C 1
ATOM 2994 O O . SER B 1 72 ? -5.73 -22.719 -2.902 1 90.38 72 SER B O 1
ATOM 2996 N N . GLY B 1 73 ? -3.662 -23.516 -3.096 1 86.25 73 GLY B N 1
ATOM 2997 C CA . GLY B 1 73 ? -4.105 -24.891 -3.27 1 86.25 73 GLY B CA 1
ATOM 2998 C C . GLY B 1 73 ? -4.609 -25.188 -4.672 1 86.25 73 GLY B C 1
ATOM 2999 O O . GLY B 1 73 ? -4.918 -26.328 -5 1 86.25 73 GLY B O 1
ATOM 3000 N N . ILE B 1 74 ? -4.699 -24.25 -5.469 1 91.25 74 ILE B N 1
ATOM 3001 C CA . ILE B 1 74 ? -5.176 -24.453 -6.832 1 91.25 74 ILE B CA 1
ATOM 3002 C C . ILE B 1 74 ? -4.086 -25.125 -7.664 1 91.25 74 ILE B C 1
ATOM 3004 O O . ILE B 1 74 ? -2.957 -24.641 -7.73 1 91.25 74 ILE B O 1
ATOM 3008 N N . LEU B 1 75 ? -4.48 -26.266 -8.227 1 90.81 75 LEU B N 1
ATOM 3009 C CA . LEU B 1 75 ? -3.6 -26.922 -9.195 1 90.81 75 LEU B CA 1
ATOM 3010 C C . LEU B 1 75 ? -3.506 -26.109 -10.477 1 90.81 75 LEU B C 1
ATOM 3012 O O . LEU B 1 75 ? -4.527 -25.703 -11.039 1 90.81 75 LEU B O 1
ATOM 3016 N N . HIS B 1 76 ? -2.258 -25.781 -10.914 1 94.06 76 HIS B N 1
ATOM 3017 C CA . HIS B 1 76 ? -2.162 -24.922 -12.094 1 94.06 76 HIS B CA 1
ATOM 3018 C C . HIS B 1 76 ? -0.913 -25.25 -12.906 1 94.06 76 HIS B C 1
ATOM 3020 O O . HIS B 1 76 ? 0.019 -25.875 -12.398 1 94.06 76 HIS B O 1
ATOM 3026 N N . SER B 1 77 ? -0.932 -24.938 -14.156 1 94.62 77 SER B N 1
ATOM 3027 C CA . SER B 1 77 ? 0.153 -25.078 -15.125 1 94.62 77 SER B CA 1
ATOM 3028 C C . SER B 1 77 ? 0.131 -23.938 -16.141 1 94.62 77 SER B C 1
ATOM 3030 O O . SER B 1 77 ? -0.824 -23.172 -16.203 1 94.62 77 SER B O 1
ATOM 3032 N N . GLY B 1 78 ? 1.258 -23.797 -16.922 1 95 78 GLY B N 1
ATOM 3033 C CA . GLY B 1 78 ? 1.365 -22.797 -17.969 1 95 78 GLY B CA 1
ATOM 3034 C C . GLY B 1 78 ? 2.211 -23.266 -19.141 1 95 78 GLY B C 1
ATOM 3035 O O . GLY B 1 78 ? 3.332 -23.734 -18.953 1 95 78 GLY B O 1
ATOM 3036 N N . ILE B 1 79 ? 1.659 -23.156 -20.312 1 93.38 79 ILE B N 1
ATOM 3037 C CA . ILE B 1 79 ? 2.395 -23.469 -21.531 1 93.38 79 ILE B CA 1
ATOM 3038 C C . ILE B 1 79 ? 2.697 -22.172 -22.281 1 93.38 79 ILE B C 1
ATOM 3040 O O . ILE B 1 79 ? 1.795 -21.547 -22.859 1 93.38 79 ILE B O 1
ATOM 3044 N N . PRO B 1 80 ? 3.941 -21.828 -22.359 1 95.31 80 PRO B N 1
ATOM 3045 C CA . PRO B 1 80 ? 4.312 -20.562 -23 1 95.31 80 PRO B CA 1
ATOM 3046 C C . PRO B 1 80 ? 4.449 -20.688 -24.516 1 95.31 80 PRO B C 1
ATOM 3048 O O . PRO B 1 80 ? 4.898 -21.719 -25.016 1 95.31 80 PRO B O 1
ATOM 3051 N N . HIS B 1 81 ? 4.012 -19.75 -25.25 1 96.25 81 HIS B N 1
ATOM 3052 C CA . HIS B 1 81 ? 4.258 -19.531 -26.672 1 96.25 81 HIS B CA 1
ATOM 3053 C C . HIS B 1 81 ? 4.918 -18.172 -26.906 1 96.25 81 HIS B C 1
ATOM 3055 O O . HIS B 1 81 ? 4.254 -17.141 -26.859 1 96.25 81 HIS B O 1
ATOM 3061 N N . ASP B 1 82 ? 6.277 -18.188 -27.234 1 96.69 82 ASP B N 1
ATOM 3062 C CA . ASP B 1 82 ? 7.066 -16.969 -27.344 1 96.69 82 ASP B CA 1
ATOM 3063 C C . ASP B 1 82 ? 6.797 -16.031 -26.172 1 96.69 82 ASP B C 1
ATOM 3065 O O . ASP B 1 82 ? 6.547 -14.836 -26.375 1 96.69 82 ASP B O 1
ATOM 3069 N N . CYS B 1 83 ? 6.801 -16.609 -25.094 1 97.06 83 CYS B N 1
ATOM 3070 C CA . CYS B 1 83 ? 6.293 -15.922 -23.906 1 97.06 83 CYS B CA 1
ATOM 3071 C C . CYS B 1 83 ? 7.43 -15.531 -22.969 1 97.06 83 CYS B C 1
ATOM 3073 O O . CYS B 1 83 ? 8.414 -16.266 -22.844 1 97.06 83 CYS B O 1
ATOM 3075 N N . VAL B 1 84 ? 7.344 -14.359 -22.469 1 98.25 84 VAL B N 1
ATOM 3076 C CA . VAL B 1 84 ? 8.086 -13.945 -21.281 1 98.25 84 VAL B CA 1
ATOM 3077 C C . VAL B 1 84 ? 7.105 -13.578 -20.172 1 98.25 84 VAL B C 1
ATOM 3079 O O . VAL B 1 84 ? 6.207 -12.758 -20.375 1 98.25 84 VAL B O 1
ATOM 3082 N N . TYR B 1 85 ? 7.238 -14.242 -19.031 1 97.88 85 TYR B N 1
ATOM 3083 C CA . TYR B 1 85 ? 6.301 -13.961 -17.953 1 97.88 85 TYR B CA 1
ATOM 3084 C C . TYR B 1 85 ? 7.016 -13.922 -16.609 1 97.88 85 TYR B C 1
ATOM 3086 O O . TYR B 1 85 ? 8.18 -14.305 -16.5 1 97.88 85 TYR B O 1
ATOM 3094 N N . GLN B 1 86 ? 6.312 -13.32 -15.617 1 98.25 86 GLN B N 1
ATOM 3095 C CA . GLN B 1 86 ? 6.836 -13.18 -14.258 1 98.25 86 GLN B CA 1
ATOM 3096 C C . GLN B 1 86 ? 5.82 -13.664 -13.227 1 98.25 86 GLN B C 1
ATOM 3098 O O . GLN B 1 86 ? 4.613 -13.617 -13.461 1 98.25 86 GLN B O 1
ATOM 3103 N N . CYS B 1 87 ? 6.348 -14.203 -12.109 1 97.38 87 CYS B N 1
ATOM 3104 C CA . CYS B 1 87 ? 5.504 -14.703 -11.031 1 97.38 87 CYS B CA 1
ATOM 3105 C C . CYS B 1 87 ? 5.945 -14.141 -9.688 1 97.38 87 CYS B C 1
ATOM 3107 O O . CYS B 1 87 ? 7.145 -14.016 -9.43 1 97.38 87 CYS B O 1
ATOM 3109 N N . ILE B 1 88 ? 4.992 -13.805 -8.922 1 97.44 88 ILE B N 1
ATOM 3110 C CA . ILE B 1 88 ? 5.23 -13.539 -7.508 1 97.44 88 ILE B CA 1
ATOM 3111 C C . ILE B 1 88 ? 4.434 -14.523 -6.652 1 97.44 88 ILE B C 1
ATOM 3113 O O . ILE B 1 88 ? 3.213 -14.625 -6.789 1 97.44 88 ILE B O 1
ATOM 3117 N N . VAL B 1 89 ? 5.121 -15.273 -5.836 1 95.81 89 VAL B N 1
ATOM 3118 C CA . VAL B 1 89 ? 4.52 -16.219 -4.906 1 95.81 89 VAL B CA 1
ATOM 3119 C C . VAL B 1 89 ? 4.621 -15.688 -3.48 1 95.81 89 VAL B C 1
ATOM 3121 O O . VAL B 1 89 ? 5.664 -15.164 -3.078 1 95.81 89 VAL B O 1
ATOM 3124 N N . PHE B 1 90 ? 3.502 -15.766 -2.738 1 93.19 90 PHE B N 1
ATOM 3125 C CA . PHE B 1 90 ? 3.527 -15.125 -1.427 1 93.19 90 PHE B CA 1
ATOM 3126 C C . PHE B 1 90 ? 2.613 -15.859 -0.453 1 93.19 90 PHE B C 1
ATOM 3128 O O . PHE B 1 90 ? 1.626 -16.484 -0.864 1 93.19 90 PHE B O 1
ATOM 3135 N N . ASP B 1 91 ? 2.969 -15.75 0.836 1 86.31 91 ASP B N 1
ATOM 3136 C CA . ASP B 1 91 ? 2.145 -16.266 1.923 1 86.31 91 ASP B CA 1
ATOM 3137 C C . ASP B 1 91 ? 1.144 -15.227 2.406 1 86.31 91 ASP B C 1
ATOM 3139 O O . ASP B 1 91 ? 1.524 -14.25 3.053 1 86.31 91 ASP B O 1
ATOM 3143 N N . MET B 1 92 ? -0.1 -15.508 2.158 1 88.5 92 MET B N 1
ATOM 3144 C CA . MET B 1 92 ? -1.16 -14.555 2.479 1 88.5 92 MET B CA 1
ATOM 3145 C C . MET B 1 92 ? -1.297 -14.383 3.986 1 88.5 92 MET B C 1
ATOM 3147 O O . MET B 1 92 ? -1.764 -13.336 4.453 1 88.5 92 MET B O 1
ATOM 3151 N N . ASN B 1 93 ? -0.918 -15.336 4.809 1 80.19 93 ASN B N 1
ATOM 3152 C CA . ASN B 1 93 ? -1.086 -15.297 6.258 1 80.19 93 ASN B CA 1
ATOM 3153 C C . ASN B 1 93 ? -0.264 -14.18 6.891 1 80.19 93 ASN B C 1
ATOM 3155 O O . ASN B 1 93 ? -0.618 -13.672 7.953 1 80.19 93 ASN B O 1
ATOM 3159 N N . THR B 1 94 ? 0.785 -13.836 6.246 1 76.38 94 THR B N 1
ATOM 3160 C CA . THR B 1 94 ? 1.655 -12.789 6.773 1 76.38 94 THR B CA 1
ATOM 3161 C C . THR B 1 94 ? 0.911 -11.461 6.859 1 76.38 94 THR B C 1
ATOM 3163 O O . THR B 1 94 ? 1.198 -10.641 7.734 1 76.38 94 THR B O 1
ATOM 3166 N N . PHE B 1 95 ? -0.102 -11.328 6.156 1 80.88 95 PHE B N 1
ATOM 3167 C CA . PHE B 1 95 ? -0.794 -10.047 6.062 1 80.88 95 PHE B CA 1
ATOM 3168 C C . PHE B 1 95 ? -1.987 -10 7.008 1 80.88 95 PHE B C 1
ATOM 3170 O O . PHE B 1 95 ? -2.619 -8.961 7.176 1 80.88 95 PHE B O 1
ATOM 3177 N N . LEU B 1 96 ? -2.35 -11.078 7.582 1 73.44 96 LEU B N 1
ATOM 3178 C CA . LEU B 1 96 ? -3.381 -11.117 8.617 1 73.44 96 LEU B CA 1
ATOM 3179 C C . LEU B 1 96 ? -2.877 -10.492 9.906 1 73.44 96 LEU B C 1
ATOM 3181 O O . LEU B 1 96 ? -3.631 -9.82 10.609 1 73.44 96 LEU B O 1
ATOM 3185 N N . LYS B 1 97 ? -1.648 -10.609 10.117 1 66.88 97 LYS B N 1
ATOM 3186 C CA . LYS B 1 97 ? -1.083 -10.211 11.406 1 66.88 97 LYS B CA 1
ATOM 3187 C C . LYS B 1 97 ? -0.639 -8.75 11.383 1 66.88 97 LYS B C 1
ATOM 3189 O O . LYS B 1 97 ? -0.629 -8.086 12.422 1 66.88 97 LYS B O 1
ATOM 3194 N N . ASN B 1 98 ? -0.439 -8.266 10.305 1 69.38 98 ASN B N 1
ATOM 3195 C CA . ASN B 1 98 ? 0.269 -6.992 10.227 1 69.38 98 ASN B CA 1
ATOM 3196 C C . ASN B 1 98 ? -0.699 -5.812 10.219 1 69.38 98 ASN B C 1
ATOM 3198 O O . ASN B 1 98 ? -0.312 -4.688 10.539 1 69.38 98 ASN B O 1
ATOM 3202 N N . ASN B 1 99 ? -1.977 -6.086 9.953 1 76.5 99 ASN B N 1
ATOM 3203 C CA . ASN B 1 99 ? -2.947 -5.004 9.836 1 76.5 99 ASN B CA 1
ATOM 3204 C C . ASN B 1 99 ? -4.367 -5.492 10.117 1 76.5 99 ASN B C 1
ATOM 3206 O O . ASN B 1 99 ? -5.031 -6.023 9.227 1 76.5 99 ASN B O 1
ATOM 3210 N N . PRO B 1 100 ? -4.844 -5.234 11.305 1 71.38 100 PRO B N 1
ATOM 3211 C CA . PRO B 1 100 ? -6.133 -5.805 11.688 1 71.38 100 PRO B CA 1
ATOM 3212 C C . PRO B 1 100 ? -7.281 -5.32 10.805 1 71.38 100 PRO B C 1
ATOM 3214 O O . PRO B 1 100 ? -8.195 -6.094 10.492 1 71.38 100 PRO B O 1
ATOM 3217 N N . VAL B 1 101 ? -7.273 -4.156 10.414 1 82.5 101 VAL B N 1
ATOM 3218 C CA . VAL B 1 101 ? -8.367 -3.609 9.617 1 82.5 101 VAL B CA 1
ATOM 3219 C C . VAL B 1 101 ? -8.367 -4.254 8.234 1 82.5 101 VAL B C 1
ATOM 3221 O O . VAL B 1 101 ? -9.422 -4.664 7.734 1 82.5 101 VAL B O 1
ATOM 3224 N N . CYS B 1 102 ? -7.242 -4.375 7.691 1 85.38 102 CYS B N 1
ATOM 3225 C CA . CYS B 1 102 ? -7.129 -5.023 6.391 1 85.38 102 CYS B CA 1
ATOM 3226 C C . CYS B 1 102 ? -7.266 -6.535 6.52 1 85.38 102 CYS B C 1
ATOM 3228 O O . CYS B 1 102 ? -7.66 -7.211 5.566 1 85.38 102 CYS B O 1
ATOM 3230 N N . GLY B 1 103 ? -7.016 -6.973 7.727 1 85.06 103 GLY B N 1
ATOM 3231 C CA . GLY B 1 103 ? -7.035 -8.398 7.992 1 85.06 103 GLY B CA 1
ATOM 3232 C C . GLY B 1 103 ? -8.398 -9.031 7.766 1 85.06 103 GLY B C 1
ATOM 3233 O O . GLY B 1 103 ? -8.492 -10.203 7.395 1 85.06 103 GLY B O 1
ATOM 3234 N N . GLU B 1 104 ? -9.391 -8.266 7.965 1 86.19 104 GLU B N 1
ATOM 3235 C CA . GLU B 1 104 ? -10.742 -8.797 7.77 1 86.19 104 GLU B CA 1
ATOM 3236 C C . GLU B 1 104 ? -10.969 -9.203 6.316 1 86.19 104 GLU B C 1
ATOM 3238 O O . GLU B 1 104 ? -11.609 -10.219 6.043 1 86.19 104 GLU B O 1
ATOM 3243 N N . TYR B 1 105 ? -10.508 -8.43 5.434 1 91.88 105 TYR B N 1
ATOM 3244 C CA . TYR B 1 105 ? -10.625 -8.734 4.012 1 91.88 105 TYR B CA 1
ATOM 3245 C C . TYR B 1 105 ? -9.773 -9.938 3.639 1 91.88 105 TYR B C 1
ATOM 3247 O O . TYR B 1 105 ? -10.227 -10.828 2.91 1 91.88 105 TYR B O 1
ATOM 3255 N N . ILE B 1 106 ? -8.625 -9.969 4.191 1 91.12 106 ILE B N 1
ATOM 3256 C CA . ILE B 1 106 ? -7.68 -11.047 3.916 1 91.12 106 ILE B CA 1
ATOM 3257 C C . ILE B 1 106 ? -8.219 -12.367 4.469 1 91.12 106 ILE B C 1
ATOM 3259 O O . ILE B 1 106 ? -8.094 -13.414 3.83 1 91.12 106 ILE B O 1
ATOM 3263 N N . GLN B 1 107 ? -8.82 -12.273 5.613 1 88.44 107 GLN B N 1
ATOM 3264 C CA . GLN B 1 107 ? -9.406 -13.453 6.234 1 88.44 107 GLN B CA 1
ATOM 3265 C C . GLN B 1 107 ? -10.477 -14.07 5.34 1 88.44 107 GLN B C 1
ATOM 3267 O O . GLN B 1 107 ? -10.578 -15.297 5.238 1 88.44 107 GLN B O 1
ATOM 3272 N N . LYS B 1 108 ? -11.258 -13.25 4.723 1 91.94 108 LYS B N 1
ATOM 3273 C CA . LYS B 1 108 ? -12.297 -13.742 3.824 1 91.94 108 LYS B CA 1
ATOM 3274 C C . LYS B 1 108 ? -11.695 -14.523 2.662 1 91.94 108 LYS B C 1
ATOM 3276 O O . LYS B 1 108 ? -12.266 -15.523 2.219 1 91.94 108 LYS B O 1
ATOM 3281 N N . ILE B 1 109 ? -10.609 -14.094 2.18 1 93.25 109 ILE B N 1
ATOM 3282 C CA . ILE B 1 109 ? -9.922 -14.766 1.08 1 93.25 109 ILE B CA 1
ATOM 3283 C C . ILE B 1 109 ? -9.312 -16.078 1.574 1 93.25 109 ILE B C 1
ATOM 3285 O O . ILE B 1 109 ? -9.477 -17.125 0.937 1 93.25 109 ILE B O 1
ATOM 3289 N N . LEU B 1 110 ? -8.688 -16.031 2.74 1 87.69 110 LEU B N 1
ATOM 3290 C CA . LEU B 1 110 ? -8.031 -17.188 3.316 1 87.69 110 LEU B CA 1
ATOM 3291 C C . LEU B 1 110 ? -9.039 -18.297 3.629 1 87.69 110 LEU B C 1
ATOM 3293 O O . LEU B 1 110 ? -8.742 -19.469 3.467 1 87.69 110 LEU B O 1
ATOM 3297 N N . HIS B 1 111 ? -10.188 -17.875 3.996 1 85.69 111 HIS B N 1
ATOM 3298 C CA . HIS B 1 111 ? -11.227 -18.844 4.352 1 85.69 111 HIS B CA 1
ATOM 3299 C C . HIS B 1 111 ? -12.039 -19.25 3.129 1 85.69 111 HIS B C 1
ATOM 3301 O O . HIS B 1 111 ? -13.039 -19.953 3.254 1 85.69 111 HIS B O 1
ATOM 3307 N N . GLN B 1 112 ? -11.719 -18.75 2.01 1 86.81 112 GLN B N 1
ATOM 3308 C CA . GLN B 1 112 ? -12.312 -19.094 0.726 1 86.81 112 GLN B CA 1
ATOM 3309 C C . GLN B 1 112 ? -13.773 -18.656 0.664 1 86.81 112 GLN B C 1
ATOM 3311 O O . GLN B 1 112 ? -14.586 -19.281 -0.032 1 86.81 112 GLN B O 1
ATOM 3316 N N . GLU B 1 113 ? -14.047 -17.688 1.475 1 89.31 113 GLU B N 1
ATOM 3317 C CA . GLU B 1 113 ? -15.352 -17.047 1.365 1 89.31 113 GLU B CA 1
ATOM 3318 C C . GLU B 1 113 ? -15.406 -16.109 0.158 1 89.31 113 GLU B C 1
ATOM 3320 O O . GLU B 1 113 ? -16.484 -15.828 -0.365 1 89.31 113 GLU B O 1
ATOM 3325 N N . THR B 1 114 ? -14.266 -15.648 -0.187 1 93.25 114 THR B N 1
ATOM 3326 C CA . THR B 1 114 ? -14.086 -14.758 -1.334 1 93.25 114 THR B CA 1
ATOM 3327 C C . THR B 1 114 ? -13.031 -15.32 -2.287 1 93.25 114 THR B C 1
ATOM 3329 O O . THR B 1 114 ? -11.891 -15.555 -1.89 1 93.25 114 THR B O 1
ATOM 3332 N N . MET B 1 115 ? -13.438 -15.547 -3.508 1 94.81 115 MET B N 1
ATOM 3333 C CA . MET B 1 115 ? -12.5 -16.016 -4.527 1 94.81 115 MET B CA 1
ATOM 3334 C C . MET B 1 115 ? -12.344 -14.992 -5.641 1 94.81 115 MET B C 1
ATOM 3336 O O . MET B 1 115 ? -13.297 -14.695 -6.359 1 94.81 115 MET B O 1
ATOM 3340 N N . LEU B 1 116 ? -11.164 -14.477 -5.758 1 97.62 116 LEU B N 1
ATOM 3341 C CA . LEU B 1 116 ? -10.898 -13.469 -6.773 1 97.62 116 LEU B CA 1
ATOM 3342 C C . LEU B 1 116 ? -11.031 -14.055 -8.172 1 97.62 116 LEU B C 1
ATOM 3344 O O . LEU B 1 116 ? -10.812 -15.258 -8.375 1 97.62 116 LEU B O 1
ATOM 3348 N N . PHE B 1 117 ? -11.352 -13.156 -9.109 1 96.81 117 PHE B N 1
ATOM 3349 C CA . PHE B 1 117 ? -11.266 -13.57 -10.5 1 96.81 117 PHE B CA 1
ATOM 3350 C C . PHE B 1 117 ? -9.852 -14.039 -10.836 1 96.81 117 PHE B C 1
ATOM 3352 O O . PHE B 1 117 ? -8.867 -13.445 -10.383 1 96.81 117 PHE B O 1
ATOM 3359 N N . PRO B 1 118 ? -9.742 -15.055 -11.625 1 97.31 118 PRO B N 1
ATOM 3360 C CA . PRO B 1 118 ? -8.422 -15.633 -11.891 1 97.31 118 PRO B CA 1
ATOM 3361 C C . PRO B 1 118 ? -7.68 -14.914 -13.008 1 97.31 118 PRO B C 1
ATOM 3363 O O . PRO B 1 118 ? -6.484 -15.148 -13.203 1 97.31 118 PRO B O 1
ATOM 3366 N N . HIS B 1 119 ? -8.375 -14.133 -13.773 1 98.5 119 HIS B N 1
ATOM 3367 C CA . HIS B 1 119 ? -7.793 -13.539 -14.977 1 98.5 119 HIS B CA 1
ATOM 3368 C C . HIS B 1 119 ? -8.234 -12.086 -15.141 1 98.5 119 HIS B C 1
ATOM 3370 O O . HIS B 1 119 ? -9.43 -11.812 -15.258 1 98.5 119 HIS B O 1
ATOM 3376 N N . PHE B 1 120 ? -7.289 -11.172 -15.117 1 98.69 120 PHE B N 1
ATOM 3377 C CA . PHE B 1 120 ? -7.52 -9.758 -15.375 1 98.69 120 PHE B CA 1
ATOM 3378 C C . PHE B 1 120 ? -6.891 -9.344 -16.703 1 98.69 120 PHE B C 1
ATOM 3380 O O . PHE B 1 120 ? -5.711 -9.617 -16.938 1 98.69 120 PHE B O 1
ATOM 3387 N N . SER B 1 121 ? -7.688 -8.711 -17.516 1 98.12 121 SER B N 1
ATOM 3388 C CA . SER B 1 121 ? -7.27 -8.297 -18.859 1 98.12 121 SER B CA 1
ATOM 3389 C C . SER B 1 121 ? -7.43 -6.789 -19.047 1 98.12 121 SER B C 1
ATOM 3391 O O . SER B 1 121 ? -7.461 -6.039 -18.062 1 98.12 121 SER B O 1
ATOM 3393 N N . ASP B 1 122 ? -7.453 -6.332 -20.312 1 97.5 122 ASP B N 1
ATOM 3394 C CA . ASP B 1 122 ? -7.543 -4.906 -20.609 1 97.5 122 ASP B CA 1
ATOM 3395 C C . ASP B 1 122 ? -8.867 -4.324 -20.125 1 97.5 122 ASP B C 1
ATOM 3397 O O . ASP B 1 122 ? -9.023 -3.105 -20.047 1 97.5 122 ASP B O 1
ATOM 3401 N N . GLU B 1 123 ? -9.805 -5.156 -19.703 1 97.56 123 GLU B N 1
ATOM 3402 C CA . GLU B 1 123 ? -11.062 -4.711 -19.125 1 97.56 123 GLU B CA 1
ATOM 3403 C C . GLU B 1 123 ? -10.867 -4.223 -17.688 1 97.56 123 GLU B C 1
ATOM 3405 O O . GLU B 1 123 ? -11.758 -3.604 -17.109 1 97.56 123 GLU B O 1
ATOM 3410 N N . HIS B 1 124 ? -9.727 -4.469 -17.156 1 98.25 124 HIS B N 1
ATOM 3411 C CA . HIS B 1 124 ? -9.406 -4.105 -15.781 1 98.25 124 HIS B CA 1
ATOM 3412 C C . HIS B 1 124 ? -8.148 -3.244 -15.719 1 98.25 124 HIS B C 1
ATOM 3414 O O . HIS B 1 124 ? -7.176 -3.605 -15.047 1 98.25 124 HIS B O 1
ATOM 3420 N N . PRO B 1 125 ? -8.102 -2.07 -16.281 1 98 125 PRO B N 1
ATOM 3421 C CA . PRO B 1 125 ? -6.871 -1.288 -16.422 1 98 125 PRO B CA 1
ATOM 3422 C C . PRO B 1 125 ? -6.258 -0.897 -15.07 1 98 125 PRO B C 1
ATOM 3424 O O . PRO B 1 125 ? -5.035 -0.807 -14.953 1 98 125 PRO B O 1
ATOM 3427 N N . GLN B 1 126 ? -7.07 -0.624 -14.07 1 97.69 126 GLN B N 1
ATOM 3428 C CA . GLN B 1 126 ? -6.539 -0.234 -12.766 1 97.69 126 GLN B CA 1
ATOM 3429 C C . GLN B 1 126 ? -5.75 -1.375 -12.133 1 97.69 126 GLN B C 1
ATOM 3431 O O . GLN B 1 126 ? -4.715 -1.146 -11.5 1 97.69 126 GLN B O 1
ATOM 3436 N N . ILE B 1 127 ? -6.27 -2.58 -12.32 1 98.69 127 ILE B N 1
ATOM 3437 C CA . ILE B 1 127 ? -5.578 -3.76 -11.812 1 98.69 127 ILE B CA 1
ATOM 3438 C C . ILE B 1 127 ? -4.25 -3.939 -12.539 1 98.69 127 ILE B C 1
ATOM 3440 O O . ILE B 1 127 ? -3.211 -4.156 -11.914 1 98.69 127 ILE B O 1
ATOM 3444 N N . LEU B 1 128 ? -4.309 -3.818 -13.867 1 98.69 128 LEU B N 1
ATOM 3445 C CA . LEU B 1 128 ? -3.105 -4.004 -14.672 1 98.69 128 LEU B CA 1
ATOM 3446 C C . LEU B 1 128 ? -2.029 -2.998 -14.273 1 98.69 128 LEU B C 1
ATOM 3448 O O . LEU B 1 128 ? -0.862 -3.361 -14.109 1 98.69 128 LEU B O 1
ATOM 3452 N N . ASN B 1 129 ? -2.408 -1.792 -14.094 1 97.88 129 ASN B N 1
ATOM 3453 C CA . ASN B 1 129 ? -1.455 -0.75 -13.727 1 97.88 129 ASN B CA 1
ATOM 3454 C C . ASN B 1 129 ? -0.869 -0.99 -12.336 1 97.88 129 ASN B C 1
ATOM 3456 O O . ASN B 1 129 ? 0.346 -0.9 -12.148 1 97.88 129 ASN B O 1
ATOM 3460 N N . CYS B 1 130 ? -1.705 -1.265 -11.406 1 98.5 130 CYS B N 1
ATOM 3461 C CA . CYS B 1 130 ? -1.299 -1.519 -10.031 1 98.5 130 CYS B CA 1
ATOM 3462 C C . CYS B 1 130 ? -0.287 -2.656 -9.961 1 98.5 130 CYS B C 1
ATOM 3464 O O . CYS B 1 130 ? 0.789 -2.5 -9.375 1 98.5 130 CYS B O 1
ATOM 3466 N N . ILE B 1 131 ? -0.616 -3.752 -10.586 1 98.69 131 ILE B N 1
ATOM 3467 C CA . ILE B 1 131 ? 0.219 -4.945 -10.516 1 98.69 131 ILE B CA 1
ATOM 3468 C C . ILE B 1 131 ? 1.499 -4.727 -11.32 1 98.69 131 ILE B C 1
ATOM 3470 O O . ILE B 1 131 ? 2.568 -5.207 -10.938 1 98.69 131 ILE B O 1
ATOM 3474 N N . SER B 1 132 ? 1.403 -4.004 -12.398 1 98.31 132 SER B N 1
ATOM 3475 C CA . SER B 1 132 ? 2.611 -3.689 -13.156 1 98.31 132 SER B CA 1
ATOM 3476 C C . SER B 1 132 ? 3.621 -2.936 -12.289 1 98.31 132 SER B C 1
ATOM 3478 O O . SER B 1 132 ? 4.816 -3.23 -12.328 1 98.31 132 SER B O 1
ATOM 3480 N N . VAL B 1 133 ? 3.182 -1.958 -11.547 1 98.19 133 VAL B N 1
ATOM 3481 C CA . VAL B 1 133 ? 4.062 -1.2 -10.664 1 98.19 133 VAL B CA 1
A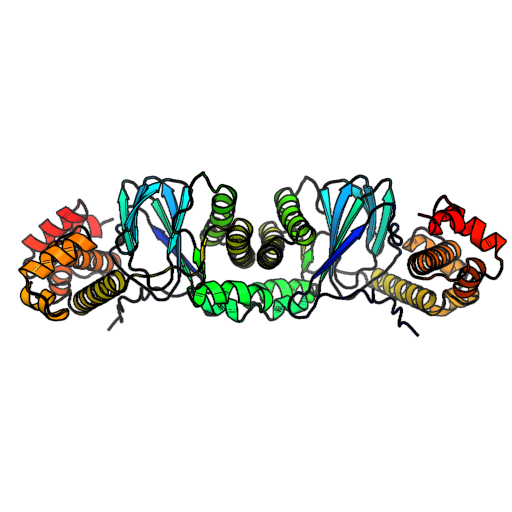TOM 3482 C C . VAL B 1 133 ? 4.668 -2.131 -9.617 1 98.19 133 VAL B C 1
ATOM 3484 O O . VAL B 1 133 ? 5.855 -2.029 -9.297 1 98.19 133 VAL B O 1
ATOM 3487 N N . LEU B 1 134 ? 3.865 -3.014 -9.07 1 98.56 134 LEU B N 1
ATOM 3488 C CA . LEU B 1 134 ? 4.324 -3.98 -8.078 1 98.56 134 LEU B CA 1
ATOM 3489 C C . LEU B 1 134 ? 5.453 -4.84 -8.641 1 98.56 134 LEU B C 1
ATOM 3491 O O . LEU B 1 134 ? 6.523 -4.941 -8.031 1 98.56 134 LEU B O 1
ATOM 3495 N N . PHE B 1 135 ? 5.254 -5.383 -9.812 1 98.69 135 PHE B N 1
ATOM 3496 C CA . PHE B 1 135 ? 6.238 -6.266 -10.43 1 98.69 135 PHE B CA 1
ATOM 3497 C C . PHE B 1 135 ? 7.496 -5.492 -10.812 1 98.69 135 PHE B C 1
ATOM 3499 O O . PHE B 1 135 ? 8.609 -5.988 -10.648 1 98.69 135 PHE B O 1
ATOM 3506 N N . ASP B 1 136 ? 7.285 -4.332 -11.367 1 98.31 136 ASP B N 1
ATOM 3507 C CA . ASP B 1 136 ? 8.445 -3.523 -11.734 1 98.31 136 ASP B CA 1
ATOM 3508 C C . ASP B 1 136 ? 9.305 -3.201 -10.516 1 98.31 136 ASP B C 1
ATOM 3510 O O . ASP B 1 136 ? 10.531 -3.221 -10.594 1 98.31 136 ASP B O 1
ATOM 3514 N N . ALA B 1 137 ? 8.68 -2.891 -9.445 1 97.94 137 ALA B N 1
ATOM 3515 C CA . ALA B 1 137 ? 9.414 -2.615 -8.211 1 97.94 137 ALA B CA 1
ATOM 3516 C C . ALA B 1 137 ? 10.203 -3.842 -7.758 1 97.94 137 ALA B C 1
ATOM 3518 O O . ALA B 1 137 ? 11.359 -3.729 -7.352 1 97.94 137 ALA B O 1
ATOM 3519 N N . MET B 1 138 ? 9.586 -4.996 -7.832 1 96.69 138 MET B N 1
ATOM 3520 C CA . MET B 1 138 ? 10.234 -6.25 -7.449 1 96.69 138 MET B CA 1
ATOM 3521 C C . MET B 1 138 ? 11.43 -6.543 -8.352 1 96.69 138 MET B C 1
ATOM 3523 O O . MET B 1 138 ? 12.422 -7.117 -7.902 1 96.69 138 MET B O 1
ATOM 3527 N N . TYR B 1 139 ? 11.266 -6.18 -9.57 1 96.38 139 TYR B N 1
ATOM 3528 C CA . TYR B 1 139 ? 12.297 -6.477 -10.562 1 96.38 139 TYR B CA 1
ATOM 3529 C C . TYR B 1 139 ? 13.477 -5.527 -10.43 1 96.38 139 TYR B C 1
ATOM 3531 O O . TYR B 1 139 ? 14.633 -5.953 -10.469 1 96.38 139 TYR B O 1
ATOM 3539 N N . GLU B 1 140 ? 13.219 -4.238 -10.289 1 96.44 140 GLU B N 1
ATOM 3540 C CA . GLU B 1 140 ? 14.258 -3.211 -10.305 1 96.44 140 GLU B CA 1
ATOM 3541 C C . GLU B 1 140 ? 14.93 -3.084 -8.945 1 96.44 140 GLU B C 1
ATOM 3543 O O . GLU B 1 140 ? 16.109 -2.738 -8.859 1 96.44 140 GLU B O 1
ATOM 3548 N N . LYS B 1 141 ? 14.188 -3.256 -7.914 1 96.12 141 LYS B N 1
ATOM 3549 C CA . LYS B 1 141 ? 14.641 -3.219 -6.527 1 96.12 141 LYS B CA 1
ATOM 3550 C C . LYS B 1 141 ? 15.328 -1.894 -6.211 1 96.12 141 LYS B C 1
ATOM 3552 O O . LYS B 1 141 ? 16.406 -1.873 -5.625 1 96.12 141 LYS B O 1
ATOM 3557 N N . ASP B 1 142 ? 14.719 -0.822 -6.656 1 95.19 142 ASP B N 1
ATOM 3558 C CA . ASP B 1 142 ? 15.195 0.501 -6.258 1 95.19 142 ASP B CA 1
ATOM 3559 C C . ASP B 1 142 ? 15.039 0.708 -4.754 1 95.19 142 ASP B C 1
ATOM 3561 O O . ASP B 1 142 ? 14.336 -0.05 -4.086 1 95.19 142 ASP B O 1
ATOM 3565 N N . THR B 1 143 ? 15.773 1.718 -4.207 1 95.75 143 THR B N 1
ATOM 3566 C CA . THR B 1 143 ? 15.641 2.039 -2.789 1 95.75 143 THR B CA 1
ATOM 3567 C C . THR B 1 143 ? 14.172 2.238 -2.416 1 95.75 143 THR B C 1
ATOM 3569 O O . THR B 1 143 ? 13.461 3.006 -3.068 1 95.75 143 THR B O 1
ATOM 3572 N N . GLY B 1 144 ? 13.711 1.51 -1.393 1 95.69 144 GLY B N 1
ATOM 3573 C CA . GLY B 1 144 ? 12.344 1.638 -0.918 1 95.69 144 GLY B CA 1
ATOM 3574 C C . GLY B 1 144 ? 11.367 0.764 -1.679 1 95.69 144 GLY B C 1
ATOM 3575 O O . GLY B 1 144 ? 10.148 0.885 -1.504 1 95.69 144 GLY B O 1
ATOM 3576 N N . TYR B 1 145 ? 11.844 -0.133 -2.559 1 96.75 145 TYR B N 1
ATOM 3577 C CA . TYR B 1 145 ? 10.945 -0.929 -3.385 1 96.75 145 TYR B CA 1
ATOM 3578 C C . TYR B 1 145 ? 10.016 -1.777 -2.521 1 96.75 145 TYR B C 1
ATOM 3580 O O . TYR B 1 145 ? 8.883 -2.066 -2.914 1 96.75 145 TYR B O 1
ATOM 3588 N N . GLU B 1 146 ? 10.5 -2.166 -1.312 1 95 146 GLU B N 1
ATOM 3589 C CA . GLU B 1 146 ? 9.664 -2.951 -0.406 1 95 146 GLU B CA 1
ATOM 3590 C C . GLU B 1 146 ? 8.383 -2.207 -0.049 1 95 146 GLU B C 1
ATOM 3592 O O . GLU B 1 146 ? 7.309 -2.807 0.016 1 95 146 GLU B O 1
ATOM 3597 N N . LEU B 1 147 ? 8.5 -0.907 0.16 1 96 147 LEU B N 1
ATOM 3598 C CA . LEU B 1 147 ? 7.344 -0.065 0.445 1 96 147 LEU B CA 1
ATOM 3599 C C . LEU B 1 147 ? 6.363 -0.078 -0.721 1 96 147 LEU B C 1
ATOM 3601 O O . LEU B 1 147 ? 5.152 -0.217 -0.518 1 96 147 LEU B O 1
ATOM 3605 N N . THR B 1 148 ? 6.93 0.053 -1.896 1 97.81 148 THR B N 1
ATOM 3606 C CA . THR B 1 148 ? 6.098 0.041 -3.094 1 97.81 148 THR B CA 1
ATOM 3607 C C . THR B 1 148 ? 5.422 -1.314 -3.27 1 97.81 148 THR B C 1
ATOM 3609 O O . THR B 1 148 ? 4.23 -1.384 -3.59 1 97.81 148 THR B O 1
ATOM 3612 N N . VAL B 1 149 ? 6.129 -2.377 -3.027 1 96.75 149 VAL B N 1
ATOM 3613 C CA . VAL B 1 149 ? 5.59 -3.725 -3.189 1 96.75 149 VAL B CA 1
ATOM 3614 C C . VAL B 1 149 ? 4.449 -3.949 -2.201 1 96.75 149 VAL B C 1
ATOM 3616 O O . VAL B 1 149 ? 3.346 -4.336 -2.594 1 96.75 149 VAL B O 1
ATOM 3619 N N . PHE B 1 150 ? 4.629 -3.643 -0.962 1 93.94 150 PHE B N 1
ATOM 3620 C CA . PHE B 1 150 ? 3.568 -3.77 0.029 1 93.94 150 PHE B CA 1
ATOM 3621 C C . PHE B 1 150 ? 2.398 -2.852 -0.309 1 93.94 150 PHE B C 1
ATOM 3623 O O . PHE B 1 150 ? 1.237 -3.246 -0.183 1 93.94 150 PHE B O 1
ATOM 3630 N N . GLY B 1 151 ? 2.744 -1.652 -0.683 1 96.06 151 GLY B N 1
ATOM 3631 C CA . GLY B 1 151 ? 1.708 -0.695 -1.038 1 96.06 151 GLY B CA 1
ATOM 3632 C C . GLY B 1 151 ? 0.806 -1.18 -2.156 1 96.06 151 GLY B C 1
ATOM 3633 O O . GLY B 1 151 ? -0.418 -1.21 -2.006 1 96.06 151 GLY B O 1
ATOM 3634 N N . GLN B 1 152 ? 1.422 -1.537 -3.273 1 97.88 152 GLN B N 1
ATOM 3635 C CA . GLN B 1 152 ? 0.643 -1.971 -4.43 1 97.88 152 GLN B CA 1
ATOM 3636 C C . GLN B 1 152 ? -0.069 -3.291 -4.148 1 97.88 152 GLN B C 1
ATOM 3638 O O . GLN B 1 152 ? -1.152 -3.543 -4.68 1 97.88 152 GLN B O 1
ATOM 3643 N N . PHE B 1 153 ? 0.49 -4.113 -3.279 1 96.06 153 PHE B N 1
ATOM 3644 C CA . PHE B 1 153 ? -0.168 -5.344 -2.857 1 96.06 153 PHE B CA 1
ATOM 3645 C C . PHE B 1 153 ? -1.497 -5.039 -2.176 1 96.06 153 PHE B C 1
ATOM 3647 O O . PHE B 1 153 ? -2.537 -5.578 -2.564 1 96.06 153 PHE B O 1
ATOM 3654 N N . TYR B 1 154 ? -1.511 -4.195 -1.182 1 95.19 154 TYR B N 1
ATOM 3655 C CA . TYR B 1 154 ? -2.74 -3.801 -0.503 1 95.19 154 TYR B CA 1
ATOM 3656 C C . TYR B 1 154 ? -3.697 -3.109 -1.467 1 95.19 154 TYR B C 1
ATOM 3658 O O . TYR B 1 154 ? -4.906 -3.355 -1.436 1 95.19 154 TYR B O 1
ATOM 3666 N N . HIS B 1 155 ? -3.127 -2.223 -2.273 1 98 155 HIS B N 1
ATOM 3667 C CA . HIS B 1 155 ? -3.951 -1.482 -3.223 1 98 155 HIS B CA 1
ATOM 3668 C C . HIS B 1 155 ? -4.668 -2.426 -4.184 1 98 155 HIS B C 1
ATOM 3670 O O . HIS B 1 155 ? -5.824 -2.195 -4.539 1 98 155 HIS B O 1
ATOM 3676 N N . PHE B 1 156 ? -3.994 -3.514 -4.621 1 98.5 156 PHE B N 1
ATOM 3677 C CA . PHE B 1 156 ? -4.582 -4.523 -5.492 1 98.5 156 PHE B CA 1
ATOM 3678 C C . PHE B 1 156 ? -5.863 -5.082 -4.891 1 98.5 156 PHE B C 1
ATOM 3680 O O . PHE B 1 156 ? -6.902 -5.121 -5.555 1 98.5 156 PHE B O 1
ATOM 3687 N N . PHE B 1 157 ? -5.809 -5.449 -3.66 1 97.75 157 PHE B N 1
ATOM 3688 C CA . PHE B 1 157 ? -6.992 -6.023 -3.025 1 97.75 157 PHE B CA 1
ATOM 3689 C C . PHE B 1 157 ? -8.055 -4.957 -2.795 1 97.75 157 PHE B C 1
ATOM 3691 O O . PHE B 1 157 ? -9.25 -5.242 -2.859 1 97.75 157 PHE B O 1
ATOM 3698 N N . GLY B 1 158 ? -7.59 -3.758 -2.496 1 98 158 GLY B N 1
ATOM 3699 C CA . GLY B 1 158 ? -8.555 -2.67 -2.447 1 98 158 GLY B CA 1
ATOM 3700 C C . GLY B 1 158 ? -9.359 -2.531 -3.725 1 98 158 GLY B C 1
ATOM 3701 O O . GLY B 1 158 ? -10.586 -2.383 -3.678 1 98 158 GLY B O 1
ATOM 3702 N N . LEU B 1 159 ? -8.688 -2.551 -4.852 1 98.31 159 LEU B N 1
ATOM 3703 C CA . LEU B 1 159 ? -9.352 -2.473 -6.148 1 98.31 159 LEU B CA 1
ATOM 3704 C C . LEU B 1 159 ? -10.289 -3.656 -6.355 1 98.31 159 LEU B C 1
ATOM 3706 O O . LEU B 1 159 ? -11.398 -3.492 -6.875 1 98.31 159 LEU B O 1
ATOM 3710 N N . VAL B 1 160 ? -9.859 -4.867 -5.969 1 98.38 160 VAL B N 1
ATOM 3711 C CA . VAL B 1 160 ? -10.656 -6.074 -6.125 1 98.38 160 VAL B CA 1
ATOM 3712 C C . VAL B 1 160 ? -11.977 -5.926 -5.363 1 98.38 160 VAL B C 1
ATOM 3714 O O . VAL B 1 160 ? -13.047 -6.176 -5.918 1 98.38 160 VAL B O 1
ATOM 3717 N N . PHE B 1 161 ? -11.906 -5.5 -4.164 1 97.69 161 PHE B N 1
ATOM 3718 C CA . PHE B 1 161 ? -13.094 -5.418 -3.328 1 97.69 161 PHE B CA 1
ATOM 3719 C C . PHE B 1 161 ? -13.977 -4.25 -3.752 1 97.69 161 PHE B C 1
ATOM 3721 O O . PHE B 1 161 ? -15.203 -4.371 -3.791 1 97.69 161 PHE B O 1
ATOM 3728 N N . SER B 1 162 ? -13.359 -3.148 -4.031 1 97.56 162 SER B N 1
ATOM 3729 C CA . SER B 1 162 ? -14.148 -1.977 -4.395 1 97.56 162 SER B CA 1
ATOM 3730 C C . SER B 1 162 ? -14.922 -2.209 -5.684 1 97.56 162 SER B C 1
ATOM 3732 O O . SER B 1 162 ? -16.031 -1.695 -5.852 1 97.56 162 SER B O 1
ATOM 3734 N N . ASN B 1 163 ? -14.367 -3 -6.582 1 97.56 163 ASN B N 1
ATOM 3735 C CA . ASN B 1 163 ? -14.992 -3.217 -7.883 1 97.56 163 ASN B CA 1
ATOM 3736 C C . ASN B 1 163 ? -15.688 -4.57 -7.953 1 97.56 163 ASN B C 1
ATOM 3738 O O . ASN B 1 163 ? -16.203 -4.961 -9 1 97.56 163 ASN B O 1
ATOM 3742 N N . HIS B 1 164 ? -15.633 -5.336 -6.895 1 97.19 164 HIS B N 1
ATOM 3743 C CA . HIS B 1 164 ? -16.281 -6.637 -6.773 1 97.19 164 HIS B CA 1
ATOM 3744 C C . HIS B 1 164 ? -15.742 -7.621 -7.805 1 97.19 164 HIS B C 1
ATOM 3746 O O . HIS B 1 164 ? -16.516 -8.305 -8.484 1 97.19 164 HIS B O 1
ATOM 3752 N N . TYR B 1 165 ? -14.484 -7.699 -7.941 1 98 165 TYR B N 1
ATOM 3753 C CA . TYR B 1 165 ? -13.828 -8.633 -8.852 1 98 165 TYR B CA 1
ATOM 3754 C C . TYR B 1 165 ? -13.609 -9.984 -8.172 1 98 165 TYR B C 1
ATOM 3756 O O . TYR B 1 165 ? -12.484 -10.492 -8.148 1 98 165 TYR B O 1
ATOM 3764 N N . PHE B 1 166 ? -14.664 -10.516 -7.625 1 96.69 166 PHE B N 1
ATOM 3765 C CA . PHE B 1 166 ? -14.609 -11.789 -6.922 1 96.69 166 PHE B CA 1
ATOM 3766 C C . PHE B 1 166 ? -15.984 -12.453 -6.883 1 96.69 166 PHE B C 1
ATOM 3768 O O . PHE B 1 166 ? -16.984 -11.828 -7.242 1 96.69 166 PHE B O 1
ATOM 3775 N N . ILE B 1 167 ? -15.945 -13.758 -6.562 1 94.62 167 ILE B N 1
ATOM 3776 C CA . ILE B 1 167 ? -17.156 -14.531 -6.32 1 94.62 167 ILE B CA 1
ATOM 3777 C C . ILE B 1 167 ? -17.281 -14.844 -4.832 1 94.62 167 ILE B C 1
ATOM 3779 O O . ILE B 1 167 ? -16.297 -15.227 -4.188 1 94.62 167 ILE B O 1
ATOM 3783 N N . GLU B 1 168 ? -18.422 -14.617 -4.371 1 92.06 168 GLU B N 1
ATOM 3784 C CA . GLU B 1 168 ? -18.672 -14.891 -2.961 1 92.06 168 GLU B CA 1
ATOM 3785 C C . GLU B 1 168 ? -19.125 -16.328 -2.754 1 92.06 168 GLU B C 1
ATOM 3787 O O . GLU B 1 168 ? -20 -16.812 -3.471 1 92.06 168 GLU B O 1
ATOM 3792 N N . ASN B 1 169 ? -18.562 -16.969 -1.756 1 84.56 169 ASN B N 1
ATOM 3793 C CA . ASN B 1 169 ? -18.922 -18.312 -1.337 1 84.56 169 ASN B CA 1
ATOM 3794 C C . ASN B 1 169 ? -19.047 -19.25 -2.529 1 84.56 169 ASN B C 1
ATOM 3796 O O . ASN B 1 169 ? -20.109 -19.844 -2.762 1 84.56 169 ASN B O 1
ATOM 3800 N N . PRO B 1 170 ? -17.953 -19.359 -3.141 1 78 170 PRO B N 1
ATOM 3801 C CA . PRO B 1 170 ? -18.031 -20.266 -4.297 1 78 170 PRO B CA 1
ATOM 3802 C C . PRO B 1 170 ? -18.375 -21.703 -3.902 1 78 170 PRO B C 1
ATOM 3804 O O . PRO B 1 170 ? -17.922 -22.188 -2.863 1 78 170 PRO B O 1
ATOM 3807 N N . THR B 1 171 ? -19.312 -22.281 -4.551 1 73.56 171 THR B N 1
ATOM 3808 C CA . THR B 1 171 ? -19.719 -23.656 -4.332 1 73.56 171 THR B CA 1
ATOM 3809 C C . THR B 1 171 ? -18.828 -24.609 -5.141 1 73.56 171 THR B C 1
ATOM 3811 O O . THR B 1 171 ? -18.688 -24.453 -6.355 1 73.56 171 THR B O 1
ATOM 3814 N N . ARG B 1 172 ? -18.016 -25.328 -4.438 1 69.5 172 ARG B N 1
ATOM 3815 C CA . ARG B 1 172 ? -17.312 -26.375 -5.168 1 69.5 172 ARG B CA 1
ATOM 3816 C C . ARG B 1 172 ? -18.109 -27.672 -5.156 1 69.5 172 ARG B C 1
ATOM 3818 O O . ARG B 1 172 ? -18.609 -28.094 -4.113 1 69.5 172 ARG B O 1
ATOM 3825 N N . THR B 1 173 ? -18.344 -28.141 -6.434 1 72.5 173 THR B N 1
ATOM 3826 C CA . THR B 1 173 ? -19 -29.438 -6.449 1 72.5 173 THR B CA 1
ATOM 3827 C C . THR B 1 173 ? -18.109 -30.516 -5.852 1 72.5 173 THR B C 1
ATOM 3829 O O . THR B 1 173 ? -16.891 -30.406 -5.91 1 72.5 173 THR B O 1
ATOM 3832 N N . ARG B 1 174 ? -18.688 -31.391 -5.117 1 67.25 174 ARG B N 1
ATOM 3833 C CA . ARG B 1 174 ? -17.984 -32.5 -4.496 1 67.25 174 ARG B CA 1
ATOM 3834 C C . ARG B 1 174 ? -17.141 -33.25 -5.523 1 67.25 174 ARG B C 1
ATOM 3836 O O . ARG B 1 174 ? -16.016 -33.656 -5.23 1 67.25 174 ARG B O 1
ATOM 3843 N N . ARG B 1 175 ? -17.625 -33.469 -6.75 1 70 175 ARG B N 1
ATOM 3844 C CA . ARG B 1 175 ? -16.938 -34.219 -7.805 1 70 175 ARG B CA 1
ATOM 3845 C C . ARG B 1 175 ? -15.648 -33.5 -8.219 1 70 175 ARG B C 1
ATOM 3847 O O . ARG B 1 175 ? -14.602 -34.125 -8.375 1 70 175 ARG B O 1
ATOM 3854 N N . ASP B 1 176 ? -15.773 -32.312 -8.32 1 77.62 176 ASP B N 1
ATOM 3855 C CA . ASP B 1 176 ? -14.617 -31.531 -8.734 1 77.62 176 ASP B CA 1
ATOM 3856 C C . ASP B 1 176 ? -13.523 -31.578 -7.672 1 77.62 176 ASP B C 1
ATOM 3858 O O . ASP B 1 176 ? -12.344 -31.734 -7.996 1 77.62 176 ASP B O 1
ATOM 3862 N N . TYR B 1 177 ? -13.953 -31.656 -6.559 1 80.81 177 TYR B N 1
ATOM 3863 C CA . TYR B 1 177 ? -13 -31.656 -5.453 1 80.81 177 TYR B CA 1
ATOM 3864 C C . TYR B 1 177 ? -12.266 -33 -5.383 1 80.81 177 TYR B C 1
ATOM 3866 O O . TYR B 1 177 ? -11.039 -33.031 -5.223 1 80.81 177 TYR B O 1
ATOM 3874 N N . LYS B 1 178 ? -12.961 -34.031 -5.516 1 85 178 LYS B N 1
ATOM 3875 C CA . LYS B 1 178 ? -12.352 -35.375 -5.473 1 85 178 LYS B CA 1
ATOM 3876 C C . LYS B 1 178 ? -11.344 -35.531 -6.605 1 85 178 LYS B C 1
ATOM 3878 O O . LYS B 1 178 ? -10.25 -36.062 -6.387 1 85 178 LYS B O 1
ATOM 3883 N N . ARG B 1 179 ? -11.703 -35.188 -7.766 1 86.81 179 ARG B N 1
ATOM 3884 C CA . ARG B 1 179 ? -10.828 -35.312 -8.93 1 86.81 179 ARG B CA 1
ATOM 3885 C C . ARG B 1 179 ? -9.547 -34.531 -8.742 1 86.81 179 ARG B C 1
ATOM 3887 O O . ARG B 1 179 ? -8.461 -35 -9.086 1 86.81 179 ARG B O 1
ATOM 3894 N N . ILE B 1 180 ? -9.734 -33.469 -8.195 1 86.12 180 ILE B N 1
ATOM 3895 C CA . ILE B 1 180 ? -8.57 -32.594 -7.961 1 86.12 180 ILE B CA 1
ATOM 3896 C C . ILE B 1 180 ? -7.648 -33.25 -6.934 1 86.12 180 ILE B C 1
ATOM 3898 O O . ILE B 1 180 ? -6.426 -33.25 -7.105 1 86.12 180 ILE B O 1
ATOM 3902 N N . LEU B 1 181 ? -8.211 -33.781 -5.945 1 87.38 181 LEU B N 1
ATOM 3903 C CA . LEU B 1 181 ? -7.418 -34.469 -4.922 1 87.38 181 LEU B CA 1
ATOM 3904 C C . LEU B 1 181 ? -6.664 -35.656 -5.512 1 87.38 181 LEU B C 1
ATOM 3906 O O . LEU B 1 181 ? -5.5 -35.875 -5.18 1 87.38 181 LEU B O 1
ATOM 3910 N N . GLN B 1 182 ? -7.305 -36.312 -6.34 1 90 182 GLN B N 1
ATOM 3911 C CA . GLN B 1 182 ? -6.68 -37.469 -6.988 1 90 182 GLN B CA 1
ATOM 3912 C C . GLN B 1 182 ? -5.52 -37.031 -7.879 1 90 182 GLN B C 1
ATOM 3914 O O . GLN B 1 182 ? -4.453 -37.656 -7.867 1 90 182 GLN B O 1
ATOM 3919 N N . LEU B 1 183 ? -5.746 -36.062 -8.625 1 89.75 183 LEU B N 1
ATOM 3920 C CA . LEU B 1 183 ? -4.672 -35.562 -9.477 1 89.75 183 LEU B CA 1
ATOM 3921 C C . LEU B 1 183 ? -3.477 -35.125 -8.641 1 89.75 183 LEU B C 1
ATOM 3923 O O . LEU B 1 183 ? -2.33 -35.406 -8.984 1 89.75 183 LEU B O 1
ATOM 3927 N N . LYS B 1 184 ? -3.744 -34.438 -7.539 1 87.25 184 LYS B N 1
ATOM 3928 C CA . LYS B 1 184 ? -2.67 -33.969 -6.652 1 87.25 184 LYS B CA 1
ATOM 3929 C C . LYS B 1 184 ? -1.877 -35.188 -6.117 1 87.25 184 LYS B C 1
ATOM 3931 O O . LYS B 1 184 ? -0.647 -35.125 -6.047 1 87.25 184 LYS B O 1
ATOM 3936 N N . GLN B 1 185 ? -2.543 -36.188 -5.887 1 89.81 185 GLN B N 1
ATOM 3937 C CA . GLN B 1 185 ? -1.897 -37.406 -5.406 1 89.81 185 GLN B CA 1
ATOM 3938 C C . GLN B 1 185 ? -0.979 -38 -6.473 1 89.81 185 GLN B C 1
ATOM 3940 O O . GLN B 1 185 ? 0.141 -38.406 -6.172 1 89.81 185 GLN B O 1
ATOM 3945 N N . VAL B 1 186 ? -1.467 -38.031 -7.633 1 91.06 186 VAL B N 1
ATOM 3946 C CA . VAL B 1 186 ? -0.681 -38.562 -8.734 1 91.06 186 VAL B CA 1
ATOM 3947 C C . VAL B 1 186 ? 0.561 -37.719 -8.961 1 91.06 186 VAL B C 1
ATOM 3949 O O . VAL B 1 186 ? 1.66 -38.219 -9.148 1 91.06 186 VAL B O 1
ATOM 3952 N N . LEU B 1 187 ? 0.36 -36.469 -8.984 1 90.25 187 LEU B N 1
ATOM 3953 C CA . LEU B 1 187 ? 1.47 -35.562 -9.219 1 90.25 187 LEU B CA 1
ATOM 3954 C C . LEU B 1 187 ? 2.518 -35.688 -8.125 1 90.25 187 LEU B C 1
ATOM 3956 O O . LEU B 1 187 ? 3.721 -35.625 -8.398 1 90.25 187 LEU B O 1
ATOM 3960 N N . GLU B 1 188 ? 2.078 -35.844 -6.926 1 88.56 188 GLU B N 1
ATOM 3961 C CA . GLU B 1 188 ? 2.996 -36.062 -5.812 1 88.56 188 GLU B CA 1
ATOM 3962 C C . GLU B 1 188 ? 3.773 -37.375 -5.996 1 88.56 188 GLU B C 1
ATOM 3964 O O . GLU B 1 188 ? 4.977 -37.406 -5.727 1 88.56 188 GLU B O 1
ATOM 3969 N N . PHE B 1 189 ? 3.08 -38.312 -6.375 1 90.75 189 PHE B N 1
ATOM 3970 C CA . PHE B 1 189 ? 3.711 -39.625 -6.641 1 90.75 189 PHE B CA 1
ATOM 3971 C C . PHE B 1 189 ? 4.797 -39.469 -7.703 1 90.75 189 PHE B C 1
ATOM 3973 O O . PHE B 1 189 ? 5.902 -40 -7.539 1 90.75 189 PHE B O 1
ATOM 3980 N N . ILE B 1 190 ? 4.48 -38.812 -8.773 1 90.5 190 ILE B N 1
ATOM 3981 C CA . ILE B 1 190 ? 5.426 -38.625 -9.867 1 90.5 190 ILE B CA 1
ATOM 3982 C C . ILE B 1 190 ? 6.633 -37.812 -9.367 1 90.5 190 ILE B C 1
ATOM 3984 O O . ILE B 1 190 ? 7.777 -38.188 -9.656 1 90.5 190 ILE B O 1
ATOM 3988 N N . GLU B 1 191 ? 6.367 -36.844 -8.695 1 88.56 191 GLU B N 1
ATOM 3989 C CA . GLU B 1 191 ? 7.438 -35.969 -8.18 1 88.56 191 GLU B CA 1
ATOM 3990 C C . GLU B 1 191 ? 8.406 -36.781 -7.309 1 88.56 191 GLU B C 1
ATOM 3992 O O . GLU B 1 191 ? 9.625 -36.594 -7.402 1 88.56 191 GLU B O 1
ATOM 3997 N N . LYS B 1 192 ? 7.883 -37.594 -6.531 1 89.88 192 LYS B N 1
ATOM 3998 C CA . LYS B 1 192 ? 8.68 -38.375 -5.582 1 89.88 192 LYS B CA 1
ATOM 3999 C C . LYS B 1 192 ? 9.414 -39.531 -6.277 1 89.88 192 LYS B C 1
ATOM 4001 O O . LYS B 1 192 ? 10.445 -39.969 -5.797 1 89.88 192 LYS B O 1
ATOM 4006 N N . ASN B 1 193 ? 8.922 -39.875 -7.465 1 92.5 193 ASN B N 1
ATOM 4007 C CA . ASN B 1 193 ? 9.414 -41.125 -8 1 92.5 193 ASN B CA 1
ATOM 4008 C C . ASN B 1 193 ? 9.883 -40.969 -9.445 1 92.5 193 ASN B C 1
ATOM 4010 O O . ASN B 1 193 ? 10.25 -41.969 -10.086 1 92.5 193 ASN B O 1
ATOM 4014 N N . TYR B 1 194 ? 9.859 -39.781 -9.969 1 91.94 194 TYR B N 1
ATOM 4015 C CA . TYR B 1 194 ? 10.094 -39.594 -11.398 1 91.94 194 TYR B CA 1
ATOM 4016 C C . TYR B 1 194 ? 11.438 -40.156 -11.82 1 91.94 194 TYR B C 1
ATOM 4018 O O . TYR B 1 194 ? 11.633 -40.531 -12.984 1 91.94 194 TYR B O 1
ATOM 4026 N N . ALA B 1 195 ? 12.375 -40.25 -10.914 1 93.88 195 ALA B N 1
ATOM 4027 C CA . ALA B 1 195 ? 13.734 -40.688 -11.234 1 93.88 195 ALA B CA 1
ATOM 4028 C C . ALA B 1 195 ? 13.82 -42.219 -11.344 1 93.88 195 ALA B C 1
ATOM 4030 O O . ALA B 1 195 ? 14.828 -42.75 -11.789 1 93.88 195 ALA B O 1
ATOM 4031 N N . ASN B 1 196 ? 12.805 -42.906 -11 1 92.88 196 ASN B N 1
ATOM 4032 C CA . ASN B 1 196 ? 12.727 -44.375 -11.07 1 92.88 196 ASN B CA 1
ATOM 4033 C C . ASN B 1 196 ? 11.844 -44.844 -12.234 1 92.88 196 ASN B C 1
ATOM 4035 O O . ASN B 1 196 ? 11.078 -44.031 -12.781 1 92.88 196 ASN B O 1
ATOM 4039 N N . PRO B 1 197 ? 12.07 -46.125 -12.609 1 90.38 197 PRO B N 1
ATOM 4040 C CA . PRO B 1 197 ? 11.094 -46.656 -13.562 1 90.38 197 PRO B CA 1
ATOM 4041 C C . PRO B 1 197 ? 9.68 -46.688 -13 1 90.38 197 PRO B C 1
ATOM 4043 O O . PRO B 1 197 ? 9.461 -47.219 -11.898 1 90.38 197 PRO B O 1
ATOM 4046 N N . ILE B 1 198 ? 8.781 -46 -13.648 1 92.31 198 ILE B N 1
ATOM 4047 C CA . ILE B 1 198 ? 7.379 -46 -13.242 1 92.31 198 ILE B CA 1
ATOM 4048 C C . ILE B 1 198 ? 6.5 -46.531 -14.367 1 92.31 198 ILE B C 1
ATOM 4050 O O . ILE B 1 198 ? 6.621 -46.094 -15.516 1 92.31 198 ILE B O 1
ATOM 4054 N N . THR B 1 199 ? 5.645 -47.438 -14.031 1 91.19 199 THR B N 1
ATOM 4055 C CA . THR B 1 199 ? 4.719 -48 -15.023 1 91.19 199 THR B CA 1
ATOM 4056 C C . THR B 1 199 ? 3.355 -47.312 -14.914 1 91.19 199 THR B C 1
ATOM 4058 O O . THR B 1 199 ? 3.057 -46.656 -13.906 1 91.19 199 THR B O 1
ATOM 4061 N N . LEU B 1 200 ? 2.586 -47.469 -15.961 1 93.62 200 LEU B N 1
ATOM 4062 C CA . LEU B 1 200 ? 1.221 -46.969 -15.953 1 93.62 200 LEU B CA 1
ATOM 4063 C C . LEU B 1 200 ? 0.403 -47.594 -14.836 1 93.62 200 LEU B C 1
ATOM 4065 O O . LEU B 1 200 ? -0.467 -46.969 -14.25 1 93.62 200 LEU B O 1
ATOM 4069 N N . GLN B 1 201 ? 0.771 -48.844 -14.617 1 93.69 201 GLN B N 1
ATOM 4070 C CA . GLN B 1 201 ? 0.081 -49.562 -13.555 1 93.69 201 GLN B CA 1
ATOM 4071 C C . GLN B 1 201 ? 0.362 -48.969 -12.188 1 93.69 201 GLN B C 1
ATOM 4073 O O . GLN B 1 201 ? -0.545 -48.812 -11.367 1 93.69 201 GLN B O 1
ATOM 4078 N N . GLU B 1 202 ? 1.511 -48.656 -12 1 93.5 202 GLU B N 1
ATOM 4079 C CA . GLU B 1 202 ? 1.891 -48.031 -10.734 1 93.5 202 GLU B CA 1
ATOM 4080 C C . GLU B 1 202 ? 1.245 -46.656 -10.578 1 93.5 202 GLU B C 1
ATOM 4082 O O . GLU B 1 202 ? 0.752 -46.312 -9.5 1 93.5 202 GLU B O 1
ATOM 4087 N N . LEU B 1 203 ? 1.248 -45.906 -11.617 1 93.62 203 LEU B N 1
ATOM 4088 C CA . LEU B 1 203 ? 0.646 -44.562 -11.594 1 93.62 203 LEU B CA 1
ATOM 4089 C C . LEU B 1 203 ? -0.851 -44.656 -11.312 1 93.62 203 LEU B C 1
ATOM 4091 O O . LEU B 1 203 ? -1.373 -43.906 -10.484 1 93.62 203 LEU B O 1
ATOM 4095 N N . SER B 1 204 ? -1.543 -45.5 -11.992 1 95.19 204 SER B N 1
ATOM 4096 C CA . SER B 1 204 ? -2.988 -45.656 -11.844 1 95.19 204 SER B CA 1
ATOM 4097 C C . SER B 1 204 ? -3.357 -46.188 -10.469 1 95.19 204 SER B C 1
ATOM 4099 O O . SER B 1 204 ? -4.359 -45.781 -9.883 1 95.19 204 SER B O 1
ATOM 4101 N N . ALA B 1 205 ? -2.5 -47.062 -9.953 1 93.62 205 ALA B N 1
ATOM 4102 C CA . ALA B 1 205 ? -2.732 -47.656 -8.641 1 93.62 205 ALA B CA 1
ATOM 4103 C C . ALA B 1 205 ? -2.615 -46.594 -7.531 1 93.62 205 ALA B C 1
ATOM 4105 O O . ALA B 1 205 ? -3.283 -46.719 -6.5 1 93.62 205 ALA B O 1
ATOM 4106 N N . SER B 1 206 ? -1.86 -45.656 -7.754 1 91.44 206 SER B N 1
ATOM 4107 C CA . SER B 1 206 ? -1.654 -44.625 -6.746 1 91.44 206 SER B CA 1
ATOM 4108 C C . SER B 1 206 ? -2.953 -43.906 -6.438 1 91.44 206 SER B C 1
ATOM 4110 O O . SER B 1 206 ? -3.084 -43.281 -5.379 1 91.44 206 SER B O 1
ATOM 4112 N N . VAL B 1 207 ? -3.926 -43.875 -7.285 1 92.88 207 VAL B N 1
ATOM 4113 C CA . VAL B 1 207 ? -5.199 -43.219 -7.039 1 92.88 207 VAL B CA 1
ATOM 4114 C C . VAL B 1 207 ? -6.344 -44.219 -7.199 1 92.88 207 VAL B C 1
ATOM 4116 O O . VAL B 1 207 ? -7.48 -43.844 -7.48 1 92.88 207 VAL B O 1
ATOM 4119 N N . SER B 1 208 ? -6.043 -45.469 -7.199 1 93.5 208 SER B N 1
ATOM 4120 C CA . SER B 1 208 ? -6.992 -46.594 -7.203 1 93.5 208 SER B CA 1
ATOM 4121 C C . SER B 1 208 ? -7.836 -46.594 -8.477 1 93.5 208 SER B C 1
ATOM 4123 O O . SER B 1 208 ? -9.055 -46.75 -8.414 1 93.5 208 SER B O 1
ATOM 4125 N N . MET B 1 209 ? -7.211 -46.375 -9.609 1 94.88 209 MET B N 1
ATOM 4126 C CA . MET B 1 209 ? -7.879 -46.438 -10.906 1 94.88 209 MET B CA 1
ATOM 4127 C C . MET B 1 209 ? -7.27 -47.531 -11.789 1 94.88 209 MET B C 1
ATOM 4129 O O . MET B 1 209 ? -6.121 -47.906 -11.586 1 94.88 209 MET B O 1
ATOM 4133 N N . SER B 1 210 ? -8.102 -47.906 -12.742 1 95.38 210 SER B N 1
ATOM 4134 C CA . SER B 1 210 ? -7.535 -48.75 -13.797 1 95.38 210 SER B CA 1
ATOM 4135 C C . SER B 1 210 ? -6.68 -47.906 -14.75 1 95.38 210 SER B C 1
ATOM 4137 O O . SER B 1 210 ? -6.898 -46.719 -14.898 1 95.38 210 SER B O 1
ATOM 4139 N N . PRO B 1 211 ? -5.691 -48.562 -15.344 1 95.62 211 PRO B N 1
ATOM 4140 C CA . PRO B 1 211 ? -4.836 -47.812 -16.281 1 95.62 211 PRO B CA 1
ATOM 4141 C C . PRO B 1 211 ? -5.633 -47.125 -17.375 1 95.62 211 PRO B C 1
ATOM 4143 O O . PRO B 1 211 ? -5.336 -45.969 -17.719 1 95.62 211 PRO B O 1
ATOM 4146 N N . LYS B 1 212 ? -6.641 -47.781 -17.844 1 95 212 LYS B N 1
ATOM 4147 C CA . LYS B 1 212 ? -7.449 -47.219 -18.922 1 95 212 LYS B CA 1
ATOM 4148 C C . LYS B 1 212 ? -8.18 -45.969 -18.422 1 95 212 LYS B C 1
ATOM 4150 O O . LYS B 1 212 ? -8.141 -44.906 -19.078 1 95 212 LYS B O 1
ATOM 4155 N N . TYR B 1 213 ? -8.82 -46.094 -17.312 1 94.88 213 TYR B N 1
ATOM 4156 C CA . TYR B 1 213 ? -9.547 -44.969 -16.734 1 94.88 213 TYR B CA 1
ATOM 4157 C C . TYR B 1 213 ? -8.586 -43.844 -16.312 1 94.88 213 TYR B C 1
ATOM 4159 O O . TYR B 1 213 ? -8.891 -42.656 -16.453 1 94.88 213 TYR B O 1
ATOM 4167 N N . PHE B 1 214 ? -7.492 -44.281 -15.82 1 95.69 214 PHE B N 1
ATOM 4168 C CA . PHE B 1 214 ? -6.488 -43.312 -15.367 1 95.69 214 PHE B CA 1
ATOM 4169 C C . PHE B 1 214 ? -5.992 -42.469 -16.531 1 95.69 214 PHE B C 1
ATOM 4171 O O . PHE B 1 214 ? -5.863 -41.25 -16.406 1 95.69 214 PHE B O 1
ATOM 4178 N N . CYS B 1 215 ? -5.699 -43.062 -17.641 1 95.31 215 CYS B N 1
ATOM 4179 C CA . CYS B 1 215 ? -5.227 -42.312 -18.797 1 95.31 215 CYS B CA 1
ATOM 4180 C C . CYS B 1 215 ? -6.254 -41.281 -19.25 1 95.31 215 CYS B C 1
ATOM 4182 O O . CYS B 1 215 ? -5.902 -40.156 -19.562 1 95.31 215 CYS B O 1
ATOM 4184 N N . ARG B 1 216 ? -7.516 -41.656 -19.203 1 94.19 216 ARG B N 1
ATOM 4185 C CA . ARG B 1 216 ? -8.578 -40.719 -19.578 1 94.19 216 ARG B CA 1
ATOM 4186 C C . ARG B 1 216 ? -8.695 -39.594 -18.578 1 94.19 216 ARG B C 1
ATOM 4188 O O . ARG B 1 216 ? -8.773 -38.406 -18.969 1 94.19 216 ARG B O 1
ATOM 4195 N N . PHE B 1 217 ? -8.727 -40 -17.344 1 92.38 217 PHE B N 1
ATOM 4196 C CA . PHE B 1 217 ? -8.805 -39.062 -16.25 1 92.38 217 PHE B CA 1
ATOM 4197 C C . PHE B 1 217 ? -7.672 -38.031 -16.344 1 92.38 217 PHE B C 1
ATOM 4199 O O . PHE B 1 217 ? -7.914 -36.812 -16.328 1 92.38 217 PHE B O 1
ATOM 4206 N N . PHE B 1 218 ? -6.438 -38.531 -16.484 1 93.56 218 PHE B N 1
ATOM 4207 C CA . PHE B 1 218 ? -5.246 -37.688 -16.484 1 93.56 218 PHE B CA 1
ATOM 4208 C C . PHE B 1 218 ? -5.254 -36.75 -17.688 1 93.56 218 PHE B C 1
ATOM 4210 O O . PHE B 1 218 ? -4.973 -35.562 -17.562 1 93.56 218 PHE B O 1
ATOM 4217 N N . SER B 1 219 ? -5.609 -37.25 -18.828 1 91.44 219 SER B N 1
ATOM 4218 C CA . SER B 1 219 ? -5.652 -36.469 -20.047 1 91.44 219 SER B CA 1
ATOM 4219 C C . SER B 1 219 ? -6.742 -35.406 -19.984 1 91.44 219 SER B C 1
ATOM 4221 O O . SER B 1 219 ? -6.555 -34.281 -20.484 1 91.44 219 SER B O 1
ATOM 4223 N N . GLU B 1 220 ? -7.828 -35.812 -19.438 1 88.31 220 GLU B N 1
ATOM 4224 C CA . GLU B 1 220 ? -8.922 -34.844 -19.281 1 88.31 220 GLU B CA 1
ATOM 4225 C C . GLU B 1 220 ? -8.523 -33.688 -18.375 1 88.31 220 GLU B C 1
ATOM 4227 O O . GLU B 1 220 ? -8.891 -32.531 -18.609 1 88.31 220 GLU B O 1
ATOM 4232 N N . MET B 1 221 ? -7.762 -34.031 -17.406 1 87.19 221 MET B N 1
ATOM 4233 C CA . MET B 1 221 ? -7.426 -33.062 -16.375 1 87.19 221 MET B CA 1
ATOM 4234 C C . MET B 1 221 ? -6.246 -32.188 -16.812 1 87.19 221 MET B C 1
ATOM 4236 O O . MET B 1 221 ? -6.188 -31 -16.5 1 87.19 221 MET B O 1
ATOM 4240 N N . THR B 1 222 ? -5.238 -32.781 -17.547 1 88.19 222 THR B N 1
ATOM 4241 C CA . THR B 1 222 ? -3.975 -32.094 -17.781 1 88.19 222 THR B CA 1
ATOM 4242 C C . THR B 1 222 ? -3.764 -31.828 -19.266 1 88.19 222 THR B C 1
ATOM 4244 O O . THR B 1 222 ? -2.854 -31.094 -19.641 1 88.19 222 THR B O 1
ATOM 4247 N N . HIS B 1 223 ? -4.566 -32.469 -20.141 1 84.88 223 HIS B N 1
ATOM 4248 C CA . HIS B 1 223 ? -4.488 -32.375 -21.594 1 84.88 223 HIS B CA 1
ATOM 4249 C C . HIS B 1 223 ? -3.205 -33.031 -22.109 1 84.88 223 HIS B C 1
ATOM 4251 O O . HIS B 1 223 ? -2.732 -32.656 -23.188 1 84.88 223 HIS B O 1
ATOM 4257 N N . GLN B 1 224 ? -2.648 -33.875 -21.328 1 88.12 224 GLN B N 1
ATOM 4258 C CA . GLN B 1 224 ? -1.479 -34.688 -21.688 1 88.12 224 GLN B CA 1
ATOM 4259 C C . GLN B 1 224 ? -1.623 -36.125 -21.219 1 88.12 224 GLN B C 1
ATOM 4261 O O . GLN B 1 224 ? -2.43 -36.406 -20.328 1 88.12 224 GLN B O 1
ATOM 4266 N N . THR B 1 225 ? -0.842 -37 -21.828 1 92.88 225 THR B N 1
ATOM 4267 C CA . THR B 1 225 ? -0.8 -38.375 -21.312 1 92.88 225 THR B CA 1
ATOM 4268 C C . THR B 1 225 ? 0.099 -38.469 -20.078 1 92.88 225 THR B C 1
ATOM 4270 O O . THR B 1 225 ? 0.996 -37.656 -19.906 1 92.88 225 THR B O 1
ATOM 4273 N N . PRO B 1 226 ? -0.119 -39.469 -19.266 1 93.19 226 PRO B N 1
ATOM 4274 C CA . PRO B 1 226 ? 0.724 -39.656 -18.078 1 93.19 226 PRO B CA 1
ATOM 4275 C C . PRO B 1 226 ? 2.203 -39.812 -18.422 1 93.19 226 PRO B C 1
ATOM 4277 O O . PRO B 1 226 ? 3.061 -39.219 -17.766 1 93.19 226 PRO B O 1
ATOM 4280 N N . VAL B 1 227 ? 2.457 -40.469 -19.484 1 91.38 227 VAL B N 1
ATOM 4281 C CA . VAL B 1 227 ? 3.838 -40.75 -19.875 1 91.38 227 VAL B CA 1
ATOM 4282 C C . VAL B 1 227 ? 4.488 -39.438 -20.375 1 91.38 227 VAL B C 1
ATOM 4284 O O . VAL B 1 227 ? 5.645 -39.156 -20.062 1 91.38 227 VAL B O 1
ATOM 4287 N N . ASP B 1 228 ? 3.764 -38.781 -21.172 1 91.38 228 ASP B N 1
ATOM 4288 C CA . ASP B 1 228 ? 4.277 -37.5 -21.656 1 91.38 228 ASP B CA 1
ATOM 4289 C C . ASP B 1 228 ? 4.594 -36.531 -20.5 1 91.38 228 ASP B C 1
ATOM 4291 O O . ASP B 1 228 ? 5.629 -35.875 -20.5 1 91.38 228 ASP B O 1
ATOM 4295 N N . TYR B 1 229 ? 3.715 -36.531 -19.578 1 92 229 TYR B N 1
ATOM 4296 C CA . TYR B 1 229 ? 3.922 -35.688 -18.422 1 92 229 TYR B CA 1
ATOM 4297 C C . TYR B 1 229 ? 5.164 -36.094 -17.641 1 92 229 TYR B C 1
ATOM 4299 O O . TYR B 1 229 ? 5.988 -35.281 -17.266 1 92 229 TYR B O 1
ATOM 4307 N N . LEU B 1 230 ? 5.266 -37.312 -17.391 1 92.38 230 LEU B N 1
ATOM 4308 C CA . LEU B 1 230 ? 6.406 -37.875 -16.672 1 92.38 230 LEU B CA 1
ATOM 4309 C C . LEU B 1 230 ? 7.715 -37.531 -17.359 1 92.38 230 LEU B C 1
ATOM 4311 O O . LEU B 1 230 ? 8.664 -37.062 -16.719 1 92.38 230 LEU B O 1
ATOM 4315 N N . ASN B 1 231 ? 7.758 -37.719 -18.609 1 92.75 231 ASN B N 1
ATOM 4316 C CA . ASN B 1 231 ? 8.969 -37.406 -19.375 1 92.75 231 ASN B CA 1
ATOM 4317 C C . ASN B 1 231 ? 9.297 -35.906 -19.344 1 92.75 231 ASN B C 1
ATOM 4319 O O . ASN B 1 231 ? 10.469 -35.531 -19.266 1 92.75 231 ASN B O 1
ATOM 4323 N N . ARG B 1 232 ? 8.305 -35.188 -19.453 1 89.88 232 ARG B N 1
ATOM 4324 C CA . ARG B 1 232 ? 8.523 -33.719 -19.375 1 89.88 232 ARG B CA 1
ATOM 4325 C C . ARG B 1 232 ? 9.133 -33.344 -18.031 1 89.88 232 ARG B C 1
ATOM 4327 O O . ARG B 1 232 ? 10.055 -32.531 -17.969 1 89.88 232 ARG B O 1
ATOM 4334 N N . GLN B 1 233 ? 8.562 -33.875 -16.984 1 89.56 233 GLN B N 1
ATOM 4335 C CA . GLN B 1 233 ? 9.109 -33.625 -15.648 1 89.56 233 GLN B CA 1
ATOM 4336 C C . GLN B 1 233 ? 10.57 -34.062 -15.57 1 89.56 233 GLN B C 1
ATOM 4338 O O . GLN B 1 233 ? 11.406 -33.312 -15.023 1 89.56 233 GLN B O 1
ATOM 4343 N N . ARG B 1 234 ? 10.859 -35.156 -16.047 1 92.94 234 ARG B N 1
ATOM 4344 C CA . ARG B 1 234 ? 12.227 -35.656 -16.031 1 92.94 234 ARG B CA 1
ATOM 4345 C C . ARG B 1 234 ? 13.164 -34.75 -16.797 1 92.94 234 ARG B C 1
ATOM 4347 O O . ARG B 1 234 ? 14.281 -34.469 -16.344 1 92.94 234 ARG B O 1
ATOM 4354 N N . ILE B 1 235 ? 12.695 -34.281 -17.922 1 92.62 235 ILE B N 1
ATOM 4355 C CA . ILE B 1 235 ? 13.516 -33.406 -18.75 1 92.62 235 ILE B CA 1
ATOM 4356 C C . ILE B 1 235 ? 13.75 -32.062 -18.031 1 92.62 235 ILE B C 1
ATOM 4358 O O . ILE B 1 235 ? 14.852 -31.531 -18.078 1 92.62 235 ILE B O 1
ATOM 4362 N N . GLU B 1 236 ? 12.734 -31.578 -17.422 1 87.56 236 GLU B N 1
ATOM 4363 C CA . GLU B 1 236 ? 12.883 -30.328 -16.672 1 87.56 236 GLU B CA 1
ATOM 4364 C C . GLU B 1 236 ? 13.922 -30.469 -15.57 1 87.56 236 GLU B C 1
ATOM 4366 O O . GLU B 1 236 ? 14.75 -29.578 -15.375 1 87.56 236 GLU B O 1
ATOM 4371 N N . GLU B 1 237 ? 13.875 -31.516 -14.867 1 89.38 237 GLU B N 1
ATOM 4372 C CA . GLU B 1 237 ? 14.859 -31.781 -13.82 1 89.38 237 GLU B CA 1
ATOM 4373 C C . GLU B 1 237 ? 16.266 -31.922 -14.406 1 89.38 237 GLU B C 1
ATOM 4375 O O . GLU B 1 237 ? 17.234 -31.469 -13.812 1 89.38 237 GLU B O 1
ATOM 4380 N N . ALA B 1 238 ? 16.281 -32.562 -15.43 1 92.19 238 ALA B N 1
ATOM 4381 C CA . ALA B 1 238 ? 17.562 -32.688 -16.109 1 92.19 238 ALA B CA 1
ATOM 4382 C C . ALA B 1 238 ? 18.141 -31.344 -16.484 1 92.19 238 ALA B C 1
ATOM 4384 O O . ALA B 1 238 ? 19.344 -31.109 -16.359 1 92.19 238 ALA B O 1
ATOM 4385 N N . CYS B 1 239 ? 17.297 -30.484 -16.969 1 89.5 239 CYS B N 1
ATOM 4386 C CA . CYS B 1 239 ? 17.719 -29.141 -17.344 1 89.5 239 CYS B CA 1
ATOM 4387 C C . CYS B 1 239 ? 18.344 -28.406 -16.156 1 89.5 239 CYS B C 1
ATOM 4389 O O . CYS B 1 239 ? 19.359 -27.734 -16.297 1 89.5 239 CYS B O 1
ATOM 4391 N N . LEU B 1 240 ? 17.734 -28.562 -15.031 1 86.62 240 LEU B N 1
ATOM 4392 C CA . LEU B 1 240 ? 18.25 -27.922 -13.82 1 86.62 240 LEU B CA 1
ATOM 4393 C C . LEU B 1 240 ? 19.625 -28.453 -13.469 1 86.62 240 LEU B C 1
ATOM 4395 O O . LEU B 1 240 ? 20.516 -27.672 -13.125 1 86.62 240 LEU B O 1
ATOM 4399 N N . GLN B 1 241 ? 19.734 -29.672 -13.617 1 90.5 241 GLN B N 1
ATOM 4400 C CA . GLN B 1 241 ? 21.016 -30.297 -13.289 1 90.5 241 GLN B CA 1
ATOM 4401 C C . GLN B 1 241 ? 22.094 -29.938 -14.312 1 90.5 241 GLN B C 1
ATOM 4403 O O . GLN B 1 241 ? 23.25 -29.734 -13.961 1 90.5 241 GLN B O 1
ATOM 4408 N N . LEU B 1 242 ? 21.672 -29.859 -15.539 1 90.62 242 LEU B N 1
ATOM 4409 C CA . LEU B 1 242 ? 22.609 -29.469 -16.594 1 90.62 242 LEU B CA 1
ATOM 4410 C C . LEU B 1 242 ? 23.109 -28.047 -16.375 1 90.62 242 LEU B C 1
ATOM 4412 O O . LEU B 1 242 ? 24.281 -27.75 -16.656 1 90.62 242 LEU B O 1
ATOM 4416 N N . ALA B 1 243 ? 22.281 -27.219 -15.883 1 83.94 243 ALA B N 1
ATOM 4417 C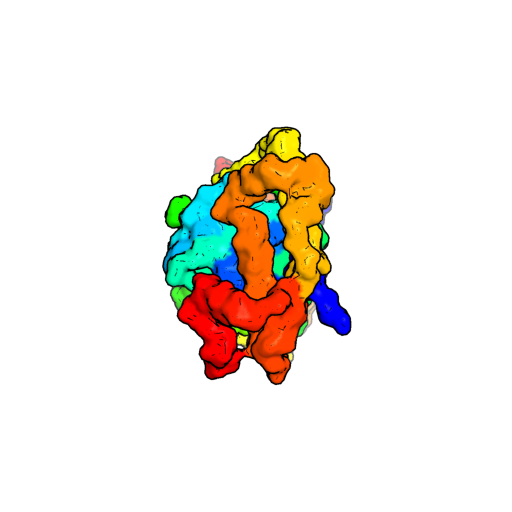 CA . ALA B 1 243 ? 22.609 -25.812 -15.656 1 83.94 243 ALA B CA 1
ATOM 4418 C C . ALA B 1 243 ? 23.422 -25.641 -14.375 1 83.94 243 ALA B C 1
ATOM 4420 O O . ALA B 1 243 ? 24.203 -24.703 -14.25 1 83.94 243 ALA B O 1
ATOM 4421 N N . ALA B 1 244 ? 23.312 -26.531 -13.438 1 84.62 244 ALA B N 1
ATOM 4422 C CA . ALA B 1 244 ? 23.812 -26.281 -12.094 1 84.62 244 ALA B CA 1
ATOM 4423 C C . ALA B 1 244 ? 25.031 -27.156 -11.789 1 84.62 244 ALA B C 1
ATOM 4425 O O . ALA B 1 244 ? 25.766 -26.906 -10.828 1 84.62 244 ALA B O 1
ATOM 4426 N N . THR B 1 245 ? 25.234 -28.203 -12.586 1 88.25 245 THR B N 1
ATOM 4427 C CA . THR B 1 245 ? 26.297 -29.141 -12.281 1 88.25 245 THR B CA 1
ATOM 4428 C C . THR B 1 245 ? 27.172 -29.391 -13.516 1 88.25 245 THR B C 1
ATOM 4430 O O . THR B 1 245 ? 26.828 -28.969 -14.617 1 88.25 245 THR B O 1
ATOM 4433 N N . ASP B 1 246 ? 28.312 -30.078 -13.266 1 91.06 246 ASP B N 1
ATOM 4434 C CA . ASP B 1 246 ? 29.203 -30.469 -14.359 1 91.06 246 ASP B CA 1
ATOM 4435 C C . ASP B 1 246 ? 29.094 -31.953 -14.648 1 91.06 246 ASP B C 1
ATOM 4437 O O . ASP B 1 246 ? 30 -32.531 -15.25 1 91.06 246 ASP B O 1
ATOM 4441 N N . ASP B 1 247 ? 28.062 -32.531 -14.258 1 93.19 247 ASP B N 1
ATOM 4442 C CA . ASP B 1 247 ? 27.875 -33.969 -14.484 1 93.19 247 ASP B CA 1
ATOM 4443 C C . ASP B 1 247 ? 27.719 -34.25 -15.969 1 93.19 247 ASP B C 1
ATOM 4445 O O . ASP B 1 247 ? 27.359 -33.406 -16.75 1 93.19 247 ASP B O 1
ATOM 4449 N N . SER B 1 248 ? 28.047 -35.5 -16.281 1 94.75 248 SER B N 1
ATOM 4450 C CA . SER B 1 248 ? 27.922 -35.875 -17.688 1 94.75 248 SER B CA 1
ATOM 4451 C C . SER B 1 248 ? 26.453 -36.031 -18.094 1 94.75 248 SER B C 1
ATOM 4453 O O . SER B 1 248 ? 25.594 -36.281 -17.25 1 94.75 248 SER B O 1
ATOM 4455 N N . ILE B 1 249 ? 26.219 -35.875 -19.344 1 95.44 249 ILE B N 1
ATOM 4456 C CA . ILE B 1 249 ? 24.875 -36 -19.891 1 95.44 249 ILE B CA 1
ATOM 4457 C C . ILE B 1 249 ? 24.312 -37.406 -19.578 1 95.44 249 ILE B C 1
ATOM 4459 O O . ILE B 1 249 ? 23.141 -37.531 -19.25 1 95.44 249 ILE B O 1
ATOM 4463 N N . THR B 1 250 ? 25.203 -38.344 -19.703 1 95.75 250 THR B N 1
ATOM 4464 C CA . THR B 1 250 ? 24.797 -39.719 -19.438 1 95.75 250 THR B CA 1
ATOM 4465 C C . THR B 1 250 ? 24.359 -39.906 -17.984 1 95.75 250 THR B C 1
ATOM 4467 O O . THR B 1 250 ? 23.312 -40.5 -17.719 1 95.75 250 THR B O 1
ATOM 4470 N N . GLU B 1 251 ? 25.078 -39.375 -17.125 1 95.69 251 GLU B N 1
ATOM 4471 C CA . GLU B 1 251 ? 24.766 -39.469 -15.703 1 95.69 251 GLU B CA 1
ATOM 4472 C C . GLU B 1 251 ? 23.438 -38.781 -15.383 1 95.69 251 GLU B C 1
ATOM 4474 O O . GLU B 1 251 ? 22.609 -39.312 -14.641 1 95.69 251 GLU B O 1
ATOM 4479 N N . ILE B 1 252 ? 23.281 -37.656 -15.938 1 95.94 252 ILE B N 1
ATOM 4480 C CA . ILE B 1 252 ? 22.094 -36.875 -15.703 1 95.94 252 ILE B CA 1
ATOM 4481 C C . ILE B 1 252 ? 20.859 -37.594 -16.25 1 95.94 252 ILE B C 1
ATOM 4483 O O . ILE B 1 252 ? 19.812 -37.656 -15.609 1 95.94 252 ILE B O 1
ATOM 4487 N N . ALA B 1 253 ? 21.031 -38.219 -17.391 1 95.75 253 ALA B N 1
ATOM 4488 C CA . ALA B 1 253 ? 19.938 -38.969 -18 1 95.75 253 ALA B CA 1
ATOM 4489 C C . ALA B 1 253 ? 19.484 -40.125 -17.078 1 95.75 253 ALA B C 1
ATOM 4491 O O . ALA B 1 253 ? 18.297 -40.25 -16.797 1 95.75 253 ALA B O 1
ATOM 4492 N N . TYR B 1 254 ? 20.438 -40.844 -16.625 1 94.69 254 TYR B N 1
ATOM 4493 C CA . TYR B 1 254 ? 20.125 -42 -15.82 1 94.69 254 TYR B CA 1
ATOM 4494 C C . TYR B 1 254 ? 19.609 -41.625 -14.438 1 94.69 254 TYR B C 1
ATOM 4496 O O . TYR B 1 254 ? 18.75 -42.281 -13.875 1 94.69 254 TYR B O 1
ATOM 4504 N N . ARG B 1 255 ? 20.031 -40.562 -13.961 1 94.81 255 ARG B N 1
ATOM 4505 C CA . ARG B 1 255 ? 19.594 -40.062 -12.656 1 94.81 255 ARG B CA 1
ATOM 4506 C C . ARG B 1 255 ? 18.172 -39.562 -12.711 1 94.81 255 ARG B C 1
ATOM 4508 O O . ARG B 1 255 ? 17.5 -39.438 -11.688 1 94.81 255 ARG B O 1
ATOM 4515 N N . ASN B 1 256 ? 17.797 -39.25 -13.875 1 95 256 ASN B N 1
ATOM 4516 C CA . ASN B 1 256 ? 16.469 -38.656 -14.008 1 95 256 ASN B CA 1
ATOM 4517 C C . ASN B 1 256 ? 15.469 -39.656 -14.609 1 95 256 ASN B C 1
ATOM 4519 O O . ASN B 1 256 ? 14.461 -39.25 -15.195 1 95 256 ASN B O 1
ATOM 4523 N N . GLY B 1 257 ? 15.781 -40.938 -14.539 1 94.75 257 GLY B N 1
ATOM 4524 C CA . GLY B 1 257 ? 14.797 -41.969 -14.781 1 94.75 257 GLY B CA 1
ATOM 4525 C C . GLY B 1 257 ? 14.836 -42.531 -16.188 1 94.75 257 GLY B C 1
ATOM 4526 O O . GLY B 1 257 ? 14.023 -43.375 -16.562 1 94.75 257 GLY B O 1
ATOM 4527 N N . PHE B 1 258 ? 15.734 -42.062 -17.016 1 94.88 258 PHE B N 1
ATOM 4528 C CA . PHE B 1 258 ? 15.891 -42.625 -18.344 1 94.88 258 PHE B CA 1
ATOM 4529 C C . PHE B 1 258 ? 16.812 -43.844 -18.312 1 94.88 258 PHE B C 1
ATOM 4531 O O . PHE B 1 258 ? 17.859 -43.812 -17.672 1 94.88 258 PHE B O 1
ATOM 4538 N N . ASN B 1 259 ? 16.391 -44.938 -18.969 1 92.38 259 ASN B N 1
ATOM 4539 C CA . ASN B 1 259 ? 17.203 -46.125 -19 1 92.38 259 ASN B CA 1
ATOM 4540 C C . ASN B 1 259 ? 17.906 -46.281 -20.359 1 92.38 259 ASN B C 1
ATOM 4542 O O . ASN B 1 259 ? 18.547 -47.312 -20.609 1 92.38 259 ASN B O 1
ATOM 4546 N N . ASP B 1 260 ? 17.734 -45.344 -21.141 1 93.81 260 ASP B N 1
ATOM 4547 C CA . ASP B 1 260 ? 18.297 -45.312 -22.484 1 93.81 260 ASP B CA 1
ATOM 4548 C C . ASP B 1 260 ? 18.719 -43.906 -22.875 1 93.81 260 ASP B C 1
ATOM 4550 O O . ASP B 1 260 ? 17.875 -43 -22.938 1 93.81 260 ASP B O 1
ATOM 4554 N N . LEU B 1 261 ? 20.031 -43.75 -23.172 1 95 261 LEU B N 1
ATOM 4555 C CA . LEU B 1 261 ? 20.578 -42.438 -23.469 1 95 261 LEU B CA 1
ATOM 4556 C C . LEU B 1 261 ? 20 -41.875 -24.766 1 95 261 LEU B C 1
ATOM 4558 O O . LEU B 1 261 ? 19.719 -40.688 -24.875 1 95 261 LEU B O 1
ATOM 4562 N N . SER B 1 262 ? 19.875 -42.719 -25.719 1 95.69 262 SER B N 1
ATOM 4563 C CA . SER B 1 262 ? 19.312 -42.312 -27 1 95.69 262 SER B CA 1
ATOM 4564 C C . SER B 1 262 ? 17.891 -41.781 -26.844 1 95.69 262 SER B C 1
ATOM 4566 O O . SER B 1 262 ? 17.516 -40.781 -27.453 1 95.69 262 SER B O 1
ATOM 4568 N N . TYR B 1 263 ? 17.219 -42.5 -26.031 1 95 263 TYR B N 1
ATOM 4569 C CA . TYR B 1 263 ? 15.852 -42.094 -25.75 1 95 263 TYR B CA 1
ATOM 4570 C C . TYR B 1 263 ? 15.82 -40.781 -25.016 1 95 263 TYR B C 1
ATOM 4572 O O . TYR B 1 263 ? 14.984 -39.906 -25.297 1 95 263 TYR B O 1
ATOM 4580 N N . PHE B 1 264 ? 16.734 -40.594 -24.094 1 96.62 264 PHE B N 1
ATOM 4581 C CA . PHE B 1 264 ? 16.859 -39.344 -23.359 1 96.62 264 PHE B CA 1
ATOM 4582 C C . PHE B 1 264 ? 17.125 -38.188 -24.328 1 96.62 264 PHE B C 1
ATOM 4584 O O . PHE B 1 264 ? 16.453 -37.156 -24.266 1 96.62 264 PHE B O 1
ATOM 4591 N N . ILE B 1 265 ? 18.016 -38.312 -25.188 1 96 265 ILE B N 1
ATOM 4592 C CA . ILE B 1 265 ? 18.438 -37.281 -26.109 1 96 265 ILE B CA 1
ATOM 4593 C C . ILE B 1 265 ? 17.297 -36.906 -27.047 1 96 265 ILE B C 1
ATOM 4595 O O . ILE B 1 265 ? 17.031 -35.719 -27.281 1 96 265 ILE B O 1
ATOM 4599 N N . ARG B 1 266 ? 16.562 -37.906 -27.531 1 95.88 266 ARG B N 1
ATOM 4600 C CA . ARG B 1 266 ? 15.438 -37.688 -28.406 1 95.88 266 ARG B CA 1
ATOM 4601 C C . ARG B 1 266 ? 14.312 -36.938 -27.688 1 95.88 266 ARG B C 1
ATOM 4603 O O . ARG B 1 266 ? 13.703 -36.031 -28.234 1 95.88 266 ARG B O 1
ATOM 4610 N N . THR B 1 267 ? 14.062 -37.406 -26.516 1 95.12 267 THR B N 1
ATOM 4611 C CA . THR B 1 267 ? 13.008 -36.812 -25.719 1 95.12 267 THR B CA 1
ATOM 4612 C C . THR B 1 267 ? 13.367 -35.375 -25.344 1 95.12 267 THR B C 1
ATOM 4614 O O . THR B 1 267 ? 12.508 -34.5 -25.375 1 95.12 267 THR B O 1
ATOM 4617 N N . PHE B 1 268 ? 14.609 -35.188 -24.953 1 95 268 PHE B N 1
ATOM 4618 C CA . PHE B 1 268 ? 15.109 -33.844 -24.641 1 95 268 PHE B CA 1
ATOM 4619 C C . PHE B 1 268 ? 14.93 -32.906 -25.812 1 95 268 PHE B C 1
ATOM 4621 O O . PHE B 1 268 ? 14.422 -31.781 -25.656 1 95 268 PHE B O 1
ATOM 4628 N N . LYS B 1 269 ? 15.227 -33.344 -26.953 1 94.25 269 LYS B N 1
ATOM 4629 C CA . LYS B 1 269 ? 15.078 -32.562 -28.172 1 94.25 269 LYS B CA 1
ATOM 4630 C C . LYS B 1 269 ? 13.609 -32.25 -28.453 1 94.25 269 LYS B C 1
ATOM 4632 O O . LYS B 1 269 ? 13.273 -31.156 -28.891 1 94.25 269 LYS B O 1
ATOM 4637 N N . LYS B 1 270 ? 12.859 -33.25 -28.281 1 92 270 LYS B N 1
ATOM 4638 C CA . LYS B 1 270 ? 11.422 -33.062 -28.484 1 92 270 LYS B CA 1
ATOM 4639 C C . LYS B 1 270 ? 10.867 -31.938 -27.625 1 92 270 LYS B C 1
ATOM 4641 O O . LYS B 1 270 ? 10.102 -31.109 -28.125 1 92 270 LYS B O 1
ATOM 4646 N N . TYR B 1 271 ? 11.289 -31.875 -26.391 1 87.75 271 TYR B N 1
ATOM 4647 C CA . TYR B 1 271 ? 10.664 -30.953 -25.453 1 87.75 271 TYR B CA 1
ATOM 4648 C C . TYR B 1 271 ? 11.414 -29.609 -25.438 1 87.75 271 TYR B C 1
ATOM 4650 O O . TYR B 1 271 ? 10.805 -28.562 -25.219 1 87.75 271 TYR B O 1
ATOM 4658 N N . LYS B 1 272 ? 12.742 -29.578 -25.688 1 87.62 272 LYS B N 1
ATOM 4659 C CA . LYS B 1 272 ? 13.539 -28.375 -25.516 1 87.62 272 LYS B CA 1
ATOM 4660 C C . LYS B 1 272 ? 13.977 -27.812 -26.875 1 87.62 272 LYS B C 1
ATOM 4662 O O . LYS B 1 272 ? 14.5 -26.703 -26.953 1 87.62 272 LYS B O 1
ATOM 4667 N N . GLY B 1 273 ? 13.797 -28.562 -27.938 1 87.19 273 GLY B N 1
ATOM 4668 C CA . GLY B 1 273 ? 14.109 -28.125 -29.297 1 87.19 273 GLY B CA 1
ATOM 4669 C C . GLY B 1 273 ? 15.594 -28.203 -29.609 1 87.19 273 GLY B C 1
ATOM 4670 O O . GLY B 1 273 ? 16.016 -27.812 -30.703 1 87.19 273 GLY B O 1
ATOM 4671 N N . MET B 1 274 ? 16.344 -28.688 -28.656 1 90.25 274 MET B N 1
ATOM 4672 C CA . MET B 1 274 ? 17.781 -28.859 -28.844 1 90.25 274 MET B CA 1
ATOM 4673 C C . MET B 1 274 ? 18.297 -30.047 -28.047 1 90.25 274 MET B C 1
ATOM 4675 O O . MET B 1 274 ? 17.594 -30.562 -27.172 1 90.25 274 MET B O 1
ATOM 4679 N N . THR B 1 275 ? 19.516 -30.422 -28.297 1 93.44 275 THR B N 1
ATOM 4680 C CA . THR B 1 275 ? 20.109 -31.547 -27.562 1 93.44 275 THR B CA 1
ATOM 4681 C C . THR B 1 275 ? 20.625 -31.094 -26.203 1 93.44 275 THR B C 1
ATOM 4683 O O . THR B 1 275 ? 20.859 -29.906 -25.984 1 93.44 275 THR B O 1
ATOM 4686 N N . PRO B 1 276 ? 20.719 -32.062 -25.328 1 93.75 276 PRO B N 1
ATOM 4687 C CA . PRO B 1 276 ? 21.281 -31.703 -24.016 1 93.75 276 PRO B CA 1
ATOM 4688 C C . PRO B 1 276 ? 22.672 -31.078 -24.109 1 93.75 276 PRO B C 1
ATOM 4690 O O . PRO B 1 276 ? 23 -30.188 -23.328 1 93.75 276 PRO B O 1
ATOM 4693 N N . GLY B 1 277 ? 23.469 -31.547 -25.016 1 91.94 277 GLY B N 1
ATOM 4694 C CA . GLY B 1 277 ? 24.797 -30.969 -25.203 1 91.94 277 GLY B CA 1
ATOM 4695 C C . GLY B 1 277 ? 24.766 -29.5 -25.578 1 91.94 277 GLY B C 1
ATOM 4696 O O . GLY B 1 277 ? 25.516 -28.703 -25.031 1 91.94 277 GLY B O 1
ATOM 4697 N N . LYS B 1 278 ? 23.938 -29.234 -26.5 1 90.94 278 LYS B N 1
ATOM 4698 C CA . LYS B 1 278 ? 23.781 -27.844 -26.922 1 90.94 278 LYS B CA 1
ATOM 4699 C C . LYS B 1 278 ? 23.234 -26.984 -25.781 1 90.94 278 LYS B C 1
ATOM 4701 O O . LYS B 1 278 ? 23.625 -25.828 -25.641 1 90.94 278 LYS B O 1
ATOM 4706 N N . TYR B 1 279 ? 22.344 -27.594 -25.062 1 87.94 279 TYR B N 1
ATOM 4707 C CA . TYR B 1 279 ? 21.75 -26.906 -23.938 1 87.94 279 TYR B CA 1
ATOM 4708 C C . TYR B 1 279 ? 22.797 -26.547 -22.891 1 87.94 279 TYR B C 1
ATOM 4710 O O . TYR B 1 279 ? 22.766 -25.453 -22.328 1 87.94 279 TYR B O 1
ATOM 4718 N N . LYS B 1 280 ? 23.656 -27.406 -22.562 1 86.88 280 LYS B N 1
ATOM 4719 C CA . LYS B 1 280 ? 24.719 -27.219 -21.562 1 86.88 280 LYS B CA 1
ATOM 4720 C C . LYS B 1 280 ? 25.703 -26.141 -22 1 86.88 280 LYS B C 1
ATOM 4722 O O . LYS B 1 280 ? 26.281 -25.453 -21.156 1 86.88 280 LYS B O 1
ATOM 4727 N N . ARG B 1 281 ? 25.906 -25.938 -23.266 1 78.75 281 ARG B N 1
ATOM 4728 C CA . ARG B 1 281 ? 26.875 -24.984 -23.797 1 78.75 281 ARG B CA 1
ATOM 4729 C C . ARG B 1 281 ? 26.281 -23.578 -23.859 1 78.75 281 ARG B C 1
ATOM 4731 O O . ARG B 1 281 ? 27.016 -22.609 -24.078 1 78.75 281 ARG B O 1
ATOM 4738 N N . ARG B 1 282 ? 25.109 -23.359 -23.516 1 68.88 282 ARG B N 1
ATOM 4739 C CA . ARG B 1 282 ? 24.484 -22.047 -23.531 1 68.88 282 ARG B CA 1
ATOM 4740 C C . ARG B 1 282 ? 24.797 -21.281 -22.234 1 68.88 282 ARG B C 1
ATOM 4742 O O . ARG B 1 282 ? 24.953 -21.891 -21.172 1 68.88 282 ARG B O 1
#

Organism: NCBI:txid418240

Nearest PDB structures (foldseek):
  3lsg-assembly1_A  TM=9.582E-01  e=6.701E-07  Fusobacterium nucleatum subsp. nucleatum
  3oou-assembly1_A  TM=9.401E-01  e=1.579E-06  Listeria innocua
  6swi-assembly1_A  TM=9.537E-01  e=6.356E-06  Geobacillus stearothermophilus
  3w6v-assembly1_A  TM=9.543E-01  e=2.065E-05  Streptomyces griseus
  3oio-assembly1_A  TM=9.229E-01  e=7.468E-05  Chromobacterium violaceum

pLDDT: mean 89.18, std 13.31, range [19.97, 98.88]

Secondary structure (DSSP, 8-state):
-----TTT-S----SSS-EEEEEE-TTSTT-SEEEE--SSEEEEEEEEEEEEEEETTEEEEEETT-EEEE-TT--EEEEEEEEEEEEEEE-TTHHHHH-HHHHHHHHHHHTTSEEE-SEE-TT-HHHHHHHHHHHHHHHH--TTHHHHHHHHHHHHHHHHHHHT-EEES----HHHHHHHHHHHHHHHHHHHHTTS---HHHHHHTTT--HHHHHHHHHHHHSS-HHHHHHHHHHHHHHHHHHH----HHHHHHHTT-S-HHHHHHHHHHHHSS-HHHHHT-/-----TTT-S----SSS-EEEEEE-TTSTT-SEEEE--SSEEEEEEEEEEEEEEETTEEEEEETT-EEEE-TT--EEEEEEEEEEEEEEE-TTHHHHH-HHHHHHHHHHHTTSEEE-SEE-TT-HHHHHHHHHHHHHHHH--TTHHHHHHHHHHHHHHHHHHHT-EEES----HHHHHHHHHHHHHHHHHHHHTTS---HHHHHHTTT--HHHHHHHHHHHHSS-HHHHHHHHHHHHHHHHHHH----HHHHHHHTT-S-HHHHHHHHHHHHSS-HHHHHT-

Foldseek 3Di:
DPCVPLQNPPPADDLVQGKDKDKEALLDLPNWFAKGAAQWKKKKAWQAAWKWKDWFLDIDIDHHLKMFIGHHGTTMTIDGDNTIMMMMTGHLVSVLPPDVVLNVLSVCRNVVQKAADGMDDPVQVVLSVLVVQLNVLVVVVPVCSSVSNVVSVSVNSVSCVVVVRIDGPDDDDPVSVLLSVLVNQLVSVLVVDLLADDDLCNSQVSSPHDSVVVQVSNCSRRVDGPVLSSLVVLLSQLLVCLQVHPDDLVVSCNRSHHPDSVVNQVSNCVNSVHGSVVSSVD/DPCPPLQPPPPADDLVQGKDKDKEALLDLPNWFAKGAAQWKKKKAWQAAWKWKDWFLDIDIDHHLKMFIGHHGTTMTIDGDNTIMMMMTGHLVSVLPPDVVLNVLSVCRNVVQKAADGMDDPVQVVLSVLVVQLNVLVVVVPVCSSVSNVVSVSVNSVSCVVVVRIDGPDDDDPVSVLLSVLVNQLVSVLSVDLLADDDLCNSQVSSPHDSVVVQVSNCSRRVDGPVLSSLVVLLSQLLVCLQPHPDDLVVSCNRSHHPDSVVNQVSNCVNSVHGSVVSSVD